Protein AF-A0A5N8YYG0-F1 (afdb_monomer)

Foldseek 3Di:
DPPDPDDVVNVVVVVVVVVVVVVVPDDCVPLQHLNQAQFPASVLVNVLVVVVVVVVVVVVCVVVVVVVCCCVVVPDDPPDPDDPDDDDDDVVVVVVVVVVVVVVVVVSVVSVVVSCVVFQDDPDPDAQEWEWEQDVAWIWIARPVLQFIFIQEAEAEAPGKYKYWAEYLAAKWWKDQSNWHHIHIHHQPDIDMGITHGNDFDKRKIATPDCPDDQRVVQIGIYGHDHPVVVVVVSVVRSDFQADDDDLLLVLLLLCLQLQVVLQEAQTGHDDPCLVVVSNVCSVVVNNPDDFFDARRNNDTHQNQLQVDQDDLNRRGGPDLVVQLVCLVCVCVVGPPDCCCVPGSLRDPPDPVSHDDSSSSVSNSCNSHNDPVRPDPPPPDPDDPDQDALLRLCSQLSVLSQEADPVHPSNPHVQAYHLACLLVCQCVQDVVDGSLRSLLCCQQPVVVRHDPPHGNSRDNCPSVDDPSNSNNNSVVSNPRD

Radius of gyration: 31.37 Å; Cα contacts (8 Å, |Δi|>4): 768; chains: 1; bounding box: 103×47×82 Å

Solvent-accessible surface area (backbone atoms only — not comparable to full-atom values): 26526 Å² total; per-residue (Å²): 145,89,87,79,89,74,51,73,65,57,57,50,49,52,50,53,48,50,53,53,58,63,62,69,70,74,55,46,84,44,66,75,21,58,75,44,51,42,14,69,55,17,42,54,52,44,52,53,47,52,56,52,49,52,53,50,49,54,52,48,52,52,53,52,47,52,50,51,48,50,57,66,72,68,52,87,54,96,92,68,84,76,80,73,86,90,75,93,80,52,72,68,59,56,50,49,70,50,52,52,56,52,52,52,50,51,53,50,49,57,55,51,54,50,51,55,63,62,66,70,53,66,94,53,98,78,45,51,60,33,40,37,41,42,47,84,50,36,37,38,35,32,29,74,94,70,62,38,44,40,47,27,54,43,77,44,39,40,75,38,48,36,35,35,43,28,35,23,48,65,56,48,37,14,54,28,32,37,24,28,21,76,70,46,67,20,34,49,96,42,79,37,74,51,57,40,30,33,70,51,71,47,78,44,46,27,36,51,75,36,90,53,56,90,35,30,96,44,21,22,25,36,38,39,25,32,54,62,71,56,40,54,52,49,52,54,59,66,67,43,79,58,81,85,57,63,73,59,18,38,53,8,46,50,46,40,34,50,34,44,48,58,55,29,27,47,58,56,71,44,77,51,69,66,60,57,48,49,42,36,50,33,27,76,71,74,53,62,58,96,51,95,70,52,76,67,57,66,76,46,63,51,41,33,63,51,62,79,41,69,48,34,85,20,44,72,41,62,59,42,70,68,50,49,43,49,42,75,72,42,38,42,83,78,35,50,84,39,55,62,54,69,68,31,43,32,66,60,39,90,54,70,86,49,30,71,48,73,66,50,43,54,24,38,36,37,43,52,50,56,55,79,89,74,64,64,78,75,86,70,66,92,69,70,92,68,84,73,53,49,68,55,50,38,57,75,71,29,50,20,33,29,20,25,29,95,91,41,93,79,21,73,14,78,66,40,71,66,46,70,26,34,24,77,47,37,45,70,74,40,95,90,39,51,31,58,55,42,50,45,45,41,41,52,40,26,76,80,65,67,55,92,96,51,56,37,58,65,65,63,46,54,81,68,48,52,71,70,53,48,50,49,37,38,56,50,48,46,67,28,99

Secondary structure (DSSP, 8-state):
-------HHHHHHHHHHHHHHHHTT--TTSTT-SSS--SHHHHHHHHHHHHHHHHHHHHHHHHHHHHHHHHHHS---TT--PPPP-----HHHHHHHHHHHHHHHHHHHHHHHHHHHHHSS-SSSSPEEEEEEEETTEEEEEEGGGTEEEESEEEEETT--EEEEEEESSS-EEEE-TTT---EEEBTTB-EEEEE--SS-EEEEEEE-S--STTGGG-EEEEEEE-HHHHHHHHHHHHSPPPP--THHHHHHHHHHHTTGGGT---SSPPPHHHHHHHHHHHHTT--S--TTS-----SPP-TTGGG-SEETTTTEE--HHHHHHHHH-HHHHSTT-HHHHH-HHHH-SSGGGSPPHHHHHHHHHHHS--GGG-SPP-----------HHHHHHHTTGGGT-B-TTSTT-B--SS---TTHHHHHHHH-TTS-HHHHHHHHHHSGGGSPPTT--S-PPP-GGGS-HHHHHHHHHHHHT--

Mean predicted aligned error: 11.56 Å

Structure (mmCIF, N/CA/C/O backbone):
data_AF-A0A5N8YYG0-F1
#
_entry.id   AF-A0A5N8YYG0-F1
#
loop_
_atom_site.group_PDB
_atom_site.id
_atom_site.type_symbol
_atom_site.label_atom_id
_atom_site.label_alt_id
_atom_site.label_comp_id
_atom_site.label_asym_id
_atom_site.label_entity_id
_atom_site.label_seq_id
_atom_site.pdbx_PDB_ins_code
_atom_site.Cartn_x
_atom_site.Cartn_y
_atom_site.Cartn_z
_atom_site.occupancy
_atom_site.B_iso_or_equiv
_atom_site.auth_seq_id
_atom_site.auth_comp_id
_atom_site.auth_asym_id
_atom_site.auth_atom_id
_atom_site.pdbx_PDB_model_num
ATOM 1 N N . MET A 1 1 ? 60.944 18.671 -3.173 1.00 40.81 1 MET A N 1
ATOM 2 C CA . MET A 1 1 ? 61.199 17.217 -3.293 1.00 40.81 1 MET A CA 1
ATOM 3 C C . MET A 1 1 ? 59.958 16.452 -2.817 1.00 40.81 1 MET A C 1
ATOM 5 O O . MET A 1 1 ? 59.997 15.803 -1.788 1.00 40.81 1 MET A O 1
ATOM 9 N N . ALA A 1 2 ? 58.828 16.587 -3.523 1.00 45.66 2 ALA A N 1
ATOM 10 C CA . ALA A 1 2 ? 57.533 16.036 -3.094 1.00 45.66 2 ALA A CA 1
ATOM 11 C C . ALA A 1 2 ? 56.670 15.638 -4.309 1.00 45.66 2 ALA A C 1
ATOM 13 O O . ALA A 1 2 ? 55.580 16.155 -4.508 1.00 45.66 2 ALA A O 1
ATOM 14 N N . SER A 1 3 ? 57.191 14.776 -5.189 1.00 52.34 3 SER A N 1
ATOM 15 C CA . SER A 1 3 ? 56.495 14.396 -6.435 1.00 52.34 3 SER A CA 1
ATOM 16 C C . SER A 1 3 ? 56.624 12.913 -6.803 1.00 52.34 3 SER A C 1
ATOM 18 O O . SER A 1 3 ? 56.688 12.558 -7.978 1.00 52.34 3 SER A O 1
ATOM 20 N N . ARG A 1 4 ? 56.662 12.013 -5.811 1.00 54.81 4 ARG A N 1
ATOM 21 C CA . ARG A 1 4 ? 56.663 10.554 -6.053 1.00 54.81 4 ARG A CA 1
ATOM 22 C C . ARG A 1 4 ? 55.746 9.767 -5.107 1.00 54.81 4 ARG A C 1
ATOM 24 O O . ARG A 1 4 ? 56.082 8.656 -4.722 1.00 54.81 4 ARG A O 1
ATOM 31 N N . LEU A 1 5 ? 54.598 10.331 -4.725 1.00 51.25 5 LEU A N 1
ATOM 32 C CA . LEU A 1 5 ? 53.677 9.698 -3.764 1.00 51.25 5 LEU A CA 1
ATOM 33 C C . LEU A 1 5 ? 52.470 8.967 -4.372 1.00 51.25 5 LEU A C 1
ATOM 35 O O . LEU A 1 5 ? 51.656 8.444 -3.628 1.00 51.25 5 LEU A O 1
ATOM 39 N N . PHE A 1 6 ? 52.393 8.814 -5.694 1.00 55.44 6 PHE A N 1
ATOM 40 C CA . PHE A 1 6 ? 51.487 7.836 -6.305 1.00 55.44 6 PHE A CA 1
ATOM 41 C C . PHE A 1 6 ? 52.285 6.916 -7.222 1.00 55.44 6 PHE A C 1
ATOM 43 O O . PHE A 1 6 ? 52.495 7.191 -8.403 1.00 55.44 6 PHE A O 1
ATOM 50 N N . SER A 1 7 ? 52.802 5.823 -6.655 1.00 68.69 7 SER A N 1
ATOM 51 C CA . SER A 1 7 ? 53.361 4.745 -7.472 1.00 68.69 7 SER A CA 1
ATOM 52 C C . SER A 1 7 ? 52.228 4.146 -8.321 1.00 68.69 7 SER A C 1
ATOM 54 O O . SER A 1 7 ? 51.087 4.069 -7.860 1.00 68.69 7 SER A O 1
ATOM 56 N N . ARG A 1 8 ? 52.520 3.705 -9.556 1.00 65.94 8 ARG A N 1
ATOM 57 C CA . ARG A 1 8 ? 51.540 3.037 -10.447 1.00 65.94 8 ARG A CA 1
ATOM 58 C C . ARG A 1 8 ? 50.745 1.932 -9.737 1.00 65.94 8 ARG A C 1
ATOM 60 O O . ARG A 1 8 ? 49.598 1.704 -10.094 1.00 65.94 8 ARG A O 1
ATOM 67 N N . HIS A 1 9 ? 51.323 1.298 -8.717 1.00 71.56 9 HIS A N 1
ATOM 68 C CA . HIS A 1 9 ? 50.684 0.250 -7.924 1.00 71.56 9 HIS A CA 1
ATOM 69 C C . HIS A 1 9 ? 49.506 0.766 -7.090 1.00 71.56 9 HIS A C 1
ATOM 71 O O . HIS A 1 9 ? 48.492 0.087 -7.034 1.00 71.56 9 HIS A O 1
ATOM 77 N N . TRP A 1 10 ? 49.586 1.972 -6.514 1.00 78.94 10 TRP A N 1
ATOM 78 C CA . TRP A 1 10 ? 48.478 2.569 -5.752 1.00 78.94 10 TRP A CA 1
ATOM 79 C C . TRP A 1 10 ? 47.312 2.981 -6.650 1.00 78.94 10 TRP A C 1
ATOM 81 O O . TRP A 1 10 ? 46.161 2.809 -6.273 1.00 78.94 10 TRP A O 1
ATOM 91 N N . VAL A 1 11 ? 47.601 3.460 -7.864 1.00 79.56 11 VAL A N 1
ATOM 92 C CA . VAL A 1 11 ? 46.566 3.771 -8.865 1.00 79.56 11 VAL A CA 1
ATOM 93 C C . VAL A 1 11 ? 45.860 2.496 -9.333 1.00 79.56 11 VAL A C 1
ATOM 95 O O . VAL A 1 11 ? 44.640 2.482 -9.443 1.00 79.56 11 VAL A O 1
ATOM 98 N N . VAL A 1 12 ? 46.609 1.412 -9.562 1.00 81.69 12 VAL A N 1
ATOM 99 C CA . VAL A 1 12 ? 46.038 0.106 -9.932 1.00 81.69 12 VAL A CA 1
ATOM 100 C C . VAL A 1 12 ? 45.237 -0.497 -8.777 1.00 81.69 12 VAL A C 1
ATOM 102 O O . VAL A 1 12 ? 44.135 -0.976 -9.007 1.00 81.69 12 VAL A O 1
ATOM 105 N N . LEU A 1 13 ? 45.734 -0.426 -7.540 1.00 84.81 13 LEU A N 1
ATOM 106 C CA . LEU A 1 13 ? 45.013 -0.893 -6.351 1.00 84.81 13 LEU A CA 1
ATOM 107 C C . LEU A 1 13 ? 43.719 -0.116 -6.117 1.00 84.81 13 LEU A C 1
ATOM 109 O O . LEU A 1 13 ? 42.693 -0.734 -5.872 1.00 84.81 13 LEU A O 1
ATOM 113 N N . LEU A 1 14 ? 43.741 1.214 -6.241 1.00 86.38 14 LEU A N 1
ATOM 114 C CA . LEU A 1 14 ? 42.532 2.031 -6.132 1.00 86.38 14 LEU A CA 1
ATOM 115 C C . LEU A 1 14 ? 41.556 1.754 -7.275 1.00 86.38 14 LEU A C 1
ATOM 117 O O . LEU A 1 14 ? 40.362 1.676 -7.030 1.00 86.38 14 LEU A O 1
ATOM 121 N N . ALA A 1 15 ? 42.035 1.545 -8.504 1.00 85.00 15 ALA A N 1
ATOM 122 C CA . ALA A 1 15 ? 41.170 1.163 -9.618 1.00 85.00 15 ALA A CA 1
ATOM 123 C C . ALA A 1 15 ? 40.523 -0.214 -9.392 1.00 85.00 15 ALA A C 1
ATOM 125 O O . ALA A 1 15 ? 39.321 -0.354 -9.585 1.00 85.00 15 ALA A O 1
ATOM 126 N N . LEU A 1 16 ? 41.292 -1.209 -8.938 1.00 85.81 16 LEU A N 1
ATOM 127 C CA . LEU A 1 16 ? 40.788 -2.548 -8.622 1.00 85.81 16 LEU A CA 1
ATOM 128 C C . LEU A 1 16 ? 39.824 -2.536 -7.431 1.00 85.81 16 LEU A C 1
ATOM 130 O O . LEU A 1 16 ? 38.811 -3.224 -7.478 1.00 85.81 16 LEU A O 1
ATOM 134 N N . LEU A 1 17 ? 40.101 -1.736 -6.398 1.00 85.75 17 LEU A N 1
ATOM 135 C CA . LEU A 1 17 ? 39.218 -1.564 -5.245 1.00 85.75 17 LEU A CA 1
ATOM 136 C C . LEU A 1 17 ? 37.917 -0.860 -5.640 1.00 85.75 17 LEU A C 1
ATOM 138 O O . LEU A 1 17 ? 36.848 -1.309 -5.244 1.00 85.75 17 LEU A O 1
ATOM 142 N N . SER A 1 18 ? 37.988 0.192 -6.458 1.00 81.12 18 SER A N 1
ATOM 143 C CA . SER A 1 18 ? 36.804 0.853 -7.009 1.00 81.12 18 SER A CA 1
ATOM 144 C C . SER A 1 18 ? 35.983 -0.116 -7.854 1.00 81.12 18 SER A C 1
ATOM 146 O O . SER A 1 18 ? 34.779 -0.203 -7.661 1.00 81.12 18 SER A O 1
ATOM 148 N N . ILE A 1 19 ? 36.619 -0.897 -8.735 1.00 81.12 19 ILE A N 1
ATOM 149 C CA . ILE A 1 19 ? 35.943 -1.935 -9.525 1.00 81.12 19 ILE A CA 1
ATOM 150 C C . ILE A 1 19 ? 35.283 -2.974 -8.603 1.00 81.12 19 ILE A C 1
ATOM 152 O O . ILE A 1 19 ? 34.120 -3.306 -8.804 1.00 81.12 19 ILE A O 1
ATOM 156 N N . ALA A 1 20 ? 35.980 -3.446 -7.566 1.00 76.62 20 ALA A N 1
ATOM 157 C CA . ALA A 1 20 ? 35.427 -4.391 -6.598 1.00 76.62 20 ALA A CA 1
ATOM 158 C C . ALA A 1 20 ? 34.215 -3.811 -5.841 1.00 76.62 20 ALA A C 1
ATOM 160 O O . ALA A 1 20 ? 33.202 -4.492 -5.718 1.00 76.62 20 ALA A O 1
ATOM 161 N N . LEU A 1 21 ? 34.277 -2.544 -5.412 1.00 78.31 21 LEU A N 1
ATOM 162 C CA . LEU A 1 21 ? 33.164 -1.822 -4.779 1.00 78.31 21 LEU A CA 1
ATOM 163 C C . LEU A 1 21 ? 31.985 -1.587 -5.742 1.00 78.31 21 LEU A C 1
ATOM 165 O O . LEU A 1 21 ? 30.830 -1.619 -5.325 1.00 78.31 21 LEU A O 1
ATOM 169 N N . PHE A 1 22 ? 32.247 -1.403 -7.039 1.00 71.31 22 PHE A N 1
ATOM 170 C CA . PHE A 1 22 ? 31.196 -1.326 -8.060 1.00 71.31 22 PHE A CA 1
ATOM 171 C C . PHE A 1 22 ? 30.432 -2.652 -8.202 1.00 71.31 22 PHE A C 1
ATOM 173 O O . PHE A 1 22 ? 29.222 -2.633 -8.424 1.00 71.31 22 PHE A O 1
ATOM 180 N N . PHE A 1 23 ? 31.097 -3.799 -8.024 1.00 66.94 23 PHE A N 1
ATOM 181 C CA . PHE A 1 23 ? 30.447 -5.112 -8.104 1.00 66.94 23 PHE A CA 1
ATOM 182 C C . PHE A 1 23 ? 29.662 -5.504 -6.844 1.00 66.94 23 PHE A C 1
ATOM 184 O O . PHE A 1 23 ? 28.791 -6.366 -6.929 1.00 66.94 23 PHE A O 1
ATOM 191 N N . THR A 1 24 ? 29.884 -4.854 -5.695 1.00 66.69 24 THR A N 1
ATOM 192 C CA . THR A 1 24 ? 29.116 -5.132 -4.465 1.00 66.69 24 THR A CA 1
ATOM 193 C C . THR A 1 24 ? 27.699 -4.541 -4.454 1.00 66.69 24 THR A C 1
ATOM 195 O O . THR A 1 24 ? 26.937 -4.826 -3.538 1.00 66.69 24 THR A O 1
ATOM 198 N N . GLY A 1 25 ? 27.320 -3.731 -5.452 1.00 65.12 25 GLY A N 1
ATOM 199 C CA . GLY A 1 25 ? 26.002 -3.079 -5.514 1.00 65.12 25 GLY A CA 1
ATOM 200 C C . GLY A 1 25 ? 24.852 -3.952 -6.035 1.00 65.12 25 GLY A C 1
ATOM 201 O O . GLY A 1 25 ? 23.695 -3.547 -5.946 1.00 65.12 25 GLY A O 1
ATOM 202 N N . CYS A 1 26 ? 25.134 -5.137 -6.585 1.00 70.19 26 CYS A N 1
ATOM 203 C CA . CYS A 1 26 ? 24.094 -6.042 -7.073 1.00 70.19 26 CYS A CA 1
ATOM 204 C C . CYS A 1 26 ? 23.586 -6.923 -5.927 1.00 70.19 26 CYS A C 1
ATOM 206 O O . CYS A 1 26 ? 24.227 -7.909 -5.572 1.00 70.19 26 CYS A O 1
ATOM 208 N N . TYR A 1 27 ? 22.405 -6.604 -5.395 1.00 81.38 27 TYR A N 1
ATOM 209 C CA . TYR A 1 27 ? 21.681 -7.462 -4.454 1.00 81.38 27 TYR A CA 1
ATOM 210 C C . TYR A 1 27 ? 20.302 -7.829 -5.034 1.00 81.38 27 TYR A C 1
ATOM 212 O O . TYR A 1 27 ? 19.291 -7.270 -4.608 1.00 81.38 27 T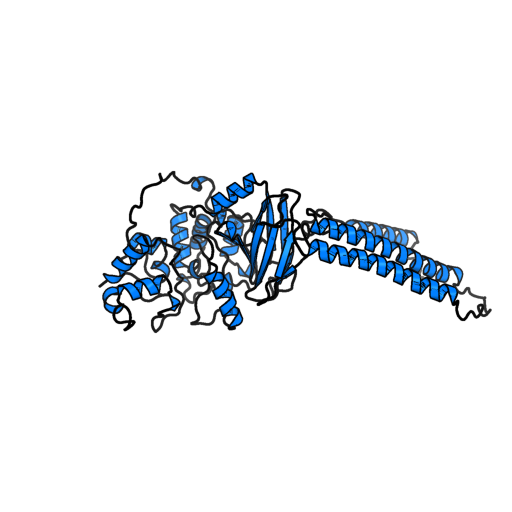YR A O 1
ATOM 220 N N . PRO A 1 28 ? 20.235 -8.735 -6.037 1.00 75.88 28 PRO A N 1
ATOM 221 C CA . PRO A 1 28 ? 18.982 -9.063 -6.721 1.00 75.88 28 PRO A CA 1
ATOM 222 C C . PRO A 1 28 ? 17.903 -9.594 -5.776 1.00 75.88 28 PRO A C 1
ATOM 224 O O . PRO A 1 28 ? 16.730 -9.314 -5.977 1.00 75.88 28 PRO A O 1
ATOM 227 N N . SER A 1 29 ? 18.297 -10.285 -4.705 1.00 82.69 29 SER A N 1
ATOM 228 C CA . SER A 1 29 ? 17.377 -10.814 -3.697 1.00 82.69 29 SER A CA 1
ATOM 229 C C . SER A 1 29 ? 16.820 -9.756 -2.739 1.00 82.69 29 SER A C 1
ATOM 231 O O . SER A 1 29 ? 15.999 -10.105 -1.891 1.00 82.69 29 SER A O 1
ATOM 233 N N . HIS A 1 30 ? 17.219 -8.479 -2.849 1.00 89.38 30 HIS A N 1
ATOM 234 C CA . HIS A 1 30 ? 16.615 -7.407 -2.057 1.00 89.38 30 HIS A CA 1
ATOM 235 C C . HIS A 1 30 ? 15.086 -7.407 -2.244 1.00 89.38 30 HIS A C 1
ATOM 237 O O . HIS A 1 30 ? 14.619 -7.528 -3.380 1.00 89.38 30 HIS A O 1
ATOM 243 N N . PRO A 1 31 ? 14.285 -7.227 -1.181 1.00 86.75 31 PRO A N 1
ATOM 244 C CA . PRO A 1 31 ? 12.827 -7.254 -1.301 1.00 86.75 31 PRO A CA 1
ATOM 245 C C . PRO A 1 31 ? 12.251 -6.240 -2.301 1.00 86.75 31 PRO A C 1
ATOM 247 O O . PRO A 1 31 ? 11.266 -6.534 -2.966 1.00 86.75 31 PRO A O 1
ATOM 250 N N . GLN A 1 32 ? 12.903 -5.081 -2.446 1.00 88.69 32 GLN A N 1
ATOM 251 C CA . GLN A 1 32 ? 12.540 -4.017 -3.397 1.00 88.69 32 GLN A CA 1
ATOM 252 C C . GLN A 1 32 ? 13.337 -4.059 -4.723 1.00 88.69 32 GLN A C 1
ATOM 254 O O . GLN A 1 32 ? 13.430 -3.057 -5.426 1.00 88.69 32 GLN A O 1
ATOM 259 N N . SER A 1 33 ? 13.997 -5.174 -5.049 1.00 91.00 33 SER A N 1
ATOM 260 C CA . SER A 1 33 ? 14.753 -5.307 -6.303 1.00 91.00 33 SER A CA 1
ATOM 261 C C . SER A 1 33 ? 13.821 -5.485 -7.503 1.00 91.00 33 SER A C 1
ATOM 263 O O . SER A 1 33 ? 12.942 -6.340 -7.480 1.00 91.00 33 SER A O 1
ATOM 265 N N . VAL A 1 34 ? 14.075 -4.738 -8.580 1.00 92.56 34 VAL A N 1
ATOM 266 C CA . VAL A 1 34 ? 13.434 -4.931 -9.899 1.00 92.56 34 VAL A CA 1
ATOM 267 C C . VAL A 1 34 ? 14.169 -5.954 -10.778 1.00 92.56 34 VAL A C 1
ATOM 269 O O . VAL A 1 34 ? 13.730 -6.259 -11.880 1.00 92.56 34 VAL A O 1
ATOM 272 N N . PHE A 1 35 ? 15.308 -6.478 -10.311 1.00 93.00 35 PHE A N 1
ATOM 273 C CA . PHE A 1 35 ? 16.156 -7.432 -11.040 1.00 93.00 35 PHE A CA 1
ATOM 274 C C . PHE A 1 35 ? 15.908 -8.898 -10.640 1.00 93.00 35 PHE A C 1
ATOM 276 O O . PHE A 1 35 ? 16.699 -9.769 -10.988 1.00 93.00 35 PHE A O 1
ATOM 283 N N . ASP A 1 36 ? 14.843 -9.162 -9.881 1.00 93.12 36 ASP A N 1
ATOM 284 C CA . ASP A 1 36 ? 14.372 -10.497 -9.484 1.00 93.12 36 ASP A CA 1
ATOM 285 C C . ASP A 1 36 ? 12.839 -10.549 -9.649 1.00 93.12 36 ASP A C 1
ATOM 287 O O . ASP A 1 36 ? 12.110 -10.469 -8.655 1.00 93.12 36 ASP A O 1
ATOM 291 N N . PRO A 1 37 ? 12.340 -10.546 -10.902 1.00 95.75 37 PRO A N 1
ATOM 292 C CA . PRO A 1 37 ? 10.916 -10.504 -11.199 1.00 95.75 37 PRO A CA 1
ATOM 293 C C . PRO A 1 37 ? 10.249 -11.828 -10.822 1.00 95.75 37 PRO A C 1
ATOM 295 O O . PRO A 1 37 ? 10.837 -12.904 -10.932 1.00 95.75 37 PRO A O 1
ATOM 298 N N . LYS A 1 38 ? 9.011 -11.727 -10.343 1.00 96.75 38 LYS A N 1
ATOM 299 C CA . LYS A 1 38 ? 8.196 -12.828 -9.809 1.00 96.75 38 LYS A CA 1
ATOM 300 C C . LYS A 1 38 ? 6.767 -12.814 -10.363 1.00 96.75 38 LYS A C 1
ATOM 302 O O . LYS A 1 38 ? 5.858 -13.383 -9.761 1.00 96.75 38 LYS A O 1
ATOM 307 N N . GLY A 1 39 ? 6.592 -12.132 -11.492 1.00 96.50 39 GLY A N 1
ATOM 308 C CA . GLY A 1 39 ? 5.343 -12.024 -12.225 1.00 96.50 39 GLY A CA 1
ATOM 309 C C . GLY A 1 39 ? 5.576 -11.630 -13.687 1.00 96.50 39 GLY A C 1
ATOM 310 O O . GLY A 1 39 ? 6.649 -11.122 -14.032 1.00 96.50 39 GLY A O 1
ATOM 311 N N . PRO A 1 40 ? 4.566 -11.795 -14.555 1.00 96.25 40 PRO A N 1
ATOM 312 C CA . PRO A 1 40 ? 4.695 -11.552 -15.992 1.00 96.25 40 PRO A CA 1
ATOM 313 C C . PRO A 1 40 ? 4.948 -10.078 -16.336 1.00 96.25 40 PRO A C 1
ATOM 315 O O . PRO A 1 40 ? 5.668 -9.776 -17.288 1.00 96.25 40 PRO A O 1
ATOM 318 N N . VAL A 1 41 ? 4.389 -9.145 -15.555 1.00 96.50 41 VAL A N 1
ATOM 319 C CA . VAL A 1 41 ? 4.563 -7.701 -15.779 1.00 96.50 41 VAL A CA 1
ATOM 320 C C . VAL A 1 41 ? 6.014 -7.289 -15.525 1.00 96.50 41 VAL A C 1
ATOM 322 O O . VAL A 1 41 ? 6.640 -6.665 -16.385 1.00 96.50 41 VAL A O 1
ATOM 325 N N . SER A 1 42 ? 6.570 -7.651 -14.366 1.00 96.19 42 SER A N 1
ATOM 326 C CA . SER A 1 42 ? 7.956 -7.331 -14.015 1.00 96.19 42 SER A CA 1
ATOM 327 C C . SER A 1 42 ? 8.975 -8.069 -14.893 1.00 96.19 42 SER A C 1
ATOM 329 O O . SER A 1 42 ? 10.009 -7.490 -15.229 1.00 96.19 42 SER A O 1
ATOM 331 N N . ASP A 1 43 ? 8.681 -9.295 -15.338 1.00 96.00 43 ASP A N 1
ATOM 332 C CA . ASP A 1 43 ? 9.543 -10.043 -16.265 1.00 96.00 43 ASP A CA 1
ATOM 333 C C . ASP A 1 43 ? 9.622 -9.385 -17.657 1.00 96.00 43 ASP A C 1
ATOM 335 O O . ASP A 1 43 ? 10.715 -9.177 -18.201 1.00 96.00 43 ASP A O 1
ATOM 339 N N . ASN A 1 44 ? 8.480 -8.941 -18.203 1.00 95.38 44 ASN A N 1
ATOM 340 C CA . ASN A 1 44 ? 8.438 -8.180 -19.458 1.00 95.38 44 ASN A CA 1
ATOM 341 C C . ASN A 1 44 ? 9.252 -6.878 -19.344 1.00 95.38 44 ASN A C 1
ATOM 343 O O . ASN A 1 44 ? 10.074 -6.563 -20.212 1.00 95.38 44 ASN A O 1
ATOM 347 N N . GLN A 1 45 ? 9.084 -6.151 -18.234 1.00 95.19 45 GLN A N 1
ATOM 348 C CA . GLN A 1 45 ? 9.825 -4.920 -17.948 1.00 95.19 45 GLN A CA 1
ATOM 349 C C . GLN A 1 45 ? 11.338 -5.162 -17.852 1.00 95.19 45 GLN A C 1
ATOM 351 O O . GLN A 1 45 ? 12.117 -4.393 -18.426 1.00 95.19 45 GLN A O 1
ATOM 356 N N . LEU A 1 46 ? 11.769 -6.236 -17.181 1.00 95.19 46 LEU A N 1
ATOM 357 C CA . LEU A 1 46 ? 13.186 -6.582 -17.068 1.00 95.19 46 LEU A CA 1
ATOM 358 C C . LEU A 1 46 ? 13.786 -6.969 -18.427 1.00 95.19 46 LEU A C 1
ATOM 360 O O . LEU A 1 46 ? 14.899 -6.552 -18.763 1.00 95.19 46 LEU A O 1
ATOM 364 N N . THR A 1 47 ? 13.039 -7.715 -19.240 1.00 94.81 47 THR A N 1
ATOM 365 C CA . THR A 1 47 ? 13.452 -8.079 -20.600 1.00 94.81 47 THR A CA 1
ATOM 366 C C . THR A 1 47 ? 13.664 -6.834 -21.463 1.00 94.81 47 THR A C 1
ATOM 368 O O . THR A 1 47 ? 14.727 -6.676 -22.076 1.00 94.81 47 THR A O 1
ATOM 371 N N . LEU A 1 48 ? 12.703 -5.901 -21.467 1.00 94.25 48 LEU A N 1
ATOM 372 C CA . LEU A 1 48 ? 12.839 -4.618 -22.163 1.00 94.25 48 LEU A CA 1
ATOM 373 C C . LEU A 1 48 ? 14.044 -3.818 -21.666 1.00 94.25 48 LEU A C 1
ATOM 375 O O . LEU A 1 48 ? 14.801 -3.273 -22.477 1.00 94.25 48 LEU A O 1
ATOM 379 N N . PHE A 1 49 ? 14.242 -3.767 -20.347 1.00 95.19 49 PHE A N 1
ATOM 380 C CA . PHE A 1 49 ? 15.389 -3.099 -19.750 1.00 95.19 49 PHE A CA 1
ATOM 381 C C . PHE A 1 49 ? 16.702 -3.662 -20.298 1.00 95.19 49 PHE A C 1
ATOM 383 O O . PHE A 1 49 ? 17.538 -2.884 -20.755 1.00 95.19 49 PHE A O 1
ATOM 390 N N . TYR A 1 50 ? 16.888 -4.986 -20.321 1.00 95.38 50 TYR A N 1
ATOM 391 C CA . TYR A 1 50 ? 18.136 -5.579 -20.809 1.00 95.38 50 TYR A CA 1
ATOM 392 C C . TYR A 1 50 ? 18.377 -5.334 -22.298 1.00 95.38 50 TYR A C 1
ATOM 394 O O . TYR A 1 50 ? 19.517 -5.070 -22.688 1.00 95.38 50 TYR A O 1
ATOM 402 N N . VAL A 1 51 ? 17.331 -5.363 -23.128 1.00 94.56 51 VAL A N 1
ATOM 403 C CA . VAL A 1 51 ? 17.446 -5.032 -24.557 1.00 94.56 51 VAL A CA 1
ATOM 404 C C . VAL A 1 51 ? 17.946 -3.595 -24.740 1.00 94.56 51 VAL A C 1
ATOM 406 O O . VAL A 1 51 ? 18.918 -3.362 -25.464 1.00 94.56 51 VAL A O 1
ATOM 409 N N . ILE A 1 52 ? 17.329 -2.633 -24.048 1.00 95.25 52 ILE A N 1
ATOM 410 C CA . ILE A 1 52 ? 17.707 -1.214 -24.124 1.00 95.25 52 ILE A CA 1
ATOM 411 C C . ILE A 1 52 ? 19.101 -0.991 -23.528 1.00 95.25 52 ILE A C 1
ATOM 413 O O . ILE A 1 52 ? 19.923 -0.290 -24.120 1.00 95.25 52 ILE A O 1
ATOM 417 N N . PHE A 1 53 ? 19.392 -1.613 -22.386 1.00 95.88 53 PHE A N 1
ATOM 418 C CA . PHE A 1 53 ? 20.671 -1.508 -21.696 1.00 95.88 53 PHE A CA 1
ATOM 419 C C . PHE A 1 53 ? 21.824 -1.977 -22.585 1.00 95.88 53 PHE A C 1
ATOM 421 O O . PHE A 1 53 ? 22.786 -1.234 -22.779 1.00 95.88 53 PHE A O 1
ATOM 428 N N . TRP A 1 54 ? 21.729 -3.164 -23.190 1.00 96.00 54 TRP A N 1
ATOM 429 C CA . TRP A 1 54 ? 22.802 -3.678 -24.044 1.00 96.00 54 TRP A CA 1
ATOM 430 C C . TRP A 1 54 ? 22.949 -2.897 -25.351 1.00 96.00 54 TRP A C 1
ATOM 432 O O . TRP A 1 54 ? 24.077 -2.688 -25.807 1.00 96.00 54 TRP A O 1
ATOM 442 N N . ALA A 1 55 ? 21.851 -2.388 -25.917 1.00 94.75 55 ALA A N 1
ATOM 443 C CA . ALA A 1 55 ? 21.918 -1.456 -27.040 1.00 94.75 55 ALA A CA 1
ATOM 444 C C . ALA A 1 55 ? 22.668 -0.165 -26.658 1.00 94.75 55 ALA A C 1
ATOM 446 O O . ALA A 1 55 ? 23.558 0.280 -27.389 1.00 94.75 55 ALA A O 1
ATOM 447 N N . ALA A 1 56 ? 22.372 0.404 -25.486 1.00 95.94 56 ALA A N 1
ATOM 448 C CA . ALA A 1 56 ? 23.053 1.587 -24.969 1.00 95.94 56 ALA A CA 1
ATOM 449 C C . ALA A 1 56 ? 24.540 1.320 -24.683 1.00 95.94 56 ALA A C 1
ATOM 451 O O . ALA A 1 56 ? 25.385 2.134 -25.053 1.00 95.94 56 ALA A O 1
ATOM 452 N N . VAL A 1 57 ? 24.883 0.165 -24.099 1.00 96.50 57 VAL A N 1
ATOM 453 C CA . VAL A 1 57 ? 26.276 -0.253 -23.864 1.00 96.50 57 VAL A CA 1
ATOM 454 C C . VAL A 1 57 ? 27.046 -0.373 -25.180 1.00 96.50 57 VAL A C 1
ATOM 456 O O . VAL A 1 57 ? 28.175 0.110 -25.267 1.00 96.50 57 VAL A O 1
ATOM 459 N N . ALA A 1 58 ? 26.451 -0.952 -26.225 1.00 95.44 58 ALA A N 1
ATOM 460 C CA . ALA A 1 58 ? 27.093 -1.056 -27.534 1.00 95.44 58 ALA A CA 1
ATOM 461 C C . ALA A 1 58 ? 27.408 0.330 -28.126 1.00 95.44 58 ALA A C 1
ATOM 463 O O . ALA A 1 58 ? 28.540 0.584 -28.546 1.00 95.44 58 ALA A O 1
ATOM 464 N N . VAL A 1 59 ? 26.439 1.254 -28.100 1.00 95.50 59 VAL A N 1
ATOM 465 C CA . VAL A 1 59 ? 26.642 2.643 -28.549 1.00 95.50 59 VAL A CA 1
ATOM 466 C C . VAL A 1 59 ? 27.704 3.340 -27.699 1.00 95.50 59 VAL A C 1
ATOM 468 O O . VAL A 1 59 ? 28.603 3.984 -28.242 1.00 95.50 59 VAL A O 1
ATOM 471 N N . PHE A 1 60 ? 27.652 3.173 -26.378 1.00 96.31 60 PHE A N 1
ATOM 472 C CA . PHE A 1 60 ? 28.621 3.743 -25.449 1.00 96.31 60 PHE A CA 1
ATOM 473 C C . PHE A 1 60 ? 30.048 3.272 -25.754 1.00 96.31 60 PHE A C 1
ATOM 475 O O . PHE A 1 60 ? 30.947 4.103 -25.867 1.00 96.31 60 PHE A O 1
ATOM 482 N N . ILE A 1 61 ? 30.263 1.968 -25.964 1.00 97.06 61 ILE A N 1
ATOM 483 C CA . ILE A 1 61 ? 31.577 1.407 -26.317 1.00 97.06 61 ILE A CA 1
ATOM 484 C C . ILE A 1 61 ? 32.092 2.002 -27.630 1.00 97.06 61 ILE A C 1
ATOM 486 O O . ILE A 1 61 ? 33.269 2.348 -27.718 1.00 97.06 61 ILE A O 1
ATOM 490 N N . VAL A 1 62 ? 31.232 2.159 -28.640 1.00 95.31 62 VAL A N 1
ATOM 491 C CA . VAL A 1 62 ? 31.624 2.762 -29.922 1.00 95.31 62 VAL A CA 1
ATOM 492 C C . VAL A 1 62 ? 32.023 4.226 -29.735 1.00 95.31 62 VAL A C 1
ATOM 494 O O . VAL A 1 62 ? 33.103 4.624 -30.170 1.00 95.31 62 VAL A O 1
ATOM 497 N N . VAL A 1 63 ? 31.195 5.025 -29.057 1.00 95.94 63 VAL A N 1
ATOM 498 C CA . VAL A 1 63 ? 31.445 6.461 -28.852 1.00 95.94 63 VAL A CA 1
ATOM 499 C C . VAL A 1 63 ? 32.696 6.685 -28.007 1.00 95.94 63 VAL A C 1
ATOM 501 O O . VAL A 1 63 ? 33.594 7.422 -28.419 1.00 95.94 63 VAL A O 1
ATOM 504 N N . ILE A 1 64 ? 32.798 6.019 -26.855 1.00 96.50 64 ILE A N 1
ATOM 505 C CA . ILE A 1 64 ? 33.958 6.128 -25.965 1.00 96.50 64 ILE A CA 1
ATOM 506 C C . ILE A 1 64 ? 35.209 5.538 -26.611 1.00 96.50 64 ILE A C 1
ATOM 508 O O . ILE A 1 64 ? 36.292 6.095 -26.449 1.00 96.50 64 ILE A O 1
ATOM 512 N N . GLY A 1 65 ? 35.084 4.461 -27.385 1.00 96.00 65 GLY A N 1
ATOM 513 C CA . GLY A 1 65 ? 36.187 3.871 -28.135 1.00 96.00 65 GLY A CA 1
ATOM 514 C C . GLY A 1 65 ? 36.746 4.836 -29.177 1.00 96.00 65 GLY A C 1
ATOM 515 O O . GLY A 1 65 ? 37.947 5.103 -29.182 1.00 96.00 65 GLY A O 1
ATOM 516 N N . VAL A 1 66 ? 35.887 5.423 -30.016 1.00 95.75 66 VAL A N 1
ATOM 517 C CA . VAL A 1 66 ? 36.295 6.435 -31.004 1.00 95.75 66 VAL A CA 1
ATOM 518 C C . VAL A 1 66 ? 36.890 7.657 -30.310 1.00 95.75 66 VAL A C 1
ATOM 520 O O . VAL A 1 66 ? 37.954 8.120 -30.712 1.00 95.75 66 VAL A O 1
ATOM 523 N N . PHE A 1 67 ? 36.266 8.147 -29.239 1.00 95.94 67 PHE A N 1
ATOM 524 C CA . PHE A 1 67 ? 36.777 9.278 -28.467 1.00 95.94 67 PHE A CA 1
ATOM 525 C C . PHE A 1 67 ? 38.144 8.984 -27.823 1.00 95.94 67 PHE A C 1
ATOM 527 O O . PHE A 1 67 ? 39.073 9.783 -27.912 1.00 95.94 67 PHE A O 1
ATOM 534 N N . GLY A 1 68 ? 38.321 7.805 -27.231 1.00 95.88 68 GLY A N 1
ATOM 535 C CA . GLY A 1 68 ? 39.601 7.369 -26.678 1.00 95.88 68 GLY A CA 1
ATOM 536 C C . GLY A 1 68 ? 40.680 7.237 -27.755 1.00 95.88 68 GLY A C 1
ATOM 537 O O . GLY A 1 68 ? 41.812 7.685 -27.561 1.00 95.88 68 GLY A O 1
ATOM 538 N N . LEU A 1 69 ? 40.327 6.689 -28.922 1.00 96.00 69 LEU A N 1
ATOM 539 C CA . LEU A 1 69 ? 41.221 6.593 -30.075 1.00 96.00 69 LEU A CA 1
ATOM 540 C C . LEU A 1 69 ? 41.628 7.970 -30.598 1.00 96.00 69 LEU A C 1
ATOM 542 O O . LEU A 1 69 ? 42.803 8.160 -30.909 1.00 96.00 69 LEU A O 1
ATOM 546 N N . THR A 1 70 ? 40.707 8.934 -30.686 1.00 93.38 70 THR A N 1
ATOM 547 C CA . THR A 1 70 ? 41.043 10.286 -31.150 1.00 93.38 70 THR A CA 1
ATOM 548 C C . THR A 1 70 ? 41.948 10.998 -30.154 1.00 93.38 70 THR A C 1
ATOM 550 O O . THR A 1 70 ? 42.972 11.550 -30.562 1.00 93.38 70 THR A O 1
ATOM 553 N N . LEU A 1 71 ? 41.653 10.900 -28.854 1.00 92.94 71 LEU A N 1
ATOM 554 C CA . LEU A 1 71 ? 42.508 11.436 -27.798 1.00 92.94 71 LEU A CA 1
ATOM 555 C C . LEU A 1 71 ? 43.902 10.808 -27.797 1.00 92.94 71 LEU A C 1
ATOM 557 O O . LEU A 1 71 ? 44.879 11.516 -27.579 1.00 92.94 71 LEU A O 1
ATOM 561 N N . PHE A 1 72 ? 44.024 9.502 -28.037 1.00 93.00 72 PHE A N 1
ATOM 562 C CA . PHE A 1 72 ? 45.317 8.818 -28.051 1.00 93.00 72 PHE A CA 1
ATOM 563 C C . PHE A 1 72 ? 46.115 9.103 -29.330 1.00 93.00 72 PHE A C 1
ATOM 565 O O . PHE A 1 72 ? 47.300 9.440 -29.268 1.00 93.00 72 PHE A O 1
ATOM 572 N N . LYS A 1 73 ? 45.473 8.975 -30.496 1.00 88.88 73 LYS A N 1
ATOM 573 C CA . LYS A 1 73 ? 46.118 9.071 -31.811 1.00 88.88 73 LYS A CA 1
ATOM 574 C C . LYS A 1 73 ? 46.475 10.506 -32.185 1.00 88.88 73 LYS A C 1
ATOM 576 O O . LYS A 1 73 ? 47.539 10.719 -32.759 1.00 88.88 73 LYS A O 1
ATOM 581 N N . PHE A 1 74 ? 45.611 11.472 -31.868 1.00 88.31 74 PHE A N 1
ATOM 582 C CA . PHE A 1 74 ? 45.780 12.880 -32.248 1.00 88.31 74 PHE A CA 1
ATOM 583 C C . PHE A 1 74 ? 46.266 13.766 -31.093 1.00 88.31 74 PHE A C 1
ATOM 585 O O . PHE A 1 74 ? 46.221 14.991 -31.185 1.00 88.31 74 PHE A O 1
ATOM 592 N N . ARG A 1 75 ? 46.780 13.168 -30.010 1.00 88.31 75 ARG A N 1
ATOM 593 C CA . ARG A 1 75 ? 47.439 13.909 -28.930 1.00 88.31 75 ARG A CA 1
ATOM 594 C C . ARG A 1 75 ? 48.647 14.680 -29.464 1.00 88.31 75 ARG A C 1
ATOM 596 O O . ARG A 1 75 ? 49.612 14.071 -29.929 1.00 88.31 75 ARG A O 1
ATOM 603 N N . ALA A 1 76 ? 48.637 16.002 -29.308 1.00 84.88 76 ALA A N 1
ATOM 604 C CA . ALA A 1 76 ? 49.775 16.846 -29.659 1.00 84.88 76 ALA A CA 1
ATOM 605 C C . ALA A 1 76 ? 51.031 16.446 -28.859 1.00 84.88 76 ALA A C 1
ATOM 607 O O . ALA A 1 76 ? 50.985 16.275 -27.636 1.00 84.88 76 ALA A O 1
ATOM 608 N N . ARG A 1 77 ? 52.160 16.287 -29.557 1.00 83.38 77 ARG A N 1
ATOM 609 C CA . ARG A 1 77 ? 53.472 15.992 -28.963 1.00 83.38 77 ARG A CA 1
ATOM 610 C C . ARG A 1 77 ? 54.355 17.234 -29.026 1.00 83.38 77 ARG A C 1
ATOM 612 O O . ARG A 1 77 ? 54.299 17.991 -29.993 1.00 83.38 77 ARG A O 1
ATOM 619 N N . SER A 1 78 ? 55.182 17.432 -28.002 1.00 78.94 78 SER A N 1
ATOM 620 C CA . SER A 1 78 ? 56.144 18.536 -27.957 1.00 78.94 78 SER A CA 1
ATOM 621 C C . SER A 1 78 ? 57.095 18.460 -29.156 1.00 78.94 78 SER A C 1
ATOM 623 O O . SER A 1 78 ? 57.764 17.443 -29.333 1.00 78.94 78 SER A O 1
ATOM 625 N N . GLY A 1 79 ? 57.149 19.523 -29.963 1.00 74.06 79 GLY A N 1
ATOM 626 C CA . GLY A 1 79 ? 58.026 19.621 -31.137 1.00 74.06 79 GLY A CA 1
ATOM 627 C C . GLY A 1 79 ? 57.368 19.328 -32.492 1.00 74.06 79 GLY A C 1
ATOM 628 O O . GLY A 1 79 ? 58.071 19.322 -33.494 1.00 74.06 79 GLY A O 1
ATOM 629 N N . HIS A 1 80 ? 56.053 19.090 -32.559 1.00 68.12 80 HIS A N 1
ATOM 630 C CA . HIS A 1 80 ? 55.299 19.092 -33.823 1.00 68.12 80 HIS A CA 1
ATOM 631 C C . HIS A 1 80 ? 54.515 20.403 -33.966 1.00 68.12 80 HIS A C 1
ATOM 633 O O . HIS A 1 80 ? 53.625 20.681 -33.165 1.00 68.12 80 HIS A O 1
ATOM 639 N N . SER A 1 81 ? 54.864 21.206 -34.975 1.00 67.19 81 SER A N 1
ATOM 640 C CA . SER A 1 81 ? 54.245 22.506 -35.293 1.00 67.19 81 SER A CA 1
ATOM 641 C C . SER A 1 81 ? 53.357 22.477 -36.542 1.00 67.19 81 SER A C 1
ATOM 643 O O . SER A 1 81 ? 52.810 23.510 -36.931 1.00 67.19 81 SER A O 1
ATOM 645 N N . ASP A 1 82 ? 53.221 21.317 -37.183 1.00 78.94 82 ASP A N 1
ATOM 646 C CA . ASP A 1 82 ? 52.477 21.189 -38.432 1.00 78.94 82 ASP A CA 1
ATOM 647 C C . ASP A 1 82 ? 50.970 21.272 -38.182 1.00 78.94 82 ASP A C 1
ATOM 649 O O . ASP A 1 82 ? 50.423 20.644 -37.270 1.00 78.94 82 ASP A O 1
ATOM 653 N N . ARG A 1 83 ? 50.280 22.062 -39.010 1.00 80.69 83 ARG A N 1
ATOM 654 C CA . ARG A 1 83 ? 48.818 22.150 -38.967 1.00 80.69 83 ARG A CA 1
ATOM 655 C C . ARG A 1 83 ? 48.216 20.807 -39.407 1.00 80.69 83 ARG A C 1
ATOM 657 O O . ARG A 1 83 ? 48.672 20.256 -40.411 1.00 80.69 83 ARG A O 1
ATOM 664 N N . PRO A 1 84 ? 47.184 20.285 -38.715 1.00 84.62 84 PRO A N 1
ATOM 665 C CA . PRO A 1 84 ? 46.516 19.060 -39.138 1.00 84.62 84 PRO A CA 1
ATOM 666 C C . PRO A 1 84 ? 45.820 19.261 -40.490 1.00 84.62 84 PRO A C 1
ATOM 668 O O . PRO A 1 84 ? 45.525 20.392 -40.888 1.00 84.62 84 PRO A O 1
ATOM 671 N N . VAL A 1 85 ? 45.517 18.161 -41.181 1.00 87.75 85 VAL A N 1
ATOM 672 C CA . VAL A 1 85 ? 44.725 18.198 -42.419 1.00 87.75 85 VAL A CA 1
ATOM 673 C C . VAL A 1 85 ? 43.382 18.875 -42.130 1.00 87.75 85 VAL A C 1
ATOM 675 O O . VAL A 1 85 ? 42.650 18.454 -41.235 1.00 87.75 85 VAL A O 1
ATOM 678 N N . GLN A 1 86 ? 43.075 19.942 -42.868 1.00 91.19 86 GLN A N 1
ATOM 679 C CA . GLN A 1 86 ? 41.846 20.718 -42.696 1.00 91.19 86 GLN A CA 1
ATOM 680 C C . GLN A 1 86 ? 40.687 20.001 -43.399 1.00 91.19 86 GLN A C 1
ATOM 682 O O . GLN A 1 86 ? 40.444 20.201 -44.586 1.00 91.19 86 GLN A O 1
ATOM 687 N N . VAL A 1 87 ? 40.008 19.117 -42.668 1.00 91.25 87 VAL A N 1
ATOM 688 C CA . VAL A 1 87 ? 38.806 18.412 -43.133 1.00 91.25 87 VAL A CA 1
ATOM 689 C C . VAL A 1 87 ? 37.576 19.126 -42.571 1.00 91.25 87 VAL A C 1
ATOM 691 O O . VAL A 1 87 ? 37.498 19.346 -41.366 1.00 91.25 87 VAL A O 1
ATOM 694 N N . HIS A 1 88 ? 36.620 19.487 -43.431 1.00 89.88 88 HIS A N 1
ATOM 695 C CA . HIS A 1 88 ? 35.420 20.238 -43.029 1.00 89.88 88 HIS A CA 1
ATOM 696 C C . HIS A 1 88 ? 34.187 19.370 -42.747 1.00 89.88 88 HIS A C 1
ATOM 698 O O . HIS A 1 88 ? 33.227 19.868 -42.172 1.00 89.88 88 HIS A O 1
ATOM 704 N N . GLY A 1 89 ? 34.203 18.090 -43.123 1.00 91.31 89 GLY A N 1
ATOM 705 C CA . GLY A 1 89 ? 33.089 17.177 -42.880 1.00 91.31 89 GLY A CA 1
ATOM 706 C C . GLY A 1 89 ? 33.129 15.954 -43.783 1.00 91.31 89 GLY A C 1
ATOM 707 O O . GLY A 1 89 ? 34.027 15.793 -44.614 1.00 91.31 89 GLY A O 1
ATOM 708 N N . ASN A 1 90 ? 32.139 15.085 -43.610 1.00 95.62 90 ASN A N 1
ATOM 709 C CA . ASN A 1 90 ? 31.930 13.927 -44.467 1.00 95.62 90 ASN A CA 1
ATOM 710 C C . ASN A 1 90 ? 30.431 13.638 -44.531 1.00 95.62 90 ASN A C 1
ATOM 712 O O . ASN A 1 90 ? 29.886 12.999 -43.635 1.00 95.62 90 ASN A O 1
ATOM 716 N N . ARG A 1 91 ? 29.782 14.061 -45.623 1.00 95.75 91 ARG A N 1
ATOM 717 C CA . ARG A 1 91 ? 28.333 13.906 -45.823 1.00 95.75 91 ARG A CA 1
ATOM 718 C C . ARG A 1 91 ? 27.853 12.461 -45.653 1.00 95.75 91 ARG A C 1
ATOM 720 O O . ARG A 1 91 ? 26.768 12.233 -45.132 1.00 95.75 91 ARG A O 1
ATOM 727 N N . THR A 1 92 ? 28.637 11.480 -46.096 1.00 95.38 92 THR A N 1
ATOM 728 C CA . THR A 1 92 ? 28.270 10.063 -45.964 1.00 95.38 92 THR A CA 1
ATOM 729 C C . THR A 1 92 ? 28.274 9.632 -44.502 1.00 95.38 92 THR A C 1
ATOM 731 O O . THR A 1 92 ? 27.343 8.960 -44.065 1.00 95.38 92 THR A O 1
ATOM 734 N N . LEU A 1 93 ? 29.289 10.047 -43.737 1.00 94.50 93 LEU A N 1
ATOM 735 C CA . LEU A 1 93 ? 29.361 9.784 -42.300 1.00 94.50 93 LEU A CA 1
ATOM 736 C C . LEU A 1 93 ? 28.237 10.513 -41.555 1.00 94.50 93 LEU A C 1
ATOM 738 O O . LEU A 1 93 ? 27.611 9.926 -40.678 1.00 94.50 93 LEU A O 1
ATOM 742 N N . GLU A 1 94 ? 27.945 11.744 -41.977 1.00 96.31 94 GLU A N 1
ATOM 743 C CA . GLU A 1 94 ? 26.868 12.562 -41.432 1.00 96.31 94 GLU A CA 1
ATOM 744 C C . GLU A 1 94 ? 25.494 11.912 -41.586 1.00 96.31 94 GLU A C 1
ATOM 746 O O . GLU A 1 94 ? 24.722 11.837 -40.638 1.00 96.31 94 GLU A O 1
ATOM 751 N N . ILE A 1 95 ? 25.199 11.370 -42.765 1.00 97.19 95 ILE A N 1
ATOM 752 C CA . ILE A 1 95 ? 23.953 10.636 -42.993 1.00 97.19 95 ILE A CA 1
ATOM 753 C C . ILE A 1 95 ? 23.950 9.330 -42.188 1.00 97.19 95 ILE A C 1
ATOM 755 O O . ILE A 1 95 ? 22.953 9.010 -41.540 1.00 97.19 95 ILE A O 1
ATOM 759 N N . ALA A 1 96 ? 25.059 8.585 -42.194 1.00 95.00 96 ALA A N 1
ATOM 760 C CA . ALA A 1 96 ? 25.144 7.286 -41.532 1.00 95.00 96 ALA A CA 1
ATOM 761 C C . ALA A 1 96 ? 24.899 7.384 -40.018 1.00 95.00 96 ALA A C 1
ATOM 763 O O . ALA A 1 96 ? 24.089 6.627 -39.482 1.00 95.00 96 ALA A O 1
ATOM 764 N N . TRP A 1 97 ? 25.539 8.335 -39.328 1.00 94.19 97 TRP A N 1
ATOM 765 C CA . TRP A 1 97 ? 25.386 8.497 -37.879 1.00 94.19 97 TRP A CA 1
ATOM 766 C C . TRP A 1 97 ? 24.078 9.172 -37.457 1.00 94.19 97 TRP A C 1
ATOM 768 O O . TRP A 1 97 ? 23.802 9.254 -36.268 1.00 94.19 97 TRP A O 1
ATOM 778 N N . THR A 1 98 ? 23.271 9.668 -38.398 1.00 96.38 98 THR A N 1
ATOM 779 C CA . THR A 1 98 ? 21.934 10.207 -38.117 1.00 96.38 98 THR A CA 1
ATOM 780 C C . THR A 1 98 ? 20.890 9.123 -38.337 1.00 96.38 98 THR A C 1
ATOM 782 O O . THR A 1 98 ? 20.035 8.903 -37.482 1.00 96.38 98 THR A O 1
ATOM 785 N N . VAL A 1 99 ? 20.990 8.396 -39.453 1.00 97.62 99 VAL A N 1
ATOM 786 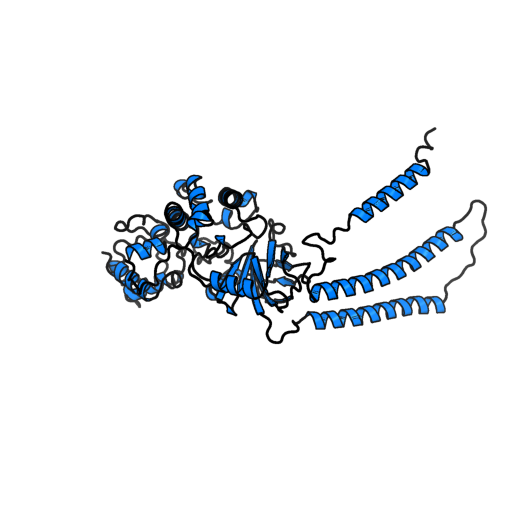C CA . VAL A 1 99 ? 20.060 7.314 -39.790 1.00 97.62 99 VAL A CA 1
ATOM 787 C C . VAL A 1 99 ? 20.212 6.133 -38.831 1.00 97.62 99 VAL A C 1
ATOM 789 O O . VAL A 1 99 ? 19.202 5.596 -38.386 1.00 97.62 99 VAL A O 1
ATOM 792 N N . ALA A 1 100 ? 21.437 5.736 -38.467 1.00 95.00 100 ALA A N 1
ATOM 793 C CA . ALA A 1 100 ? 21.636 4.563 -37.613 1.00 95.00 100 ALA A CA 1
ATOM 794 C C . ALA A 1 100 ? 21.006 4.713 -36.207 1.00 95.00 100 ALA A C 1
ATOM 796 O O . ALA A 1 100 ? 20.228 3.833 -35.833 1.00 95.00 100 ALA A O 1
ATOM 797 N N . PRO A 1 101 ? 21.226 5.805 -35.441 1.00 94.94 101 PRO A N 1
ATOM 798 C CA . PRO A 1 101 ? 20.528 6.013 -34.171 1.00 94.94 101 PRO A CA 1
ATOM 799 C C . PRO A 1 101 ? 19.020 6.196 -34.338 1.00 94.94 101 PRO A C 1
ATOM 801 O O . PRO A 1 101 ? 18.266 5.704 -33.506 1.00 94.94 101 PRO A O 1
ATOM 804 N N . ALA A 1 102 ? 18.562 6.849 -35.413 1.00 97.06 102 ALA A N 1
ATOM 805 C CA . ALA A 1 102 ? 17.131 7.010 -35.670 1.00 97.06 102 ALA A CA 1
ATOM 806 C C . ALA A 1 102 ? 16.429 5.657 -35.877 1.00 97.06 102 ALA A C 1
ATOM 808 O O . ALA A 1 102 ? 15.377 5.419 -35.289 1.00 97.06 102 ALA A O 1
ATOM 809 N N . LEU A 1 103 ? 17.026 4.746 -36.655 1.00 97.44 103 LEU A N 1
ATOM 810 C CA . LEU A 1 103 ? 16.502 3.390 -36.845 1.00 97.44 103 LEU A CA 1
ATOM 811 C C . LEU A 1 103 ? 16.552 2.566 -35.554 1.00 97.44 103 LEU A C 1
ATOM 813 O O . LEU A 1 103 ? 15.599 1.848 -35.257 1.00 97.44 103 LEU A O 1
ATOM 817 N N . LEU A 1 104 ? 17.629 2.692 -34.771 1.00 94.94 104 LEU A N 1
ATOM 818 C CA . LEU A 1 104 ? 17.743 2.029 -33.471 1.00 94.94 104 LEU A CA 1
ATOM 819 C C . LEU A 1 104 ? 16.634 2.487 -32.511 1.00 94.94 104 LEU A C 1
ATOM 821 O O . LEU A 1 104 ? 15.954 1.654 -31.916 1.00 94.94 104 LEU A O 1
ATOM 825 N N . LEU A 1 105 ? 16.416 3.800 -32.394 1.00 95.81 105 LEU A N 1
ATOM 826 C CA . LEU A 1 105 ? 15.354 4.360 -31.558 1.00 95.81 105 LEU A CA 1
ATOM 827 C C . LEU A 1 105 ? 13.963 3.980 -32.068 1.00 95.81 105 LEU A C 1
ATOM 829 O O . LEU A 1 105 ? 13.097 3.674 -31.257 1.00 95.81 105 LEU A O 1
ATOM 833 N N . ALA A 1 106 ? 13.748 3.941 -33.386 1.00 97.44 106 ALA A N 1
ATOM 834 C CA . ALA A 1 106 ? 12.485 3.485 -33.961 1.00 97.44 106 ALA A CA 1
ATOM 835 C C . ALA A 1 106 ? 12.192 2.018 -33.603 1.00 97.44 106 ALA A C 1
ATOM 837 O O . ALA A 1 106 ? 11.066 1.692 -33.235 1.00 97.44 106 ALA A O 1
ATOM 838 N N . ALA A 1 107 ? 13.201 1.140 -33.650 1.00 95.50 107 ALA A N 1
ATOM 839 C CA . ALA A 1 107 ? 13.050 -0.256 -33.244 1.00 95.50 107 ALA A CA 1
ATOM 840 C C . ALA A 1 107 ? 12.714 -0.389 -31.749 1.00 95.50 107 ALA A C 1
ATOM 842 O O . ALA A 1 107 ? 11.789 -1.121 -31.397 1.00 95.50 107 ALA A O 1
ATOM 843 N N . ILE A 1 108 ? 13.414 0.354 -30.880 1.00 95.19 108 ILE A N 1
ATOM 844 C CA . ILE A 1 108 ? 13.124 0.394 -29.437 1.00 95.19 108 ILE A CA 1
ATOM 845 C C . ILE A 1 108 ? 11.703 0.909 -29.189 1.00 95.19 108 ILE A C 1
ATOM 847 O O . ILE A 1 108 ? 10.952 0.274 -28.458 1.00 95.19 108 ILE A O 1
ATOM 851 N N . ALA A 1 109 ? 11.301 1.997 -29.849 1.00 95.81 109 ALA A N 1
ATOM 852 C CA . ALA A 1 109 ? 9.973 2.581 -29.694 1.00 95.81 109 ALA A CA 1
ATOM 853 C C . ALA A 1 109 ? 8.853 1.596 -30.058 1.00 95.81 109 ALA A C 1
ATOM 855 O O . ALA A 1 109 ? 7.872 1.502 -29.328 1.00 95.81 109 ALA A O 1
ATOM 856 N N . VAL A 1 110 ? 9.000 0.823 -31.142 1.00 96.19 110 VAL A N 1
ATOM 857 C CA . VAL A 1 110 ? 8.009 -0.202 -31.516 1.00 96.19 110 VAL A CA 1
ATOM 858 C C . VAL A 1 110 ? 7.871 -1.269 -30.429 1.00 96.19 110 VAL A C 1
ATOM 860 O O . VAL A 1 110 ? 6.748 -1.645 -30.099 1.00 96.19 110 VAL A O 1
ATOM 863 N N . MET A 1 111 ? 8.986 -1.742 -29.861 1.00 94.38 111 MET A N 1
ATOM 864 C CA . MET A 1 111 ? 8.955 -2.718 -28.764 1.00 94.38 111 MET A CA 1
ATOM 865 C C . MET A 1 111 ? 8.295 -2.125 -27.514 1.00 94.38 111 MET A C 1
ATOM 867 O O . MET A 1 111 ? 7.375 -2.724 -26.971 1.00 94.38 111 MET A O 1
ATOM 871 N N . THR A 1 112 ? 8.697 -0.918 -27.108 1.00 94.62 112 THR A N 1
ATOM 872 C CA . THR A 1 112 ? 8.143 -0.233 -25.933 1.00 94.62 112 THR A CA 1
ATOM 873 C C . THR A 1 112 ? 6.642 0.019 -26.063 1.00 94.62 112 THR A C 1
ATOM 875 O O . THR A 1 112 ? 5.903 -0.247 -25.124 1.00 94.62 112 THR A O 1
ATOM 878 N N . ILE A 1 113 ? 6.171 0.497 -27.219 1.00 95.50 113 ILE A N 1
ATOM 879 C CA . ILE A 1 113 ? 4.745 0.774 -27.439 1.00 95.50 113 ILE A CA 1
ATOM 880 C C . ILE A 1 113 ? 3.914 -0.511 -27.348 1.00 95.50 113 ILE A C 1
ATOM 882 O O . ILE A 1 113 ? 2.844 -0.488 -26.750 1.00 95.50 113 ILE A O 1
ATOM 886 N N . ARG A 1 114 ? 4.399 -1.634 -27.896 1.00 93.94 114 ARG A N 1
ATOM 887 C CA . ARG A 1 114 ? 3.705 -2.928 -27.776 1.00 93.94 114 ARG A CA 1
ATOM 888 C C . ARG A 1 114 ? 3.572 -3.364 -26.322 1.00 93.94 114 ARG A C 1
ATOM 890 O O . ARG A 1 114 ? 2.458 -3.635 -25.897 1.00 93.94 114 ARG A O 1
ATOM 897 N N . SER A 1 115 ? 4.664 -3.327 -25.558 1.00 93.50 115 SER A N 1
ATOM 898 C CA . SER A 1 115 ? 4.623 -3.663 -24.132 1.00 93.50 115 SER A CA 1
ATOM 899 C C . SER A 1 115 ? 3.705 -2.739 -23.332 1.00 93.50 115 SER A C 1
ATOM 901 O O . SER A 1 115 ? 3.038 -3.206 -22.422 1.00 93.50 115 SER A O 1
ATOM 903 N N . ILE A 1 116 ? 3.618 -1.443 -23.665 1.00 93.44 116 ILE A N 1
ATOM 904 C CA . ILE A 1 116 ? 2.663 -0.534 -23.006 1.00 93.44 116 ILE A CA 1
ATOM 905 C C . ILE A 1 116 ? 1.226 -1.036 -23.185 1.00 93.44 116 ILE A C 1
ATOM 907 O O . ILE A 1 116 ? 0.481 -1.069 -22.214 1.00 93.44 116 ILE A O 1
ATOM 911 N N . PHE A 1 117 ? 0.841 -1.442 -24.398 1.00 92.25 117 PHE A N 1
ATOM 912 C CA . PHE A 1 117 ? -0.506 -1.960 -24.646 1.00 92.25 117 PHE A CA 1
ATOM 913 C C . PHE A 1 117 ? -0.736 -3.339 -24.017 1.00 92.25 117 PHE A C 1
ATOM 915 O O . PHE A 1 117 ? -1.800 -3.564 -23.456 1.00 92.25 117 PHE A O 1
ATOM 922 N N . GLU A 1 118 ? 0.252 -4.236 -24.073 1.00 90.06 118 GLU A N 1
ATOM 923 C CA . GLU A 1 118 ? 0.164 -5.581 -23.480 1.00 90.06 118 GLU A CA 1
ATOM 924 C C . GLU A 1 118 ? 0.050 -5.553 -21.951 1.00 90.06 118 GLU A C 1
ATOM 926 O O . GLU A 1 118 ? -0.618 -6.398 -21.372 1.00 90.06 118 GLU A O 1
ATOM 931 N N . LEU A 1 119 ? 0.704 -4.594 -21.291 1.00 92.75 119 LEU A N 1
ATOM 932 C CA . LEU A 1 119 ? 0.729 -4.499 -19.831 1.00 92.75 119 LEU A CA 1
ATOM 933 C C . LEU A 1 119 ? -0.400 -3.634 -19.257 1.00 92.75 119 LEU A C 1
ATOM 935 O O . LEU A 1 119 ? -0.550 -3.585 -18.040 1.00 92.75 11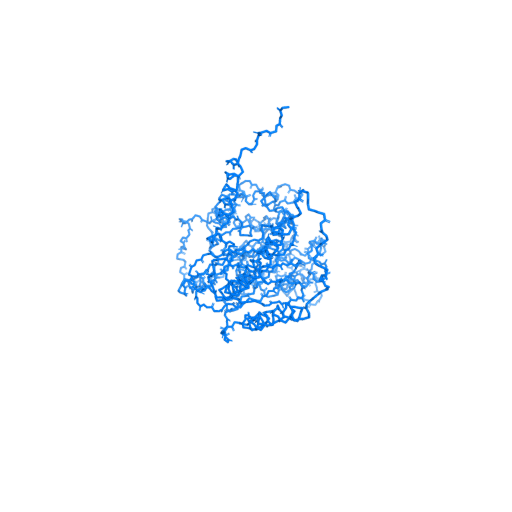9 LEU A O 1
ATOM 939 N N . ASN A 1 120 ? -1.181 -2.945 -20.092 1.00 91.19 120 ASN A N 1
ATOM 940 C CA . ASN A 1 120 ? -2.229 -2.037 -19.622 1.00 91.19 120 ASN A CA 1
ATOM 941 C C . ASN A 1 120 ? -3.432 -2.772 -19.010 1.00 91.19 120 ASN A C 1
ATOM 943 O O . ASN A 1 120 ? -4.100 -2.221 -18.139 1.00 91.19 120 ASN A O 1
ATOM 947 N N . GLU A 1 121 ? -3.709 -3.998 -19.455 1.00 90.69 121 GLU A N 1
ATOM 948 C CA . GLU A 1 121 ? -4.854 -4.798 -19.012 1.00 90.69 121 GLU A CA 1
ATOM 949 C C . GLU A 1 121 ? -4.411 -6.227 -18.663 1.00 90.69 121 GLU A C 1
ATOM 951 O O . GLU A 1 121 ? -3.478 -6.743 -19.288 1.00 90.69 121 GLU A O 1
ATOM 956 N N . PRO A 1 122 ? -5.042 -6.869 -17.663 1.00 92.56 122 PRO A N 1
ATOM 957 C CA . PRO A 1 122 ? -4.751 -8.255 -17.333 1.00 92.56 122 PRO A CA 1
ATOM 958 C C . PRO A 1 122 ? -5.152 -9.198 -18.483 1.00 92.56 122 PRO A C 1
ATOM 960 O O . PRO A 1 122 ? -6.138 -8.939 -19.170 1.00 92.56 122 PRO A O 1
ATOM 963 N N . PRO A 1 123 ? -4.438 -10.324 -18.682 1.00 92.12 123 PRO A N 1
ATOM 964 C CA . PRO A 1 123 ? -4.788 -11.310 -19.704 1.00 92.12 123 PRO A CA 1
ATOM 965 C C . PRO A 1 123 ? -6.139 -12.009 -19.489 1.00 92.12 123 PRO A C 1
ATOM 967 O O . PRO A 1 123 ? -6.734 -12.477 -20.457 1.00 92.12 123 PRO A O 1
ATOM 970 N N . SER A 1 124 ? -6.584 -12.157 -18.237 1.00 92.56 124 SER A N 1
ATOM 971 C CA . SER A 1 124 ? -7.884 -12.746 -17.888 1.00 92.56 124 SER A CA 1
ATOM 972 C C . SER A 1 124 ? -9.044 -11.780 -18.151 1.00 92.56 124 SER A C 1
ATOM 974 O O . SER A 1 124 ? -8.985 -10.625 -17.739 1.00 92.56 124 SER A O 1
ATOM 976 N N . ASP A 1 125 ? -10.146 -12.287 -18.717 1.00 90.31 125 ASP A N 1
ATOM 977 C CA . ASP A 1 125 ? -11.417 -11.551 -18.858 1.00 90.31 125 ASP A CA 1
ATOM 978 C C . ASP A 1 125 ? -12.140 -11.341 -17.509 1.00 90.31 125 ASP A C 1
ATOM 980 O O . ASP A 1 125 ? -13.027 -10.493 -17.383 1.00 90.31 125 ASP A O 1
ATOM 984 N N . HIS A 1 126 ? -11.771 -12.125 -16.492 1.00 92.12 126 HIS A N 1
ATOM 985 C CA . HIS A 1 126 ? -12.332 -12.083 -15.141 1.00 92.12 126 HIS A CA 1
ATOM 986 C C . HIS A 1 126 ? -11.192 -12.099 -14.111 1.00 92.12 126 HIS A C 1
ATOM 988 O O . HIS A 1 126 ? -10.943 -13.132 -13.482 1.00 92.12 126 HIS A O 1
ATOM 994 N N . PRO A 1 127 ? -10.410 -11.011 -14.000 1.00 96.25 127 PRO A N 1
ATOM 995 C CA . PRO A 1 127 ? -9.389 -10.901 -12.967 1.00 96.25 127 PRO A CA 1
ATOM 996 C C . PRO A 1 127 ? -10.052 -10.754 -11.591 1.00 96.25 127 PRO A C 1
ATOM 998 O O . PRO A 1 127 ? -11.116 -10.146 -11.480 1.00 96.25 127 PRO A O 1
ATOM 1001 N N . MET A 1 128 ? -9.402 -11.267 -10.545 1.00 97.38 128 MET A N 1
ATOM 1002 C CA . MET A 1 128 ? -9.828 -11.016 -9.164 1.00 97.38 128 MET A CA 1
ATOM 1003 C C . MET A 1 128 ? -9.691 -9.522 -8.870 1.00 97.38 128 MET A C 1
ATOM 1005 O O . MET A 1 128 ? -8.619 -8.952 -9.094 1.00 97.38 128 MET A O 1
ATOM 1009 N N . GLN A 1 129 ? -10.747 -8.897 -8.357 1.00 97.38 129 GLN A N 1
ATOM 1010 C CA . GLN A 1 129 ? -10.759 -7.462 -8.098 1.00 97.38 129 GLN A CA 1
ATOM 1011 C C . GLN A 1 129 ? -10.377 -7.148 -6.643 1.00 97.38 129 GLN A C 1
ATOM 1013 O O . GLN A 1 129 ? -10.950 -7.697 -5.701 1.00 97.38 129 GLN A O 1
ATOM 1018 N N . ILE A 1 130 ? -9.429 -6.225 -6.457 1.00 97.94 130 ILE A N 1
ATOM 1019 C CA . ILE A 1 130 ? -9.040 -5.681 -5.151 1.00 97.94 130 ILE A CA 1
ATOM 1020 C C . ILE A 1 130 ? -9.106 -4.154 -5.199 1.00 97.94 130 ILE A C 1
ATOM 1022 O O . ILE A 1 130 ? -8.502 -3.509 -6.057 1.00 97.94 130 ILE A O 1
ATOM 1026 N N . ASP A 1 131 ? -9.798 -3.566 -4.234 1.00 96.69 131 ASP A N 1
ATOM 1027 C CA . ASP A 1 131 ? -9.975 -2.124 -4.129 1.00 96.69 131 ASP A CA 1
ATOM 1028 C C . ASP A 1 131 ? -9.010 -1.557 -3.080 1.00 96.69 131 ASP A C 1
ATOM 1030 O O . ASP A 1 131 ? -9.120 -1.825 -1.884 1.00 96.69 131 ASP A O 1
ATOM 1034 N N . VAL A 1 132 ? -8.065 -0.728 -3.513 1.00 97.12 132 VAL A N 1
ATOM 1035 C CA . VAL A 1 132 ? -7.049 -0.111 -2.655 1.00 97.12 132 VAL A CA 1
ATOM 1036 C C . VAL A 1 132 ? -7.387 1.359 -2.446 1.00 97.12 132 VAL A C 1
ATOM 1038 O O . VAL A 1 132 ? -7.373 2.142 -3.395 1.00 97.12 132 VAL A O 1
ATOM 1041 N N . MET A 1 133 ? -7.646 1.741 -1.194 1.00 94.50 133 MET A N 1
ATOM 1042 C CA . MET A 1 133 ? -7.755 3.145 -0.790 1.00 94.50 133 MET A CA 1
ATOM 1043 C C . MET A 1 133 ? -6.485 3.553 -0.040 1.00 94.50 133 MET A C 1
ATOM 1045 O O . MET A 1 133 ? -6.112 2.931 0.958 1.00 94.50 133 MET A O 1
ATOM 1049 N N . ALA A 1 134 ? -5.796 4.582 -0.529 1.00 95.50 134 ALA A N 1
ATOM 1050 C CA . ALA A 1 134 ? -4.581 5.096 0.093 1.00 95.50 134 ALA A CA 1
ATOM 1051 C C . ALA A 1 134 ? -4.873 6.266 1.034 1.00 95.50 134 ALA A C 1
ATOM 1053 O O . ALA A 1 134 ? -5.530 7.234 0.645 1.00 95.50 134 ALA A O 1
ATOM 1054 N N . HIS A 1 135 ? -4.300 6.175 2.236 1.00 93.00 135 HIS A N 1
ATOM 1055 C CA . HIS A 1 135 ? -4.407 7.157 3.311 1.00 93.00 135 HIS A CA 1
ATOM 1056 C C . HIS A 1 135 ? -3.008 7.527 3.808 1.00 93.00 135 HIS A C 1
ATOM 1058 O O . HIS A 1 135 ? -2.096 6.705 3.775 1.00 93.00 135 HIS A O 1
ATOM 1064 N N . GLN A 1 136 ? -2.813 8.715 4.367 1.00 91.81 136 GLN A N 1
ATOM 1065 C CA . GLN A 1 136 ? -1.619 9.073 5.132 1.00 91.81 136 GLN A CA 1
ATOM 1066 C C . GLN A 1 136 ? -1.628 8.350 6.493 1.00 91.81 136 GLN A C 1
ATOM 1068 O O . GLN A 1 136 ? -2.375 8.710 7.401 1.00 91.81 136 GLN A O 1
ATOM 1073 N N . TRP A 1 137 ? -0.808 7.326 6.741 1.00 93.19 137 TRP A N 1
ATOM 1074 C CA . TRP A 1 137 ? 0.128 6.640 5.834 1.00 93.19 137 TRP A CA 1
ATOM 1075 C C . TRP A 1 137 ? -0.074 5.131 5.935 1.00 93.19 137 TRP A C 1
ATOM 1077 O O . TRP A 1 137 ? 0.726 4.423 6.545 1.00 93.19 137 TRP A O 1
ATOM 1087 N N . TRP A 1 138 ? -1.178 4.635 5.403 1.00 96.56 138 TRP A N 1
ATOM 1088 C CA . TRP A 1 138 ? -1.555 3.230 5.425 1.00 96.56 138 TRP A CA 1
ATOM 1089 C C . TRP A 1 138 ? -2.441 2.905 4.217 1.00 96.56 138 TRP A C 1
ATOM 1091 O O . TRP A 1 138 ? -2.945 3.796 3.534 1.00 96.56 138 TRP A O 1
ATOM 1101 N N . TRP A 1 139 ? -2.588 1.616 3.936 1.00 97.06 139 TRP A N 1
ATOM 1102 C CA . TRP A 1 139 ? -3.314 1.106 2.779 1.00 97.06 139 TRP A CA 1
ATOM 1103 C C . TRP A 1 139 ? -4.535 0.335 3.245 1.00 97.06 139 TRP A C 1
ATOM 1105 O O . TRP A 1 139 ? -4.389 -0.645 3.974 1.00 97.06 139 TRP A O 1
ATOM 1115 N N . GLU A 1 140 ? -5.718 0.752 2.825 1.00 96.00 140 GLU A N 1
ATOM 1116 C CA . GLU A 1 140 ? -6.956 0.010 3.033 1.00 96.00 140 GLU A CA 1
ATOM 1117 C C . GLU A 1 140 ? -7.193 -0.907 1.844 1.00 96.00 140 GLU A C 1
ATOM 1119 O O . GLU A 1 140 ? -7.153 -0.462 0.696 1.00 96.00 140 GLU A O 1
ATOM 1124 N N . ILE A 1 141 ? -7.427 -2.183 2.123 1.00 96.88 141 ILE A N 1
ATOM 1125 C CA . ILE A 1 141 ? -7.516 -3.234 1.117 1.00 96.88 141 ILE A CA 1
ATOM 1126 C C . ILE A 1 141 ? -8.908 -3.851 1.206 1.00 96.88 141 ILE A C 1
ATOM 1128 O O . ILE A 1 141 ? -9.213 -4.543 2.176 1.00 96.88 141 ILE A O 1
ATOM 1132 N N . GLY A 1 142 ? -9.739 -3.589 0.205 1.00 95.94 142 GLY A N 1
ATOM 1133 C CA . GLY A 1 142 ? -11.066 -4.172 0.055 1.00 95.94 142 GLY A CA 1
ATOM 1134 C C . GLY A 1 142 ? -11.057 -5.317 -0.953 1.00 95.94 142 GLY A C 1
ATOM 1135 O O . GLY A 1 142 ? -10.421 -5.220 -2.001 1.00 95.94 142 GLY A O 1
ATOM 1136 N N . TYR A 1 143 ? -11.795 -6.379 -0.651 1.00 97.06 143 TYR A N 1
ATOM 1137 C CA . TYR A 1 143 ? -12.070 -7.491 -1.555 1.00 97.06 143 TYR A CA 1
ATOM 1138 C C . TYR A 1 143 ? -13.582 -7.548 -1.801 1.00 97.06 143 TYR A C 1
ATOM 1140 O O . TYR A 1 143 ? -14.292 -8.217 -1.042 1.00 97.06 143 TYR A O 1
ATOM 1148 N N . PRO A 1 144 ? -14.099 -6.843 -2.826 1.00 93.62 144 PRO A N 1
ATOM 1149 C CA . PRO A 1 144 ? -15.540 -6.690 -3.025 1.00 93.62 144 PRO A CA 1
ATOM 1150 C C . PRO A 1 144 ? -16.272 -8.026 -3.196 1.00 93.62 144 PRO A C 1
ATOM 1152 O O . PRO A 1 144 ? -17.327 -8.236 -2.609 1.00 93.62 144 PRO A O 1
ATOM 1155 N N . GLU A 1 145 ? -15.675 -8.967 -3.934 1.00 94.19 145 GLU A N 1
ATOM 1156 C CA . GLU A 1 145 ? -16.249 -10.299 -4.188 1.00 94.19 145 GLU A CA 1
ATOM 1157 C C . GLU A 1 145 ? -16.420 -11.137 -2.912 1.00 94.19 145 GLU A C 1
ATOM 1159 O O . GLU A 1 145 ? -17.282 -12.014 -2.852 1.00 94.19 145 GLU A O 1
ATOM 1164 N N . PHE A 1 146 ? -15.611 -10.862 -1.886 1.00 94.25 146 PHE A N 1
ATOM 1165 C CA . PHE A 1 146 ? -15.602 -11.609 -0.630 1.00 94.25 146 PHE A CA 1
ATOM 1166 C C . PHE A 1 146 ? -16.179 -10.817 0.545 1.00 94.25 146 PHE A C 1
ATOM 1168 O O . PHE A 1 146 ? -16.308 -11.380 1.629 1.00 94.25 146 PHE A O 1
ATOM 1175 N N . ASN A 1 147 ? -16.541 -9.545 0.347 1.00 92.00 147 ASN A N 1
ATOM 1176 C CA . ASN A 1 147 ? -16.981 -8.642 1.410 1.00 92.00 147 ASN A CA 1
ATOM 1177 C C . ASN A 1 147 ? -15.979 -8.589 2.586 1.00 92.00 147 ASN A C 1
ATOM 1179 O O . ASN A 1 147 ? -16.344 -8.768 3.745 1.00 92.00 147 ASN A O 1
ATOM 1183 N N . ILE A 1 148 ? -14.690 -8.407 2.274 1.00 93.88 148 ILE A N 1
ATOM 1184 C CA . ILE A 1 148 ? -13.600 -8.332 3.261 1.00 93.88 148 ILE A CA 1
ATOM 1185 C C . ILE A 1 148 ? -12.914 -6.974 3.144 1.00 93.88 148 ILE A C 1
ATOM 1187 O O . ILE A 1 148 ? -12.527 -6.577 2.046 1.00 93.88 148 ILE A O 1
ATOM 1191 N N . THR A 1 149 ? -12.655 -6.327 4.282 1.00 93.56 149 THR A N 1
ATOM 1192 C CA . THR A 1 149 ? -11.768 -5.159 4.362 1.00 93.56 149 THR A CA 1
ATOM 1193 C C . THR A 1 149 ? -10.647 -5.426 5.355 1.00 93.56 149 THR A C 1
ATOM 1195 O O . THR A 1 149 ? -10.870 -5.805 6.501 1.00 93.56 149 THR A O 1
ATOM 1198 N N . THR A 1 150 ? -9.411 -5.210 4.920 1.00 93.25 150 THR A N 1
ATOM 1199 C CA . THR A 1 150 ? -8.208 -5.304 5.749 1.00 93.25 150 THR A CA 1
ATOM 1200 C C . THR A 1 150 ? -7.300 -4.099 5.499 1.00 93.25 150 THR A C 1
ATOM 1202 O O . THR A 1 150 ? -7.671 -3.144 4.817 1.00 93.25 150 THR A O 1
ATOM 1205 N N . ALA A 1 151 ? -6.102 -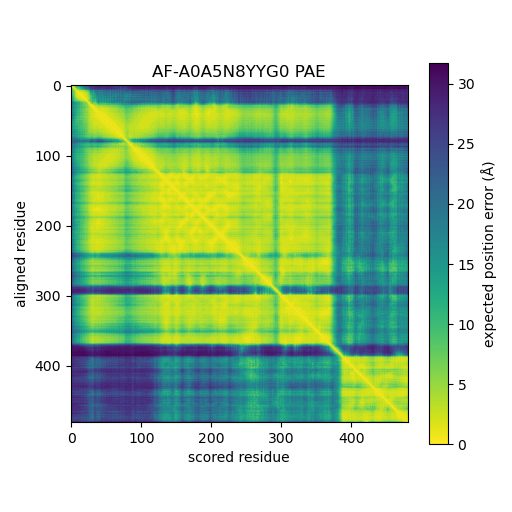4.107 6.080 1.00 95.38 151 ALA A N 1
ATOM 1206 C CA . ALA A 1 151 ? -5.157 -3.013 5.950 1.00 95.38 151 ALA A CA 1
ATOM 1207 C C . ALA A 1 151 ? -3.711 -3.498 5.822 1.00 95.38 151 ALA A C 1
ATOM 1209 O O . ALA A 1 151 ? -3.263 -4.345 6.591 1.00 95.38 151 ALA A O 1
ATOM 1210 N N . ASN A 1 152 ? -2.960 -2.879 4.907 1.00 96.44 152 ASN A N 1
ATOM 1211 C CA . ASN A 1 152 ? -1.516 -3.041 4.673 1.00 96.44 152 ASN A CA 1
ATOM 1212 C C . ASN A 1 152 ? -1.033 -4.455 4.303 1.00 96.44 152 ASN A C 1
ATOM 1214 O O . ASN A 1 152 ? 0.161 -4.644 4.066 1.00 96.44 152 ASN A O 1
ATOM 1218 N N . GLU A 1 153 ? -1.919 -5.441 4.235 1.00 95.94 153 GLU A N 1
ATOM 1219 C CA . GLU A 1 153 ? -1.613 -6.795 3.791 1.00 95.94 153 GLU A CA 1
ATOM 1220 C C . GLU A 1 153 ? -2.618 -7.219 2.730 1.00 95.94 153 GLU A C 1
ATOM 1222 O O . GLU A 1 153 ? -3.829 -7.099 2.905 1.00 95.94 153 GLU A O 1
ATOM 1227 N N . ILE A 1 154 ? -2.090 -7.697 1.612 1.00 98.25 154 ILE A N 1
ATOM 1228 C CA . ILE A 1 154 ? -2.848 -8.182 0.470 1.00 98.25 154 ILE A CA 1
ATOM 1229 C C . ILE A 1 154 ? -2.553 -9.674 0.364 1.00 98.25 154 ILE A C 1
ATOM 1231 O O . ILE A 1 154 ? -1.390 -10.051 0.263 1.00 98.25 154 ILE A O 1
ATOM 1235 N N . VAL A 1 155 ? -3.568 -10.527 0.395 1.00 98.44 155 VAL A N 1
ATOM 1236 C CA . VAL A 1 155 ? -3.420 -11.972 0.210 1.00 98.44 155 VAL A CA 1
ATOM 1237 C C . VAL A 1 155 ? -3.985 -12.309 -1.159 1.00 98.44 155 VAL A C 1
ATOM 1239 O O . VAL A 1 155 ? -5.095 -11.904 -1.483 1.00 98.44 155 VAL A O 1
ATOM 1242 N N . VAL A 1 156 ? -3.209 -13.012 -1.979 1.00 98.44 156 VAL A N 1
ATOM 1243 C CA . VAL A 1 156 ? -3.611 -13.394 -3.339 1.00 98.44 156 VAL A CA 1
ATOM 1244 C C . VAL A 1 156 ? -3.240 -14.849 -3.609 1.00 98.44 156 VAL A C 1
ATOM 1246 O O . VAL A 1 156 ? -2.207 -15.313 -3.117 1.00 98.44 156 VAL A O 1
ATOM 1249 N N . PRO A 1 157 ? -4.026 -15.589 -4.400 1.00 98.44 157 PRO A N 1
ATOM 1250 C CA . PRO A 1 157 ? -3.596 -16.885 -4.894 1.00 98.44 157 PRO A CA 1
ATOM 1251 C C . PRO A 1 157 ? -2.511 -16.725 -5.971 1.00 98.44 157 PRO A C 1
ATOM 1253 O O . PRO A 1 157 ? -2.565 -15.830 -6.818 1.00 98.44 157 PRO A O 1
ATOM 1256 N N . VAL A 1 158 ? -1.513 -17.609 -5.959 1.00 98.31 158 VAL A N 1
ATOM 1257 C CA . VAL A 1 158 ? -0.516 -17.700 -7.038 1.00 98.31 158 VAL A CA 1
ATOM 1258 C C . VAL A 1 158 ? -1.184 -18.016 -8.379 1.00 98.31 158 VAL A C 1
ATOM 1260 O O . VAL A 1 158 ? -2.224 -18.670 -8.431 1.00 98.31 158 VAL A O 1
ATOM 1263 N N . ASN A 1 159 ? -0.557 -17.597 -9.478 1.00 97.38 159 ASN A N 1
ATOM 1264 C CA . ASN A 1 159 ? -1.016 -17.817 -10.855 1.00 97.38 159 ASN A CA 1
ATOM 1265 C C . ASN A 1 159 ? -2.406 -17.240 -11.184 1.00 97.38 159 ASN A C 1
ATOM 1267 O O . ASN A 1 159 ? -3.031 -17.667 -12.154 1.00 97.38 159 ASN A O 1
ATOM 1271 N N . THR A 1 160 ? -2.873 -16.259 -10.413 1.00 97.69 160 THR A N 1
ATOM 1272 C CA . THR A 1 160 ? -4.146 -15.565 -10.643 1.00 97.69 160 THR A CA 1
ATOM 1273 C C . THR A 1 160 ? -3.891 -14.124 -11.066 1.00 97.69 160 THR A C 1
ATOM 1275 O O . THR A 1 160 ? -3.045 -13.448 -10.480 1.00 97.69 160 THR A O 1
ATOM 1278 N N . ASP A 1 161 ? -4.602 -13.657 -12.095 1.00 97.94 161 ASP A N 1
ATOM 1279 C CA . ASP A 1 161 ? -4.588 -12.241 -12.472 1.00 97.94 161 ASP A CA 1
ATOM 1280 C C . ASP A 1 161 ? -5.401 -11.442 -11.465 1.00 97.94 161 ASP A C 1
ATOM 1282 O O . ASP A 1 161 ? -6.595 -11.691 -11.286 1.00 97.94 161 ASP A O 1
ATOM 1286 N N . VAL A 1 162 ? -4.746 -10.478 -10.823 1.00 98.19 162 VAL A N 1
ATOM 1287 C CA . VAL A 1 162 ? -5.361 -9.609 -9.825 1.00 98.19 162 VAL A CA 1
ATOM 1288 C C . VAL A 1 162 ? -5.352 -8.183 -10.347 1.00 98.19 162 VAL A C 1
ATOM 1290 O O . VAL A 1 162 ? -4.292 -7.624 -10.640 1.00 98.19 162 VAL A O 1
ATOM 1293 N N . SER A 1 163 ? -6.544 -7.613 -10.472 1.00 97.88 163 SER A N 1
ATOM 1294 C CA . SER A 1 163 ? -6.788 -6.231 -10.864 1.00 97.88 163 SER A CA 1
ATOM 1295 C C . SER A 1 163 ? -6.974 -5.379 -9.615 1.00 97.88 163 SER A C 1
ATOM 1297 O O . SER A 1 163 ? -7.738 -5.723 -8.715 1.00 97.88 163 SER A O 1
ATOM 1299 N N . PHE A 1 164 ? -6.272 -4.254 -9.564 1.00 98.12 164 PHE A N 1
ATOM 1300 C CA . PHE A 1 164 ? -6.318 -3.304 -8.467 1.00 98.12 164 PHE A CA 1
ATOM 1301 C C . PHE A 1 164 ? -6.980 -2.022 -8.932 1.00 98.12 164 PHE A C 1
ATOM 1303 O O . PHE A 1 164 ? -6.445 -1.342 -9.811 1.00 98.12 164 PHE A O 1
ATOM 1310 N N . LYS A 1 165 ? -8.094 -1.662 -8.299 1.00 97.25 165 LYS A N 1
ATOM 1311 C CA . LYS A 1 165 ? -8.682 -0.327 -8.409 1.00 97.25 165 LYS A CA 1
ATOM 1312 C C . LYS A 1 165 ? -8.097 0.556 -7.322 1.00 97.25 165 LYS A C 1
ATOM 1314 O O . LYS A 1 165 ? -8.105 0.192 -6.150 1.00 97.25 165 LYS A O 1
ATOM 1319 N N . LEU A 1 166 ? -7.542 1.689 -7.723 1.00 97.44 166 LEU A N 1
ATOM 1320 C CA . LEU A 1 166 ? -6.716 2.534 -6.875 1.00 97.44 166 LEU A CA 1
ATOM 1321 C C . LEU A 1 166 ? -7.365 3.904 -6.690 1.00 97.44 166 LEU A C 1
ATOM 1323 O O . LEU A 1 166 ? -7.476 4.670 -7.652 1.00 97.44 166 LEU A O 1
ATOM 1327 N N . ASP A 1 167 ? -7.701 4.231 -5.445 1.00 94.69 167 ASP A N 1
ATOM 1328 C CA . ASP A 1 167 ? -8.297 5.506 -5.044 1.00 94.69 167 ASP A CA 1
ATOM 1329 C C . ASP A 1 167 ? -7.583 6.097 -3.816 1.00 94.69 167 ASP A C 1
ATOM 1331 O O . ASP A 1 167 ? -6.897 5.403 -3.061 1.00 94.69 167 ASP A O 1
ATOM 1335 N N . SER A 1 168 ? -7.711 7.410 -3.621 1.00 92.56 168 SER A N 1
ATOM 1336 C CA . SER A 1 168 ? -7.213 8.102 -2.430 1.00 92.56 168 SER A CA 1
ATOM 1337 C C . SER A 1 168 ? -8.196 9.172 -1.978 1.00 92.56 168 SER A C 1
ATOM 1339 O O . SER A 1 168 ? -8.828 9.847 -2.793 1.00 92.56 168 SER A O 1
ATOM 1341 N N . ASN A 1 169 ? -8.269 9.338 -0.663 1.00 87.94 169 ASN A N 1
ATOM 1342 C CA . ASN A 1 169 ? -9.073 10.326 0.043 1.00 87.94 169 ASN A CA 1
ATOM 1343 C C . ASN A 1 169 ? -8.198 11.379 0.754 1.00 87.94 169 ASN A C 1
ATOM 1345 O O . ASN A 1 169 ? -8.651 12.009 1.708 1.00 87.94 169 ASN A O 1
ATOM 1349 N N . ASP A 1 170 ? -6.938 11.554 0.338 1.00 88.25 170 ASP A N 1
ATOM 1350 C CA . ASP A 1 170 ? -6.095 12.646 0.823 1.00 88.25 170 ASP A CA 1
ATOM 1351 C C . ASP A 1 170 ? -5.108 13.203 -0.215 1.00 88.25 170 ASP A C 1
ATOM 1353 O O . ASP A 1 170 ? -5.430 14.120 -0.964 1.00 88.25 170 ASP A O 1
ATOM 1357 N N . VAL A 1 171 ? -3.871 12.726 -0.251 1.00 92.12 171 VAL A N 1
ATOM 1358 C CA . VAL A 1 171 ? -2.815 13.231 -1.134 1.00 92.12 171 VAL A CA 1
ATOM 1359 C C . VAL A 1 171 ? -2.518 12.221 -2.232 1.00 92.12 171 VAL A C 1
ATOM 1361 O O . VAL A 1 171 ? -3.042 11.114 -2.253 1.00 92.12 171 VAL A O 1
ATOM 1364 N N . ILE A 1 172 ? -1.666 12.594 -3.182 1.00 96.81 172 ILE A N 1
ATOM 1365 C CA . ILE A 1 172 ? -1.207 11.638 -4.189 1.00 96.81 172 ILE A CA 1
ATOM 1366 C C . ILE A 1 172 ? -0.303 10.601 -3.507 1.00 96.81 172 ILE A C 1
ATOM 1368 O O . ILE A 1 172 ? 0.590 10.953 -2.734 1.00 96.81 17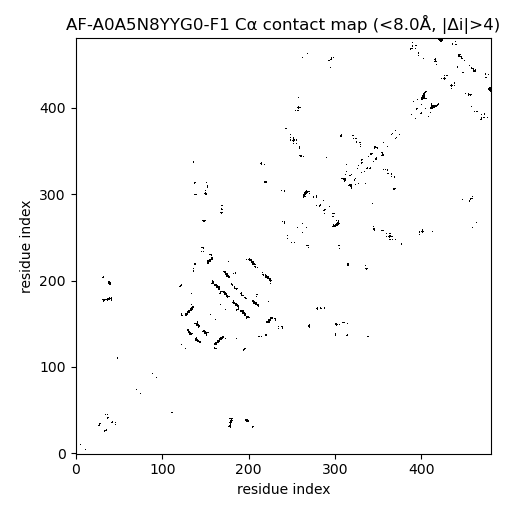2 ILE A O 1
ATOM 1372 N N . HIS A 1 173 ? -0.529 9.327 -3.824 1.00 98.50 173 HIS A N 1
ATOM 1373 C CA . HIS A 1 173 ? 0.321 8.195 -3.442 1.00 98.50 173 HIS A CA 1
ATOM 1374 C C . HIS A 1 173 ? 0.752 7.430 -4.694 1.00 98.50 173 HIS A C 1
ATOM 1376 O O . HIS A 1 173 ? 0.372 7.774 -5.810 1.00 98.50 173 HIS A O 1
ATOM 1382 N N . SER A 1 174 ? 1.541 6.368 -4.543 1.00 98.44 174 SER A N 1
ATOM 1383 C CA . SER A 1 174 ? 1.838 5.470 -5.663 1.00 98.44 174 SER A CA 1
ATOM 1384 C C . SER A 1 174 ? 1.996 4.046 -5.170 1.00 98.44 174 SER A C 1
ATOM 1386 O O . SER A 1 174 ? 2.844 3.776 -4.323 1.00 98.44 174 SER A O 1
ATOM 1388 N N . PHE A 1 175 ? 1.144 3.155 -5.666 1.00 98.50 175 PHE A N 1
ATOM 1389 C CA . PHE A 1 175 ? 1.124 1.747 -5.302 1.00 98.50 175 PHE A CA 1
ATOM 1390 C C . PHE A 1 175 ? 2.214 1.009 -6.070 1.00 98.50 175 PHE A C 1
ATOM 1392 O O . PHE A 1 175 ? 2.212 1.008 -7.304 1.00 98.50 175 PHE A O 1
ATOM 1399 N N . TRP A 1 176 ? 3.159 0.392 -5.357 1.00 98.31 176 TRP A N 1
ATOM 1400 C CA . TRP A 1 176 ? 4.284 -0.280 -5.997 1.00 98.31 176 TRP A CA 1
ATOM 1401 C C . TRP A 1 176 ? 4.702 -1.565 -5.291 1.00 98.31 176 TRP A C 1
ATOM 1403 O O . TRP A 1 176 ? 5.007 -1.557 -4.099 1.00 98.31 176 TRP A O 1
ATOM 1413 N N . VAL A 1 177 ? 4.782 -2.649 -6.067 1.00 97.94 177 VAL A N 1
ATOM 1414 C CA . VAL A 1 177 ? 5.314 -3.955 -5.658 1.00 97.94 177 VAL A CA 1
ATOM 1415 C C . VAL A 1 177 ? 6.383 -4.370 -6.679 1.00 97.94 177 VAL A C 1
ATOM 1417 O O . VAL A 1 177 ? 6.054 -5.034 -7.663 1.00 97.94 177 VAL A O 1
ATOM 1420 N N . PRO A 1 178 ? 7.662 -3.980 -6.498 1.00 96.62 178 PRO A N 1
ATOM 1421 C CA . PRO A 1 178 ? 8.663 -4.015 -7.572 1.00 96.62 178 PRO A CA 1
ATOM 1422 C C . PRO A 1 178 ? 8.900 -5.386 -8.198 1.00 96.62 178 PRO A C 1
ATOM 1424 O O . PRO A 1 178 ? 9.173 -5.479 -9.392 1.00 96.62 178 PRO A O 1
ATOM 1427 N N . LYS A 1 179 ? 8.797 -6.453 -7.398 1.00 96.62 179 LYS A N 1
ATOM 1428 C CA . LYS A 1 179 ? 8.984 -7.820 -7.894 1.00 96.62 179 LYS A CA 1
ATOM 1429 C C . LYS A 1 179 ? 7.835 -8.296 -8.778 1.00 96.62 179 LYS A C 1
ATOM 1431 O O . LYS A 1 179 ? 8.038 -9.217 -9.560 1.00 96.62 179 LYS A O 1
ATOM 1436 N N . LEU A 1 180 ? 6.652 -7.692 -8.687 1.00 97.69 180 LEU A N 1
ATOM 1437 C CA . LEU A 1 180 ? 5.459 -8.137 -9.412 1.00 97.69 180 LEU A CA 1
ATOM 1438 C C . LEU A 1 180 ? 5.097 -7.205 -10.569 1.00 97.69 180 LEU A C 1
ATOM 1440 O O . LEU A 1 180 ? 4.768 -7.691 -11.647 1.00 97.69 180 LEU A O 1
ATOM 1444 N N . ALA A 1 181 ? 5.184 -5.886 -10.372 1.00 96.50 181 ALA A N 1
ATOM 1445 C CA . ALA A 1 181 ? 4.789 -4.907 -11.379 1.00 96.50 181 ALA A CA 1
ATOM 1446 C C . ALA A 1 181 ? 5.437 -3.524 -11.185 1.00 96.50 181 ALA A C 1
ATOM 1448 O O . ALA A 1 181 ? 6.071 -3.215 -10.169 1.00 96.50 181 ALA A O 1
ATOM 1449 N N . GLY A 1 182 ? 5.240 -2.665 -12.189 1.00 95.56 182 GLY A N 1
ATOM 1450 C CA . GLY A 1 182 ? 5.573 -1.243 -12.110 1.00 95.56 182 GLY A CA 1
ATOM 1451 C C . GLY A 1 182 ? 4.667 -0.494 -11.127 1.00 95.56 182 GLY A C 1
ATOM 1452 O O . GLY A 1 182 ? 3.610 -0.984 -10.736 1.00 95.56 182 GLY A O 1
ATOM 1453 N N . LYS A 1 183 ? 5.090 0.705 -10.716 1.00 97.06 183 LYS A N 1
ATOM 1454 C CA . LYS A 1 183 ? 4.281 1.564 -9.842 1.00 97.06 183 LYS A CA 1
ATOM 1455 C C . LYS A 1 183 ? 3.097 2.171 -10.600 1.00 97.06 183 LYS A C 1
ATOM 1457 O O . LYS A 1 183 ? 3.250 2.532 -11.767 1.00 97.06 183 LYS A O 1
ATOM 1462 N N . GLN A 1 184 ? 1.978 2.373 -9.914 1.00 97.94 184 GLN A N 1
ATOM 1463 C CA . GLN A 1 184 ? 0.841 3.137 -10.422 1.00 97.94 184 GLN A CA 1
ATOM 1464 C C . GLN A 1 184 ? 0.460 4.217 -9.410 1.00 97.94 184 GLN A C 1
ATOM 1466 O O . GLN A 1 184 ? 0.192 3.928 -8.244 1.00 97.94 184 GLN A O 1
ATOM 1471 N N . ASP A 1 185 ? 0.445 5.469 -9.863 1.00 98.25 185 ASP A N 1
ATOM 1472 C CA . ASP A 1 185 ? 0.100 6.598 -9.002 1.00 98.25 185 ASP A CA 1
ATOM 1473 C C . ASP A 1 185 ? -1.394 6.556 -8.662 1.00 98.25 185 ASP A C 1
ATOM 1475 O O . ASP A 1 185 ? -2.229 6.200 -9.499 1.00 98.25 185 ASP A O 1
ATOM 1479 N N . ILE A 1 186 ? -1.719 6.932 -7.433 1.00 97.81 186 ILE A N 1
ATOM 1480 C CA . ILE A 1 186 ? -3.072 7.032 -6.901 1.00 97.81 186 ILE A CA 1
ATOM 1481 C C . ILE A 1 186 ? -3.360 8.506 -6.694 1.00 97.81 186 ILE A C 1
ATOM 1483 O O . ILE A 1 186 ? -2.674 9.175 -5.923 1.00 97.81 186 ILE A O 1
ATOM 1487 N N . ILE A 1 187 ? -4.349 9.015 -7.418 1.00 95.25 187 ILE A N 1
ATOM 1488 C CA . ILE A 1 187 ? -4.619 10.445 -7.502 1.00 95.25 187 ILE A CA 1
ATOM 1489 C C . ILE A 1 187 ? -6.010 10.681 -6.912 1.00 95.25 187 ILE A C 1
ATOM 1491 O O . ILE A 1 187 ? -6.968 10.078 -7.400 1.00 95.25 187 ILE A O 1
ATOM 1495 N N . PRO A 1 188 ? -6.159 11.557 -5.902 1.00 90.94 188 PRO A N 1
ATOM 1496 C CA . PRO A 1 188 ? -7.476 11.886 -5.376 1.00 90.94 188 PRO A CA 1
ATOM 1497 C C . PRO A 1 188 ? -8.420 12.347 -6.493 1.00 90.94 188 PRO A C 1
ATOM 1499 O O . PRO A 1 188 ? -8.010 13.090 -7.390 1.00 90.94 188 PRO A O 1
ATOM 1502 N N . ASN A 1 189 ? -9.678 11.898 -6.448 1.00 87.62 189 ASN A N 1
ATOM 1503 C CA . ASN A 1 189 ? -10.702 12.165 -7.471 1.00 87.62 189 ASN A CA 1
ATOM 1504 C C . ASN A 1 189 ? -10.404 11.583 -8.874 1.00 87.62 189 ASN A C 1
ATOM 1506 O O . ASN A 1 189 ? -11.017 11.986 -9.866 1.00 87.62 189 ASN A O 1
ATOM 1510 N N . LYS A 1 190 ? -9.458 10.645 -8.991 1.00 92.31 190 LYS A N 1
ATOM 1511 C CA . LYS A 1 190 ? -9.216 9.898 -10.225 1.00 92.31 190 LYS A CA 1
ATOM 1512 C C . LYS A 1 190 ? -8.824 8.457 -9.917 1.00 92.31 190 LYS A C 1
ATOM 1514 O O . LYS A 1 190 ? -7.665 8.171 -9.619 1.00 92.31 190 LYS A O 1
ATOM 1519 N N . THR A 1 191 ? -9.772 7.557 -10.135 1.00 94.50 191 THR A N 1
ATOM 1520 C CA . THR A 1 191 ? -9.528 6.121 -10.076 1.00 94.50 191 THR A CA 1
ATOM 1521 C C . THR A 1 191 ? -8.559 5.703 -11.178 1.00 94.50 191 THR A C 1
ATOM 1523 O O . THR A 1 191 ? -8.811 5.920 -12.368 1.00 94.50 191 THR A O 1
ATOM 1526 N N . ASN A 1 192 ? -7.443 5.101 -10.780 1.00 96.38 192 ASN A N 1
ATOM 1527 C CA . ASN A 1 192 ? -6.531 4.414 -11.688 1.00 96.38 192 ASN A CA 1
ATOM 1528 C C . ASN A 1 192 ? -6.631 2.908 -11.453 1.00 96.38 192 ASN A C 1
ATOM 1530 O O . ASN A 1 192 ? -7.027 2.472 -10.377 1.00 96.38 192 ASN A O 1
ATOM 1534 N N . ASN A 1 193 ? -6.226 2.121 -12.445 1.00 96.00 193 ASN A N 1
ATOM 1535 C CA . ASN A 1 193 ? -6.141 0.675 -12.307 1.00 96.00 193 ASN A CA 1
ATOM 1536 C C . ASN A 1 193 ? -4.717 0.207 -12.595 1.00 96.00 193 ASN A C 1
ATOM 1538 O O . ASN A 1 193 ? -3.990 0.831 -13.369 1.00 96.00 193 ASN A O 1
ATOM 1542 N N . THR A 1 194 ? -4.327 -0.890 -11.969 1.00 96.88 194 THR A N 1
ATOM 1543 C CA . THR A 1 194 ? -3.134 -1.661 -12.324 1.00 96.88 194 THR A CA 1
ATOM 1544 C C . THR A 1 194 ? -3.435 -3.133 -12.106 1.00 96.88 194 THR A C 1
ATOM 1546 O O . THR A 1 194 ? -4.441 -3.474 -11.492 1.00 96.88 194 THR A O 1
ATOM 1549 N N . TRP A 1 195 ? -2.578 -4.021 -12.584 1.00 97.81 195 TRP A N 1
ATOM 1550 C CA . TRP A 1 195 ? -2.732 -5.444 -12.334 1.00 97.81 195 TRP A CA 1
ATOM 1551 C C . TRP A 1 195 ? -1.372 -6.101 -12.140 1.00 97.81 195 TRP A C 1
ATOM 1553 O O . TRP A 1 195 ? -0.337 -5.603 -12.594 1.00 97.81 195 TRP A O 1
ATOM 1563 N N . PHE A 1 196 ? -1.377 -7.238 -11.460 1.00 97.38 196 PHE A N 1
ATOM 1564 C CA . PHE A 1 196 ? -0.246 -8.150 -11.476 1.00 97.38 196 PHE A CA 1
ATOM 1565 C C . PHE A 1 196 ? -0.711 -9.593 -11.311 1.00 97.38 196 PHE A C 1
ATOM 1567 O O . PHE A 1 196 ? -1.845 -9.872 -10.927 1.00 97.38 196 PHE A O 1
ATOM 1574 N N . ARG A 1 197 ? 0.221 -10.512 -11.550 1.00 97.75 197 ARG A N 1
ATOM 1575 C CA . ARG A 1 197 ? 0.126 -11.923 -11.183 1.00 97.75 197 ARG A CA 1
ATOM 1576 C C . ARG A 1 197 ? 1.404 -12.305 -10.445 1.00 97.75 197 ARG A C 1
ATOM 1578 O O . ARG A 1 197 ? 2.485 -11.877 -10.845 1.00 97.75 197 ARG A O 1
ATOM 1585 N N . ALA A 1 198 ? 1.277 -13.073 -9.368 1.00 98.19 198 ALA A N 1
ATOM 1586 C CA . ALA A 1 198 ? 2.416 -13.680 -8.686 1.00 98.19 198 ALA A CA 1
ATOM 1587 C C . ALA A 1 198 ? 2.571 -15.132 -9.150 1.00 98.19 198 ALA A C 1
ATOM 1589 O O . ALA A 1 198 ? 1.663 -15.939 -8.950 1.00 98.19 198 ALA A O 1
ATOM 1590 N N . ASP A 1 199 ? 3.704 -15.461 -9.766 1.00 97.44 199 ASP A N 1
ATOM 1591 C CA . ASP A 1 199 ? 3.949 -16.803 -10.321 1.00 97.44 199 ASP A CA 1
ATOM 1592 C C . ASP A 1 199 ? 4.485 -17.780 -9.258 1.00 97.44 199 ASP A C 1
ATOM 1594 O O . ASP A 1 199 ? 4.357 -19.000 -9.381 1.00 97.44 199 ASP A O 1
ATOM 1598 N N . GLU A 1 200 ? 5.063 -17.247 -8.179 1.00 96.81 200 GLU A N 1
ATOM 1599 C CA . GLU A 1 200 ? 5.630 -18.006 -7.066 1.00 96.81 200 GLU A CA 1
ATOM 1600 C C . GLU A 1 200 ? 4.922 -17.651 -5.749 1.00 96.81 200 GLU A C 1
ATOM 1602 O O . GLU A 1 200 ? 4.450 -16.533 -5.551 1.00 96.81 200 GLU A O 1
ATOM 1607 N N . ALA A 1 201 ? 4.851 -18.612 -4.825 1.00 97.81 201 ALA A N 1
ATOM 1608 C CA . ALA A 1 201 ? 4.363 -18.344 -3.476 1.00 97.81 201 ALA A CA 1
ATOM 1609 C C . ALA A 1 201 ? 5.430 -17.590 -2.673 1.00 97.81 201 ALA A C 1
ATOM 1611 O O . ALA A 1 201 ? 6.623 -17.889 -2.766 1.00 97.81 201 ALA A O 1
ATOM 1612 N N . GLY A 1 202 ? 5.006 -16.638 -1.846 1.00 95.94 202 GLY A N 1
ATOM 1613 C CA . GLY A 1 202 ? 5.924 -15.846 -1.038 1.00 95.94 202 GLY A CA 1
ATOM 1614 C C . GLY A 1 202 ? 5.328 -14.538 -0.541 1.00 95.94 202 GLY A C 1
ATOM 1615 O O . GLY A 1 202 ? 4.167 -14.218 -0.784 1.00 95.94 202 GLY A O 1
ATOM 1616 N N . VAL A 1 203 ? 6.156 -13.775 0.171 1.00 96.31 203 VAL A N 1
ATOM 1617 C CA . VAL A 1 203 ? 5.814 -12.433 0.649 1.00 96.31 203 VAL A CA 1
ATOM 1618 C C . VAL A 1 203 ? 6.604 -11.409 -0.156 1.00 96.31 203 VAL A C 1
ATOM 1620 O O . VAL A 1 203 ? 7.836 -11.388 -0.126 1.00 96.31 203 VAL A O 1
ATOM 1623 N N . TYR A 1 204 ? 5.888 -10.542 -0.860 1.00 97.12 204 TYR A N 1
ATOM 1624 C CA . TYR A 1 204 ? 6.444 -9.459 -1.657 1.00 97.12 204 TYR A CA 1
ATOM 1625 C C . TYR A 1 204 ? 6.234 -8.133 -0.941 1.00 97.12 204 TYR A C 1
ATOM 1627 O O . TYR A 1 204 ? 5.125 -7.808 -0.519 1.00 97.12 204 TYR A O 1
ATOM 1635 N N . GLN A 1 205 ? 7.303 -7.354 -0.799 1.00 96.12 205 GLN A N 1
ATOM 1636 C CA . GLN A 1 205 ? 7.207 -6.044 -0.168 1.00 96.12 205 GLN A CA 1
ATOM 1637 C C . GLN A 1 205 ? 6.641 -5.014 -1.143 1.00 96.12 205 GLN A C 1
ATOM 1639 O O . GLN A 1 205 ? 7.147 -4.849 -2.254 1.00 96.12 205 GLN A O 1
ATOM 1644 N N . GLY A 1 206 ? 5.640 -4.279 -0.676 1.00 97.00 206 GLY A N 1
ATOM 1645 C CA . GLY A 1 206 ? 5.087 -3.108 -1.331 1.00 97.00 20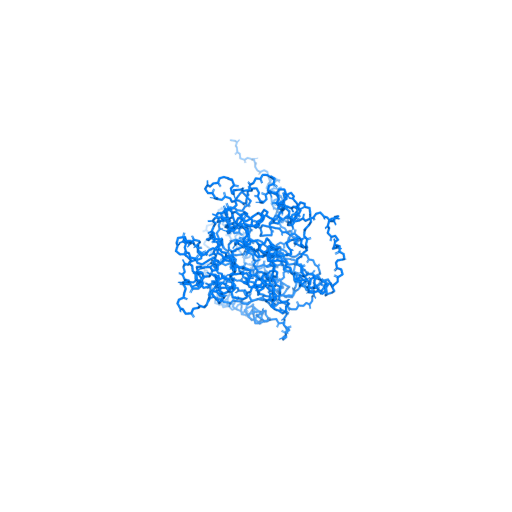6 GLY A CA 1
ATOM 1646 C C . GLY A 1 206 ? 5.366 -1.829 -0.545 1.00 97.00 206 GLY A C 1
ATOM 1647 O O . GLY A 1 206 ? 5.576 -1.847 0.671 1.00 97.00 206 GLY A O 1
ATOM 1648 N N . GLN A 1 207 ? 5.394 -0.698 -1.243 1.00 95.62 207 GLN A N 1
ATOM 1649 C CA . GLN A 1 207 ? 5.596 0.612 -0.624 1.00 95.62 207 GLN A CA 1
ATOM 1650 C C . GLN A 1 207 ? 4.946 1.737 -1.425 1.00 95.62 207 GLN A C 1
ATOM 1652 O O . GLN A 1 207 ? 4.658 1.583 -2.612 1.00 95.62 207 GLN A O 1
ATOM 1657 N N . CYS A 1 208 ? 4.759 2.882 -0.768 1.00 98.06 208 CYS A N 1
ATOM 1658 C CA . CYS A 1 208 ? 4.417 4.121 -1.450 1.00 98.06 208 CYS A CA 1
ATOM 1659 C C . CYS A 1 208 ? 5.617 4.639 -2.253 1.00 98.06 208 CYS A C 1
ATOM 1661 O O . CYS A 1 208 ? 6.716 4.763 -1.714 1.00 98.06 208 CYS A O 1
ATOM 1663 N N . ALA A 1 209 ? 5.404 4.964 -3.528 1.00 97.81 209 ALA A N 1
ATOM 1664 C CA . ALA A 1 209 ? 6.431 5.481 -4.437 1.00 97.81 209 ALA A CA 1
ATOM 1665 C C . ALA A 1 209 ? 6.197 6.942 -4.885 1.00 97.81 209 ALA A C 1
ATOM 1667 O O . ALA A 1 209 ? 6.826 7.393 -5.839 1.00 97.81 209 ALA A O 1
ATOM 1668 N N . GLU A 1 210 ? 5.305 7.671 -4.206 1.00 98.12 210 GLU A N 1
ATOM 1669 C CA . GLU A 1 210 ? 5.069 9.110 -4.389 1.00 98.12 210 GLU A CA 1
ATOM 1670 C C . GLU A 1 210 ? 5.137 9.816 -3.036 1.00 98.12 210 GLU A C 1
ATOM 1672 O O . GLU A 1 210 ? 4.592 9.318 -2.049 1.00 98.12 210 GLU A O 1
ATOM 1677 N N . PHE A 1 211 ? 5.820 10.959 -2.970 1.00 97.75 211 PHE A N 1
ATOM 1678 C CA . PHE A 1 211 ? 6.041 11.651 -1.708 1.00 97.75 211 PHE A CA 1
ATOM 1679 C C . PHE A 1 211 ? 4.719 12.176 -1.132 1.00 97.75 211 PHE A C 1
ATOM 1681 O O . PHE A 1 211 ? 4.202 13.212 -1.538 1.00 97.75 211 PHE A O 1
ATOM 1688 N N . CYS A 1 212 ? 4.210 11.476 -0.120 1.00 95.56 212 CYS A N 1
ATOM 1689 C CA . CYS A 1 212 ? 2.907 11.732 0.490 1.00 95.56 212 CYS A CA 1
ATOM 1690 C C . CYS A 1 212 ? 2.997 12.347 1.898 1.00 95.56 212 CYS A C 1
ATOM 1692 O O . CYS A 1 212 ? 2.039 12.297 2.668 1.00 95.56 212 CYS A O 1
ATOM 1694 N N . GLY A 1 213 ? 4.148 12.912 2.280 1.00 94.62 213 GLY A N 1
ATOM 1695 C CA . GLY A 1 213 ? 4.349 13.608 3.557 1.00 94.62 213 GLY A CA 1
ATOM 1696 C C . GLY A 1 213 ? 5.420 12.989 4.458 1.00 94.62 213 GLY A C 1
ATOM 1697 O O . GLY A 1 213 ? 6.236 12.178 4.026 1.00 94.62 213 GLY A O 1
ATOM 1698 N N . ILE A 1 214 ? 5.446 13.406 5.726 1.00 93.88 214 ILE A N 1
ATOM 1699 C CA . ILE A 1 214 ? 6.581 13.153 6.629 1.00 93.88 214 ILE A CA 1
ATOM 1700 C C . ILE A 1 214 ? 6.838 11.673 6.934 1.00 93.88 214 ILE A C 1
ATOM 1702 O O . ILE A 1 214 ? 7.999 11.287 7.056 1.00 93.88 214 ILE A O 1
ATOM 1706 N N . ALA A 1 215 ? 5.802 10.829 6.963 1.00 95.56 215 ALA A N 1
ATOM 1707 C CA . ALA A 1 215 ? 5.968 9.384 7.121 1.00 95.56 215 ALA A CA 1
ATOM 1708 C C . ALA A 1 215 ? 5.929 8.602 5.796 1.00 95.56 215 ALA A C 1
ATOM 1710 O O . ALA A 1 215 ? 5.704 7.392 5.815 1.00 95.56 215 ALA A O 1
ATOM 1711 N N . HIS A 1 216 ? 6.178 9.252 4.653 1.00 97.06 216 HIS A N 1
ATOM 1712 C CA . HIS A 1 216 ? 6.178 8.613 3.330 1.00 97.06 216 HIS A CA 1
ATOM 1713 C C . HIS A 1 216 ? 7.028 7.328 3.283 1.00 97.06 216 HIS A C 1
ATOM 1715 O O . HIS A 1 216 ? 6.544 6.274 2.878 1.00 97.06 216 HIS A O 1
ATOM 1721 N N . ALA A 1 217 ? 8.264 7.372 3.795 1.00 95.56 217 ALA A N 1
ATOM 1722 C CA . ALA A 1 217 ? 9.174 6.217 3.814 1.00 95.56 217 ALA A CA 1
ATOM 1723 C C . ALA A 1 217 ? 8.702 5.050 4.715 1.00 95.56 217 ALA A C 1
ATOM 1725 O O . ALA A 1 217 ? 9.262 3.949 4.673 1.00 95.56 217 ALA A O 1
ATOM 1726 N N . LEU A 1 218 ? 7.689 5.303 5.545 1.00 96.81 218 LEU A N 1
ATOM 1727 C CA . LEU A 1 218 ? 7.086 4.365 6.486 1.00 96.81 218 LEU A CA 1
ATOM 1728 C C . LEU A 1 218 ? 5.707 3.882 6.008 1.00 96.81 218 LEU A C 1
ATOM 1730 O O . LEU A 1 218 ? 4.984 3.251 6.773 1.00 96.81 218 LEU A O 1
ATOM 1734 N N . MET A 1 219 ? 5.313 4.187 4.769 1.00 97.44 219 MET A N 1
ATOM 1735 C CA . MET A 1 219 ? 4.056 3.746 4.166 1.00 97.44 219 MET A CA 1
ATOM 1736 C C . MET A 1 219 ? 4.278 2.471 3.343 1.00 97.44 219 MET A C 1
ATOM 1738 O O . MET A 1 219 ? 4.483 2.524 2.129 1.00 97.44 219 MET A O 1
ATOM 1742 N N . ARG A 1 220 ? 4.268 1.317 4.014 1.00 96.62 220 ARG A N 1
ATOM 1743 C CA . ARG A 1 220 ? 4.551 0.003 3.421 1.00 96.62 220 ARG A CA 1
ATOM 1744 C C . ARG A 1 220 ? 3.332 -0.909 3.460 1.00 96.62 220 ARG A C 1
ATOM 1746 O O . ARG A 1 220 ? 2.364 -0.660 4.175 1.00 96.62 220 ARG A O 1
ATOM 1753 N N . PHE A 1 221 ? 3.396 -1.973 2.679 1.00 97.56 221 PHE A N 1
ATOM 1754 C CA . PHE A 1 221 ? 2.434 -3.063 2.703 1.00 97.56 221 PHE A CA 1
ATOM 1755 C C . PHE A 1 221 ? 3.108 -4.352 2.234 1.00 97.56 221 PHE A C 1
ATOM 1757 O O . PHE A 1 221 ? 4.239 -4.334 1.746 1.00 97.56 221 PHE A O 1
ATOM 1764 N N . HIS A 1 222 ? 2.421 -5.475 2.378 1.00 97.19 222 HIS A N 1
ATOM 1765 C CA . HIS A 1 222 ? 2.917 -6.768 1.923 1.00 97.19 222 HIS A CA 1
ATOM 1766 C C . HIS A 1 222 ? 1.880 -7.459 1.050 1.00 97.19 222 HIS A C 1
ATOM 1768 O O . HIS A 1 222 ? 0.693 -7.428 1.356 1.00 97.19 222 HIS A O 1
ATOM 1774 N N . VAL A 1 223 ? 2.339 -8.102 -0.020 1.00 98.19 223 VAL A N 1
ATOM 1775 C CA . VAL A 1 223 ? 1.535 -9.025 -0.821 1.00 98.19 223 VAL A CA 1
ATOM 1776 C C . VAL A 1 223 ? 1.966 -10.443 -0.474 1.00 98.19 223 VAL A C 1
ATOM 1778 O O . VAL A 1 223 ? 3.105 -10.825 -0.739 1.00 98.19 223 VAL A O 1
ATOM 1781 N N . LYS A 1 224 ? 1.075 -11.225 0.126 1.00 98.12 224 LYS A N 1
ATOM 1782 C CA . LYS A 1 224 ? 1.264 -12.639 0.429 1.00 98.12 224 LYS A CA 1
ATOM 1783 C C . LYS A 1 224 ? 0.630 -13.466 -0.689 1.00 98.12 224 LYS A C 1
ATOM 1785 O O . LYS A 1 224 ? -0.588 -13.620 -0.738 1.00 98.12 224 LYS A O 1
ATOM 1790 N N . ALA A 1 225 ? 1.460 -13.983 -1.588 1.00 98.44 225 ALA A N 1
ATOM 1791 C CA . ALA A 1 225 ? 1.027 -14.926 -2.608 1.00 98.44 225 ALA A CA 1
ATOM 1792 C C . ALA A 1 225 ? 1.030 -16.343 -2.027 1.00 98.44 225 ALA A C 1
ATOM 1794 O O . ALA A 1 225 ? 2.073 -16.842 -1.594 1.00 98.44 225 ALA A O 1
ATOM 1795 N N . VAL A 1 226 ? -0.138 -16.975 -1.993 1.00 98.38 226 VAL A N 1
ATOM 1796 C CA . VAL A 1 226 ? -0.370 -18.272 -1.343 1.00 98.38 226 VAL A CA 1
ATOM 1797 C C . VAL A 1 226 ? -0.976 -19.283 -2.316 1.00 98.38 226 VAL A C 1
ATOM 1799 O O . VAL A 1 226 ? -1.338 -18.939 -3.440 1.00 98.38 226 VAL A O 1
ATOM 1802 N N . SER A 1 227 ? -1.082 -20.552 -1.916 1.00 98.44 227 SER A N 1
ATOM 1803 C CA . SER A 1 227 ? -1.853 -21.524 -2.701 1.00 98.44 227 SER A CA 1
ATOM 1804 C C . SER A 1 227 ? -3.342 -21.161 -2.700 1.00 98.44 227 SER A C 1
ATOM 1806 O O . SER A 1 227 ? -3.821 -20.523 -1.764 1.00 98.44 227 SER A O 1
ATOM 1808 N N . GLN A 1 228 ? -4.092 -21.614 -3.710 1.00 97.75 228 GLN A N 1
ATOM 1809 C CA . GLN A 1 228 ? -5.547 -21.408 -3.752 1.00 97.75 228 GLN A CA 1
ATOM 1810 C C . GLN A 1 228 ? -6.231 -21.913 -2.469 1.00 97.75 228 GLN A C 1
ATOM 1812 O O . GLN A 1 228 ? -7.029 -21.204 -1.878 1.00 97.75 228 GLN A O 1
ATOM 1817 N N . GLU A 1 229 ? -5.833 -23.086 -1.970 1.00 97.69 229 GLU A N 1
ATOM 1818 C CA . GLU A 1 229 ? -6.370 -23.657 -0.728 1.00 97.69 229 GLU A CA 1
ATOM 1819 C C . GLU A 1 229 ? -6.094 -22.783 0.510 1.00 97.69 229 GLU A C 1
ATOM 1821 O O . GLU A 1 229 ? -6.925 -22.679 1.410 1.00 97.69 229 GLU A O 1
ATOM 1826 N N . GLU A 1 230 ? -4.914 -22.165 0.607 1.00 97.38 230 GLU A N 1
ATOM 1827 C CA . GLU A 1 230 ? -4.613 -21.242 1.705 1.00 97.38 230 GLU A CA 1
ATOM 1828 C C . GLU A 1 230 ? -5.380 -19.924 1.561 1.00 97.38 230 GLU A C 1
ATOM 1830 O O . GLU A 1 230 ? -5.846 -19.396 2.570 1.00 97.38 230 GLU A O 1
ATOM 1835 N N . PHE A 1 231 ? -5.567 -19.433 0.333 1.00 98.06 231 PHE A N 1
ATOM 1836 C CA . PHE A 1 231 ? -6.402 -18.266 0.063 1.00 98.06 231 PHE A CA 1
ATOM 1837 C C . PHE A 1 231 ? -7.860 -18.515 0.470 1.00 98.06 231 PHE A C 1
ATOM 1839 O O . PHE A 1 231 ? -8.415 -17.729 1.229 1.00 98.06 231 PHE A O 1
ATOM 1846 N N . ASP A 1 232 ? -8.450 -19.641 0.066 1.00 97.50 232 ASP A N 1
ATOM 1847 C CA . ASP A 1 232 ? -9.841 -19.988 0.388 1.00 97.50 232 ASP A CA 1
ATOM 1848 C C . ASP A 1 232 ? -10.055 -20.125 1.909 1.00 97.50 232 ASP A C 1
ATOM 1850 O O . ASP A 1 232 ? -11.059 -19.662 2.463 1.00 97.50 232 ASP A O 1
ATOM 1854 N N . ARG A 1 233 ? -9.076 -20.708 2.621 1.00 96.06 233 ARG A N 1
ATOM 1855 C CA . ARG A 1 233 ? -9.080 -20.765 4.095 1.00 96.06 233 ARG A CA 1
ATOM 1856 C C . ARG A 1 233 ? -8.980 -19.379 4.720 1.00 96.06 233 ARG A C 1
ATOM 1858 O O . ARG A 1 233 ? -9.682 -19.099 5.690 1.00 96.06 233 ARG A O 1
ATOM 1865 N N . TRP A 1 234 ? -8.120 -18.520 4.179 1.00 95.75 234 TRP A N 1
ATOM 1866 C CA . TRP A 1 234 ? -7.989 -17.144 4.639 1.00 95.75 234 TRP A CA 1
ATOM 1867 C C . TRP A 1 234 ? -9.296 -16.370 4.432 1.00 95.75 234 TRP A C 1
ATOM 1869 O O . TRP A 1 234 ? -9.785 -15.788 5.396 1.00 95.75 234 TRP A O 1
ATOM 1879 N N . VAL A 1 235 ? -9.927 -16.457 3.256 1.00 96.12 235 VAL A N 1
ATOM 1880 C CA . VAL A 1 235 ? -11.240 -15.842 2.978 1.00 96.12 235 VAL A CA 1
ATOM 1881 C C . VAL A 1 235 ? -12.277 -16.309 3.997 1.00 96.12 235 VAL A C 1
ATOM 1883 O O . VAL A 1 235 ? -12.894 -15.482 4.662 1.00 96.12 235 VAL A O 1
ATOM 1886 N N . THR A 1 236 ? -12.394 -17.625 4.200 1.00 93.31 236 THR A N 1
ATOM 1887 C CA . THR A 1 236 ? -13.333 -18.199 5.178 1.00 93.31 236 THR A CA 1
ATOM 1888 C C . THR A 1 236 ? -13.084 -17.652 6.588 1.00 93.31 236 THR A C 1
ATOM 1890 O O . THR A 1 236 ? -14.030 -17.326 7.298 1.00 93.31 236 THR A O 1
ATOM 1893 N N . SER A 1 237 ? -11.819 -17.500 6.997 1.00 89.81 237 SER A N 1
ATOM 1894 C CA . SER A 1 237 ? -11.488 -16.945 8.316 1.00 89.81 237 SER A CA 1
ATOM 1895 C C . SER A 1 237 ? -11.832 -15.460 8.464 1.00 89.81 237 SER A C 1
ATOM 1897 O O . SER A 1 237 ? -12.213 -15.046 9.553 1.00 89.81 237 SER A O 1
ATOM 1899 N N . GLN A 1 238 ? -11.704 -14.670 7.392 1.00 89.31 238 GLN A N 1
ATOM 1900 C CA . GLN A 1 238 ? -11.999 -13.232 7.403 1.00 89.31 238 GLN A CA 1
ATOM 1901 C C . GLN A 1 238 ? -13.501 -12.937 7.292 1.00 89.31 238 GLN A C 1
ATOM 1903 O O . GLN A 1 238 ? -13.932 -11.832 7.596 1.00 89.31 238 GLN A O 1
ATOM 1908 N N . GLN A 1 239 ? -14.294 -13.896 6.812 1.00 87.69 239 GLN A N 1
ATOM 1909 C CA . GLN A 1 239 ? -15.756 -13.794 6.774 1.00 87.69 239 GLN A CA 1
ATOM 1910 C C . GLN A 1 239 ? -16.414 -14.294 8.068 1.00 87.69 239 GLN A C 1
ATOM 1912 O O . GLN A 1 239 ? -17.598 -14.047 8.294 1.00 87.69 239 GLN A O 1
ATOM 1917 N N . GLY A 1 240 ? -15.670 -15.030 8.898 1.00 78.69 240 GLY A N 1
ATOM 1918 C CA . GLY A 1 240 ? -16.140 -15.482 10.202 1.00 78.69 240 GLY A CA 1
ATOM 1919 C C . GLY A 1 240 ? -16.287 -14.325 11.198 1.00 78.69 240 GLY A C 1
ATOM 1920 O O . GLY A 1 240 ? -15.701 -13.260 11.007 1.00 78.69 240 GLY A O 1
ATOM 1921 N N . PRO A 1 241 ? -17.047 -14.517 12.290 1.00 75.38 241 PRO A N 1
ATOM 1922 C CA . PRO A 1 241 ? -17.143 -13.509 13.337 1.00 75.38 241 PRO A CA 1
ATOM 1923 C C . PRO A 1 241 ? -15.762 -13.229 13.960 1.00 75.38 241 PRO A C 1
ATOM 1925 O O . PRO A 1 241 ? -14.918 -14.134 14.028 1.00 75.38 241 PRO A O 1
ATOM 1928 N N . PRO A 1 242 ? -15.512 -11.999 14.447 1.00 75.50 242 PRO A N 1
ATOM 1929 C CA . PRO A 1 242 ? -14.316 -11.723 15.229 1.00 75.50 242 PRO A CA 1
ATOM 1930 C C . PRO A 1 242 ? -14.297 -12.617 16.474 1.00 75.50 242 PRO A C 1
ATOM 1932 O O . PRO A 1 242 ? -15.332 -12.926 17.064 1.00 75.50 242 PRO A O 1
ATOM 1935 N N . ALA A 1 243 ? -13.105 -13.056 16.871 1.00 72.81 243 ALA A N 1
ATOM 1936 C CA . ALA A 1 243 ? -12.959 -13.961 18.003 1.00 72.81 243 ALA A CA 1
ATOM 1937 C C . ALA A 1 243 ? -13.395 -13.281 19.312 1.00 72.81 243 ALA A C 1
ATOM 1939 O O . ALA A 1 243 ? -12.849 -12.240 19.683 1.00 72.81 243 ALA A O 1
ATOM 1940 N N . THR A 1 244 ? -14.332 -13.903 20.031 1.00 71.88 244 THR A N 1
ATOM 1941 C CA . THR A 1 244 ? -14.760 -13.460 21.363 1.00 71.88 244 THR A CA 1
ATOM 1942 C C . THR A 1 244 ? -13.589 -13.507 22.338 1.00 71.88 244 THR A C 1
ATOM 1944 O O . THR A 1 244 ? -12.744 -14.404 22.288 1.00 71.88 244 THR A O 1
ATOM 1947 N N . ARG A 1 245 ? -13.517 -12.516 23.226 1.00 77.81 245 ARG A N 1
ATOM 1948 C CA . ARG A 1 245 ? -12.420 -12.362 24.181 1.00 77.81 245 ARG A CA 1
ATOM 1949 C C . ARG A 1 245 ? -12.914 -12.627 25.593 1.00 77.81 245 ARG A C 1
ATOM 1951 O O . ARG A 1 245 ? -13.991 -12.186 25.969 1.00 77.81 245 ARG A O 1
ATOM 1958 N N . THR A 1 246 ? -12.111 -13.338 26.377 1.00 74.94 246 THR A N 1
ATOM 1959 C CA . THR A 1 246 ? -12.412 -13.690 27.772 1.00 74.94 246 THR A CA 1
ATOM 1960 C C . THR A 1 246 ? -11.331 -13.162 28.711 1.00 74.94 246 THR A C 1
ATOM 1962 O O . THR A 1 246 ? -10.212 -12.874 28.283 1.00 74.94 246 THR A O 1
ATOM 1965 N N . GLY A 1 247 ? -11.642 -13.056 30.006 1.00 83.31 247 GLY A N 1
ATOM 1966 C CA . GLY A 1 247 ? -10.684 -12.604 31.019 1.00 83.31 247 GLY A CA 1
ATOM 1967 C C . GLY A 1 247 ? -10.143 -11.207 30.709 1.00 83.31 247 GLY A C 1
ATOM 1968 O O . GLY A 1 247 ? -10.909 -10.297 30.395 1.00 83.31 247 GLY A O 1
ATOM 1969 N N . ASN A 1 248 ? -8.823 -11.047 30.745 1.00 83.88 248 ASN A N 1
ATOM 1970 C CA . ASN A 1 248 ? -8.181 -9.776 30.420 1.00 83.88 248 ASN A CA 1
ATOM 1971 C C . ASN A 1 248 ? -8.456 -9.300 28.988 1.00 83.88 248 ASN A C 1
ATOM 1973 O O . ASN A 1 248 ? -8.524 -8.099 28.761 1.00 83.88 248 ASN A O 1
ATOM 1977 N N . GLY A 1 249 ? -8.681 -10.207 28.032 1.00 84.75 249 GLY A N 1
ATOM 1978 C CA . GLY A 1 249 ? -9.064 -9.816 26.677 1.00 84.75 249 GLY A CA 1
ATOM 1979 C C . GLY A 1 249 ? -10.415 -9.090 26.644 1.00 84.75 249 GLY A C 1
ATOM 1980 O O . GLY A 1 249 ? -10.578 -8.144 25.879 1.00 84.75 249 GLY A O 1
ATOM 1981 N N . ALA A 1 250 ? -11.365 -9.478 27.503 1.00 81.69 250 ALA A N 1
ATOM 1982 C CA . ALA A 1 250 ? -12.645 -8.778 27.642 1.00 81.69 250 ALA A CA 1
ATOM 1983 C C . ALA A 1 250 ? -12.467 -7.401 28.305 1.00 81.69 250 ALA A C 1
ATOM 1985 O O . ALA A 1 250 ? -13.067 -6.419 27.874 1.00 81.69 250 ALA A O 1
ATOM 1986 N N . LEU A 1 251 ? -11.590 -7.299 29.310 1.00 85.75 251 LEU A N 1
ATOM 1987 C CA . LEU A 1 251 ? -11.222 -6.007 29.903 1.00 85.75 251 LEU A CA 1
ATOM 1988 C C . LEU A 1 251 ? -10.527 -5.100 28.875 1.00 85.75 251 LEU A C 1
ATOM 1990 O O . LEU A 1 251 ? -10.834 -3.917 28.785 1.00 85.75 251 LEU A O 1
ATOM 1994 N N . GLY A 1 252 ? -9.654 -5.654 28.035 1.00 90.12 252 GLY A N 1
ATOM 1995 C CA . GLY A 1 252 ? -9.025 -4.933 26.933 1.00 90.12 252 GLY A CA 1
ATOM 1996 C C . GLY A 1 252 ? -10.017 -4.457 25.880 1.00 90.12 252 GLY A C 1
ATOM 1997 O O . GLY A 1 252 ? -9.874 -3.346 25.374 1.00 90.12 252 GLY A O 1
ATOM 1998 N N . GLN A 1 253 ? -11.070 -5.230 25.605 1.00 87.44 253 GLN A N 1
ATOM 1999 C CA . GLN A 1 253 ? -12.181 -4.768 24.774 1.00 87.44 253 GLN A CA 1
ATOM 2000 C C . GLN A 1 253 ? -12.876 -3.557 25.407 1.00 87.44 253 GLN A C 1
ATOM 2002 O O . GLN A 1 253 ? -13.116 -2.565 24.723 1.00 87.44 253 GLN A O 1
ATOM 2007 N N . GLN A 1 254 ? -13.136 -3.579 26.717 1.00 84.56 254 GLN A N 1
ATOM 2008 C CA . GLN A 1 254 ? -13.710 -2.422 27.412 1.00 84.56 254 GLN A CA 1
ATOM 2009 C C . GLN A 1 254 ? -12.789 -1.200 27.330 1.00 84.56 254 GLN A C 1
ATOM 2011 O O . GLN A 1 254 ? -13.262 -0.101 27.043 1.00 84.56 254 GLN A O 1
ATOM 2016 N N . VAL A 1 255 ? -11.475 -1.372 27.501 1.00 89.00 255 VAL A N 1
ATOM 2017 C CA . VAL A 1 255 ? -10.490 -0.295 27.300 1.00 89.00 255 VAL A CA 1
ATOM 2018 C C . VAL A 1 255 ? -10.555 0.240 25.866 1.00 89.00 255 VAL A C 1
ATOM 2020 O O . VAL A 1 255 ? -10.581 1.451 25.662 1.00 89.00 255 VAL A O 1
ATOM 2023 N N . PHE A 1 256 ? -10.641 -0.636 24.862 1.00 90.06 256 PHE A N 1
ATOM 2024 C CA . PHE A 1 256 ? -10.743 -0.247 23.454 1.00 90.06 256 PHE A CA 1
ATOM 2025 C C . PHE A 1 256 ? -11.972 0.633 23.186 1.00 90.06 256 PHE A C 1
ATOM 2027 O O . PHE A 1 256 ? -11.881 1.659 22.503 1.00 90.06 256 PHE A O 1
ATOM 2034 N N . LEU A 1 257 ? -13.119 0.248 23.746 1.00 84.38 257 LEU A N 1
ATOM 2035 C CA . LEU A 1 257 ? -14.373 0.980 23.600 1.00 84.38 257 LEU A CA 1
ATOM 2036 C C . LEU A 1 257 ? -14.313 2.318 24.353 1.00 84.38 257 LEU A C 1
ATOM 2038 O O . LEU A 1 257 ? -14.598 3.360 23.768 1.00 84.38 257 LEU A O 1
ATOM 2042 N N . THR A 1 258 ? -13.875 2.310 25.615 1.00 80.12 258 THR A N 1
ATOM 2043 C CA . THR A 1 258 ? -13.880 3.477 26.525 1.00 80.12 258 THR A CA 1
ATOM 2044 C C . THR A 1 258 ? -12.807 4.520 26.229 1.00 80.12 258 THR A C 1
ATOM 2046 O O . THR A 1 258 ? -13.047 5.711 26.411 1.00 80.12 258 THR A O 1
ATOM 2049 N N . LYS A 1 259 ? -11.643 4.123 25.706 1.00 83.94 259 LYS A N 1
ATOM 2050 C CA . LYS A 1 259 ? -10.562 5.054 25.324 1.00 83.94 259 LYS A CA 1
ATOM 2051 C C . LYS A 1 259 ? -10.738 5.629 23.910 1.00 83.94 259 LYS A C 1
ATOM 2053 O O . LYS A 1 259 ? -9.859 6.337 23.410 1.00 83.94 259 LYS A O 1
ATOM 2058 N N . GLY A 1 260 ? -11.877 5.353 23.267 1.00 80.81 260 GLY A N 1
ATOM 2059 C CA . GLY A 1 260 ? -12.280 5.958 21.997 1.00 80.81 260 GLY A CA 1
ATOM 2060 C C . GLY A 1 260 ? -11.612 5.359 20.759 1.00 80.81 260 GLY A C 1
ATOM 2061 O O . GLY A 1 260 ? -11.580 6.011 19.718 1.00 80.81 260 GLY A O 1
ATOM 2062 N N . CYS A 1 261 ? -11.072 4.137 20.825 1.00 87.50 261 CYS A N 1
ATOM 2063 C CA . CYS A 1 261 ? -10.475 3.488 19.652 1.00 87.50 261 CYS A CA 1
ATOM 2064 C C . CYS A 1 261 ? -11.531 3.180 18.575 1.00 87.50 261 CYS A C 1
ATOM 2066 O O . CYS A 1 261 ? -11.255 3.326 17.383 1.00 87.50 261 CYS A O 1
ATOM 2068 N N . ILE A 1 262 ? -12.751 2.838 19.003 1.00 83.25 262 ILE A N 1
ATOM 2069 C CA . ILE A 1 262 ? -13.905 2.531 18.141 1.00 83.25 262 ILE A CA 1
ATOM 2070 C C . ILE A 1 262 ? -14.361 3.713 17.271 1.00 83.25 262 ILE A C 1
ATOM 2072 O O . ILE A 1 262 ? -14.956 3.516 16.221 1.00 83.25 262 ILE A O 1
ATOM 2076 N N . VAL A 1 263 ? -14.014 4.947 17.658 1.00 78.38 263 VAL A N 1
ATOM 2077 C CA . VAL A 1 263 ? -14.287 6.158 16.864 1.00 78.38 263 VAL A CA 1
ATOM 2078 C C . VAL A 1 263 ? -13.540 6.111 15.527 1.00 78.38 263 VAL A C 1
ATOM 2080 O O . VAL A 1 263 ? -14.050 6.579 14.514 1.00 78.38 263 VAL A O 1
ATOM 2083 N N . CYS A 1 264 ? -12.336 5.531 15.516 1.00 84.69 264 CYS A N 1
ATOM 2084 C CA . CYS A 1 264 ? -11.455 5.512 14.350 1.00 84.69 264 CYS A CA 1
ATOM 2085 C C . CYS A 1 264 ? -11.331 4.141 13.689 1.00 84.69 264 CYS A C 1
ATOM 2087 O O . CYS A 1 264 ? -10.889 4.087 12.545 1.00 84.69 264 CYS A O 1
ATOM 2089 N N . HIS A 1 265 ? -11.644 3.051 14.386 1.00 90.00 265 HIS A N 1
ATOM 2090 C CA . HIS A 1 265 ? -11.346 1.694 13.936 1.00 90.00 265 HIS A CA 1
ATOM 2091 C C . HIS A 1 265 ? -12.582 0.801 13.985 1.00 90.00 265 HIS A C 1
ATOM 2093 O O . HIS A 1 265 ? -13.135 0.576 15.059 1.00 90.00 265 HIS A O 1
ATOM 2099 N N . SER A 1 266 ? -12.938 0.207 12.847 1.00 86.81 266 SER A N 1
ATOM 2100 C CA . SER A 1 266 ? -13.910 -0.887 12.782 1.00 86.81 266 SER A CA 1
ATOM 2101 C C . SER A 1 266 ? -13.359 -2.133 13.481 1.00 86.81 266 SER A C 1
ATOM 2103 O O . SER A 1 266 ? -12.185 -2.467 13.308 1.00 86.81 266 SER A O 1
ATOM 2105 N N . ILE A 1 267 ? -14.192 -2.834 14.251 1.00 86.06 267 ILE A N 1
ATOM 2106 C CA . ILE A 1 267 ? -13.817 -4.078 14.960 1.00 86.06 267 ILE A CA 1
ATOM 2107 C C . ILE A 1 267 ? -14.742 -5.257 14.661 1.00 86.06 267 ILE A C 1
ATOM 2109 O O . ILE A 1 267 ? -14.526 -6.354 15.169 1.00 86.06 267 ILE A O 1
ATOM 2113 N N . SER A 1 268 ? -15.775 -5.025 13.858 1.00 82.94 268 SER A N 1
ATOM 2114 C CA . SER A 1 268 ? -16.731 -6.036 13.440 1.00 82.94 268 SER A CA 1
ATOM 2115 C C . SER A 1 268 ? -17.004 -5.856 11.955 1.00 82.94 268 SER A C 1
ATOM 2117 O O . SER A 1 268 ? -17.406 -4.776 11.530 1.00 82.94 268 SER A O 1
ATOM 2119 N N . GLY A 1 269 ? -16.753 -6.904 11.172 1.00 83.81 269 GLY A N 1
ATOM 2120 C CA . GLY A 1 269 ? -17.022 -6.926 9.738 1.00 83.81 269 GLY A CA 1
ATOM 2121 C C . GLY A 1 269 ? -16.113 -6.032 8.875 1.00 83.81 269 GLY A C 1
ATOM 2122 O O . GLY A 1 269 ? -15.117 -5.475 9.362 1.00 83.81 269 GLY A O 1
ATOM 2123 N N . PRO A 1 270 ? -16.418 -5.954 7.567 1.00 86.06 270 PRO A N 1
ATOM 2124 C CA . PRO A 1 270 ? -15.741 -5.089 6.606 1.00 86.06 270 PRO A CA 1
ATOM 2125 C C . PRO A 1 270 ? -16.195 -3.629 6.734 1.00 86.06 270 PRO A C 1
ATOM 2127 O O . PRO A 1 270 ? -17.310 -3.344 7.160 1.00 86.06 270 PRO A O 1
ATOM 2130 N N . ASP A 1 271 ? -15.346 -2.696 6.302 1.00 84.94 271 ASP A N 1
ATOM 2131 C CA . ASP A 1 271 ? -15.777 -1.307 6.112 1.00 84.94 271 ASP A CA 1
ATOM 2132 C C . ASP A 1 271 ? -16.722 -1.234 4.906 1.00 84.94 271 ASP A C 1
ATOM 2134 O O . ASP A 1 271 ? -16.389 -1.751 3.837 1.00 84.94 271 ASP A O 1
ATOM 2138 N N . THR A 1 272 ? -17.871 -0.579 5.067 1.00 75.31 272 THR A N 1
ATOM 2139 C CA . THR A 1 272 ? -18.868 -0.424 4.003 1.00 75.31 272 THR A CA 1
ATOM 2140 C C . THR A 1 272 ? -18.414 0.553 2.916 1.00 75.31 272 THR A C 1
ATOM 2142 O O . THR A 1 272 ? -17.600 1.456 3.146 1.00 75.31 272 THR A O 1
ATOM 2145 N N . ASP A 1 273 ? -18.987 0.412 1.719 1.00 76.06 273 ASP A N 1
ATOM 2146 C CA . ASP A 1 273 ? -18.766 1.359 0.621 1.00 76.06 273 ASP A CA 1
ATOM 2147 C C . ASP A 1 273 ? -19.178 2.787 1.009 1.00 76.06 273 ASP A C 1
ATOM 2149 O O . ASP A 1 273 ? -18.472 3.737 0.671 1.00 76.06 273 ASP A O 1
ATOM 2153 N N . ASP A 1 274 ? -20.243 2.936 1.804 1.00 73.44 274 ASP A N 1
ATOM 2154 C CA . ASP A 1 274 ? -20.699 4.227 2.329 1.00 73.44 274 ASP A CA 1
ATOM 2155 C C . ASP A 1 274 ? -19.634 4.887 3.222 1.00 73.44 274 ASP A C 1
ATOM 2157 O O . ASP A 1 274 ? -19.403 6.094 3.121 1.00 73.44 274 ASP A O 1
ATOM 2161 N N . LEU A 1 275 ? -18.915 4.115 4.051 1.00 77.12 275 LEU A N 1
ATOM 2162 C CA . LEU A 1 275 ? -17.804 4.638 4.859 1.00 77.12 275 LEU A CA 1
ATOM 2163 C C . LEU A 1 275 ? -16.643 5.122 3.977 1.00 77.12 275 LEU A C 1
ATOM 2165 O O . LEU A 1 275 ? -16.079 6.195 4.214 1.00 77.12 275 LEU A O 1
ATOM 2169 N N . ARG A 1 276 ? -16.288 4.356 2.937 1.00 77.50 276 ARG A N 1
ATOM 2170 C CA . ARG A 1 276 ? -15.226 4.722 1.977 1.00 77.50 276 ARG A CA 1
ATOM 2171 C C . ARG A 1 276 ? -15.595 5.966 1.172 1.00 77.50 276 ARG A C 1
ATOM 2173 O O . ARG A 1 276 ? -14.764 6.866 0.996 1.00 77.50 276 ARG A O 1
ATOM 2180 N N . GLN A 1 277 ? -16.834 6.026 0.696 1.00 78.75 277 GLN A N 1
ATOM 2181 C CA . GLN A 1 277 ? -17.362 7.159 -0.049 1.00 78.75 277 GLN A CA 1
ATOM 2182 C C . GLN A 1 277 ? -17.450 8.400 0.837 1.00 78.75 277 GLN A C 1
ATOM 2184 O O . GLN A 1 277 ? -16.936 9.445 0.443 1.00 78.75 277 GLN A O 1
ATOM 2189 N N . GLY A 1 278 ? -17.972 8.271 2.059 1.00 77.81 278 GLY A N 1
ATOM 2190 C CA . GLY A 1 278 ? -18.025 9.357 3.034 1.00 77.81 278 GLY A CA 1
ATOM 2191 C C . GLY A 1 278 ? -16.650 9.993 3.243 1.00 77.81 278 GLY A C 1
ATOM 2192 O O . GLY A 1 278 ? -16.510 11.208 3.081 1.00 77.81 278 GLY A O 1
ATOM 2193 N N . ARG A 1 279 ? -15.608 9.176 3.477 1.00 78.94 279 ARG A N 1
ATOM 2194 C CA . ARG A 1 279 ? -14.206 9.641 3.561 1.00 78.94 279 ARG A CA 1
ATOM 2195 C C . ARG A 1 279 ? -13.767 10.487 2.377 1.00 78.94 279 ARG A C 1
ATOM 2197 O O . ARG A 1 279 ? -13.124 11.524 2.539 1.00 78.94 279 ARG A O 1
ATOM 2204 N N . THR A 1 280 ? -14.111 10.032 1.182 1.00 80.00 280 THR A N 1
ATOM 2205 C CA . THR A 1 280 ? -13.752 10.715 -0.059 1.00 80.00 280 THR A CA 1
ATOM 2206 C C . THR A 1 280 ? -14.524 12.028 -0.191 1.00 80.00 280 THR A C 1
ATOM 2208 O O . THR A 1 280 ? -13.945 13.054 -0.537 1.00 80.00 280 THR A O 1
ATOM 2211 N N . GLU A 1 281 ? -15.810 12.041 0.149 1.00 80.25 281 GLU A N 1
ATOM 2212 C CA . GLU A 1 281 ? -16.659 13.231 0.093 1.00 80.25 281 GLU A CA 1
ATOM 2213 C C . GLU A 1 281 ? -16.223 14.313 1.086 1.00 80.25 281 GLU A C 1
ATOM 2215 O O . GLU A 1 281 ? -16.131 15.479 0.697 1.00 80.25 281 GLU A O 1
ATOM 2220 N N . ALA A 1 282 ? -15.872 13.961 2.329 1.00 76.31 282 ALA A N 1
ATOM 2221 C CA . ALA A 1 282 ? -15.334 14.954 3.263 1.00 76.31 282 ALA A CA 1
ATOM 2222 C C . ALA A 1 282 ? -13.999 15.504 2.789 1.00 76.31 282 ALA A C 1
ATOM 2224 O O . ALA A 1 282 ? -13.779 16.711 2.877 1.00 76.31 282 ALA A O 1
ATOM 2225 N N . PHE A 1 283 ? -13.122 14.657 2.249 1.00 80.31 283 PHE A N 1
ATOM 2226 C CA . PHE A 1 283 ? -11.889 15.137 1.643 1.00 80.31 283 PHE A CA 1
ATOM 2227 C C . PHE A 1 283 ? -12.156 16.156 0.537 1.00 80.31 283 PHE A C 1
ATOM 2229 O O . PHE A 1 283 ? -11.618 17.264 0.577 1.00 80.31 283 PHE A O 1
ATOM 2236 N N . MET A 1 284 ? -13.050 15.831 -0.395 1.00 80.94 284 MET A N 1
ATOM 2237 C CA . MET A 1 284 ? -13.411 16.724 -1.496 1.00 80.94 284 MET A CA 1
ATOM 2238 C C . MET A 1 284 ? -14.097 18.011 -1.017 1.00 80.94 284 MET A C 1
ATOM 2240 O O . MET A 1 284 ? -13.947 19.058 -1.647 1.00 80.94 284 MET A O 1
ATOM 2244 N N . ALA A 1 285 ? -14.797 17.964 0.117 1.00 79.88 285 ALA A N 1
ATOM 2245 C CA . ALA A 1 285 ? -15.388 19.127 0.771 1.00 79.88 285 ALA A CA 1
ATOM 2246 C C . ALA A 1 285 ? -14.376 19.977 1.571 1.00 79.88 285 ALA A C 1
ATOM 2248 O O . ALA A 1 285 ? -14.765 20.989 2.153 1.00 79.88 285 ALA A O 1
ATOM 2249 N N . GLY A 1 286 ? -13.094 19.590 1.621 1.00 73.00 286 GLY A N 1
ATOM 2250 C CA . GLY A 1 286 ? -12.071 20.261 2.430 1.00 73.00 286 GLY A CA 1
ATOM 2251 C C . GLY A 1 286 ? -12.185 19.981 3.934 1.00 73.00 286 GLY A C 1
ATOM 2252 O O . GLY A 1 286 ? -11.629 20.727 4.733 1.00 73.00 286 GLY A O 1
ATOM 2253 N N . LYS A 1 287 ? -12.899 18.914 4.310 1.00 66.19 287 LYS A N 1
ATOM 2254 C CA . LYS A 1 287 ? -13.196 18.475 5.685 1.00 66.19 287 LYS A CA 1
ATOM 2255 C C . LYS A 1 287 ? -12.433 17.202 6.096 1.00 66.19 287 LYS A C 1
ATOM 2257 O O . LYS A 1 287 ? -12.806 16.540 7.053 1.00 66.19 287 LYS A O 1
ATOM 2262 N N . ALA A 1 288 ? -11.387 16.816 5.357 1.00 58.06 288 ALA A N 1
ATOM 2263 C CA . ALA A 1 288 ? -10.601 15.604 5.646 1.00 58.06 288 ALA A CA 1
ATOM 2264 C C . ALA A 1 288 ? -9.680 15.706 6.869 1.00 58.06 288 ALA A C 1
ATOM 2266 O O . ALA A 1 288 ? -9.202 14.683 7.363 1.00 58.06 288 ALA A O 1
ATOM 2267 N N . GLU A 1 289 ? -9.379 16.917 7.335 1.00 56.91 289 GLU A N 1
ATOM 2268 C CA . GLU A 1 289 ? -8.796 17.090 8.661 1.00 56.91 289 GLU A CA 1
ATOM 2269 C C . GLU A 1 289 ? -9.916 17.254 9.672 1.00 56.91 289 GLU A C 1
ATOM 2271 O O . GLU A 1 289 ? -10.863 17.988 9.408 1.00 56.91 289 GLU A O 1
ATOM 2276 N N . TRP A 1 290 ? -9.776 16.585 10.822 1.00 46.84 290 TRP A N 1
ATOM 2277 C CA . TRP A 1 290 ? -10.667 16.753 11.966 1.00 46.84 290 TRP A CA 1
ATOM 2278 C C . TRP A 1 290 ? -10.872 18.247 12.228 1.00 46.84 290 TRP A C 1
ATOM 2280 O O . TRP A 1 290 ? -9.972 18.946 12.700 1.00 46.84 290 TRP A O 1
ATOM 2290 N N . THR A 1 291 ? -12.048 18.736 11.861 1.00 44.47 291 THR A N 1
ATOM 2291 C CA . THR A 1 291 ? -12.562 20.042 12.240 1.00 44.47 291 THR A CA 1
ATOM 2292 C C . THR A 1 291 ? -13.633 19.797 13.282 1.00 44.47 291 THR A C 1
ATOM 2294 O O . THR A 1 291 ? -14.561 19.022 13.053 1.00 44.47 291 THR A O 1
ATOM 2297 N N . GLU A 1 292 ? -13.468 20.433 14.436 1.00 40.50 292 GLU A N 1
ATOM 2298 C CA . GLU A 1 292 ? -14.400 20.378 15.558 1.00 40.50 292 GLU A CA 1
ATOM 2299 C C . GLU A 1 292 ? -15.848 20.585 15.064 1.00 40.50 292 GLU A C 1
ATOM 2301 O O . GLU A 1 292 ? -16.155 21.604 14.444 1.00 40.50 292 GLU A O 1
ATOM 2306 N N . GLY A 1 293 ? -16.719 19.592 15.289 1.00 40.53 293 GLY A N 1
ATOM 2307 C CA . GLY A 1 293 ? -18.141 19.643 14.923 1.00 40.53 293 GLY A CA 1
ATOM 2308 C C . GLY A 1 293 ? -18.554 19.018 13.579 1.00 40.53 293 GLY A C 1
ATOM 2309 O O . GLY A 1 293 ? -19.739 19.066 13.260 1.00 40.53 293 GLY A O 1
ATOM 2310 N N . GLU A 1 294 ? -17.647 18.415 12.803 1.00 45.22 294 GLU A N 1
ATOM 2311 C CA . GLU A 1 294 ? -17.984 17.747 11.527 1.00 45.22 294 GLU A CA 1
ATOM 2312 C C . GLU A 1 294 ? -18.060 16.206 11.655 1.00 45.22 294 GLU A C 1
ATOM 2314 O O . GLU A 1 294 ? -17.428 15.645 12.553 1.00 45.22 294 GLU A O 1
ATOM 2319 N N . PRO A 1 295 ? -18.846 15.513 10.797 1.00 45.62 295 PRO A N 1
ATOM 2320 C CA . PRO A 1 295 ? -19.154 14.091 10.939 1.00 45.62 295 PRO A CA 1
ATOM 2321 C C . PRO A 1 295 ? -17.915 13.205 11.042 1.00 45.62 295 PRO A C 1
ATOM 2323 O O . PRO A 1 295 ? -17.017 13.262 10.203 1.00 45.62 295 PRO A O 1
ATOM 2326 N N . ASN A 1 296 ? -17.925 12.349 12.060 1.00 49.69 296 ASN A N 1
ATOM 2327 C CA . ASN A 1 296 ? -16.948 11.302 12.294 1.00 49.69 296 ASN A CA 1
ATOM 2328 C C . ASN A 1 296 ? -16.873 10.338 11.100 1.00 49.69 296 ASN A C 1
ATOM 2330 O O . ASN A 1 296 ? -17.832 9.630 10.795 1.00 49.69 296 ASN A O 1
ATOM 2334 N N . GLN A 1 297 ? -15.732 10.301 10.421 1.00 57.38 297 GLN A N 1
ATOM 2335 C CA . GLN A 1 297 ? -15.471 9.328 9.371 1.00 57.38 297 GLN A CA 1
ATOM 2336 C C . GLN A 1 297 ? -14.344 8.437 9.848 1.00 57.38 297 GLN A C 1
ATOM 2338 O O . GLN A 1 297 ? -13.225 8.902 9.997 1.00 57.38 297 GLN A O 1
ATOM 2343 N N . THR A 1 298 ? -14.626 7.163 10.105 1.00 57.47 298 THR A N 1
ATOM 2344 C CA . THR A 1 298 ? -13.649 6.159 10.547 1.00 57.47 298 THR A CA 1
ATOM 2345 C C . THR A 1 298 ? -12.338 6.291 9.757 1.00 57.47 298 THR A C 1
ATOM 2347 O O . THR A 1 298 ? -12.297 5.957 8.573 1.00 57.47 298 THR A O 1
ATOM 2350 N N . HIS A 1 299 ? -11.285 6.841 10.378 1.00 73.56 299 HIS A N 1
ATOM 2351 C CA . HIS A 1 299 ? -10.027 7.236 9.711 1.00 73.56 299 HIS A CA 1
ATOM 2352 C C . HIS A 1 299 ? -8.893 6.210 9.859 1.00 73.56 299 HIS A C 1
ATOM 2354 O O . HIS A 1 299 ? -7.816 6.371 9.273 1.00 73.56 299 HIS A O 1
ATOM 2360 N N . GLY A 1 300 ? -9.087 5.204 10.704 1.00 88.25 300 GLY A N 1
ATOM 2361 C CA . GLY A 1 300 ? -8.103 4.181 11.003 1.00 88.25 300 GLY A CA 1
ATOM 2362 C C . GLY A 1 300 ? -8.311 2.913 10.175 1.00 88.25 300 GLY A C 1
ATOM 2363 O O . GLY A 1 300 ? -9.391 2.683 9.638 1.00 88.25 300 GLY A O 1
ATOM 2364 N N . PRO A 1 301 ? -7.285 2.054 10.089 1.00 93.44 301 PRO A N 1
ATOM 2365 C CA . PRO A 1 301 ? -7.437 0.721 9.523 1.00 93.44 301 PRO A CA 1
ATOM 2366 C C . PRO A 1 301 ? -8.491 -0.083 10.281 1.00 93.44 301 PRO A C 1
ATOM 2368 O O . PRO A 1 301 ? -8.464 -0.103 11.511 1.00 93.44 301 PRO A O 1
ATOM 2371 N N . ASN A 1 302 ? -9.335 -0.819 9.561 1.00 92.44 302 ASN A N 1
ATOM 2372 C CA . ASN A 1 302 ? -10.173 -1.875 10.129 1.00 92.44 302 ASN A CA 1
ATOM 2373 C C . ASN A 1 302 ? -9.314 -2.806 11.016 1.00 92.44 302 ASN A C 1
ATOM 2375 O O . ASN A 1 302 ? -8.159 -3.071 10.675 1.00 92.44 302 ASN A O 1
ATOM 2379 N N . LEU A 1 303 ? -9.815 -3.264 12.162 1.00 93.75 303 LEU A N 1
ATOM 2380 C CA . LEU A 1 303 ? -9.107 -4.108 13.134 1.00 93.75 303 LEU A CA 1
ATOM 2381 C C . LEU A 1 303 ? -9.838 -5.429 13.441 1.00 93.75 303 LEU A C 1
ATOM 2383 O O . LEU A 1 303 ? -9.341 -6.185 14.274 1.00 93.75 303 LEU A O 1
ATOM 2387 N N . THR A 1 304 ? -10.940 -5.754 12.751 1.00 89.69 304 THR A N 1
ATOM 2388 C CA . THR A 1 304 ? -11.793 -6.936 13.007 1.00 89.69 304 THR A CA 1
ATOM 2389 C C . THR A 1 304 ? -10.991 -8.233 13.162 1.00 89.69 304 THR A C 1
ATOM 2391 O O . THR A 1 304 ? -11.173 -8.981 14.119 1.00 89.69 304 THR A O 1
ATOM 2394 N N . HIS A 1 305 ? -10.024 -8.469 12.271 1.00 90.75 305 HIS A N 1
ATOM 2395 C CA . HIS A 1 305 ? -9.135 -9.635 12.322 1.00 90.75 305 HIS A CA 1
ATOM 2396 C C . HIS A 1 305 ? -7.667 -9.242 12.519 1.00 90.75 305 HIS A C 1
ATOM 2398 O O . HIS A 1 305 ? -6.771 -9.848 11.924 1.00 90.75 305 HIS A O 1
ATOM 2404 N N . PHE A 1 306 ? -7.392 -8.225 13.344 1.00 93.56 306 PHE A N 1
ATOM 2405 C CA . PHE A 1 306 ? -6.038 -7.692 13.553 1.00 93.56 306 PHE A CA 1
ATOM 2406 C C . PHE A 1 306 ? -5.000 -8.773 13.894 1.00 93.56 306 PHE A C 1
ATOM 2408 O O . PHE A 1 306 ? -3.902 -8.759 13.340 1.00 93.56 306 PHE A O 1
ATOM 2415 N N . ALA A 1 307 ? -5.365 -9.750 14.729 1.00 90.81 307 ALA A N 1
ATOM 2416 C CA . ALA A 1 307 ? -4.474 -10.838 15.136 1.00 90.81 307 ALA A CA 1
ATOM 2417 C C . ALA A 1 307 ? -3.994 -11.735 13.983 1.00 90.81 307 ALA A C 1
ATOM 2419 O O . ALA A 1 307 ? -2.963 -12.387 14.101 1.00 90.81 307 ALA A O 1
ATOM 2420 N N . SER A 1 308 ? -4.719 -11.765 12.861 1.00 90.38 308 SER A N 1
ATOM 2421 C CA . SER A 1 308 ? -4.331 -12.553 11.683 1.00 90.38 308 SER A CA 1
ATOM 2422 C C . SER A 1 308 ? -3.232 -11.895 10.837 1.00 90.38 308 SER A C 1
ATOM 2424 O O . SER A 1 308 ? -2.697 -12.531 9.929 1.00 90.38 308 SER A O 1
ATOM 2426 N N . ARG A 1 309 ? -2.892 -10.628 11.116 1.00 92.12 309 ARG A N 1
ATOM 2427 C CA . ARG A 1 309 ? -1.892 -9.865 10.357 1.00 92.12 309 ARG A CA 1
ATOM 2428 C C . ARG A 1 309 ? -0.485 -10.290 10.721 1.00 92.12 309 ARG A C 1
ATOM 2430 O O . ARG A 1 309 ? -0.191 -10.544 11.886 1.00 92.12 309 ARG A O 1
ATOM 2437 N N . SER A 1 310 ? 0.410 -10.260 9.742 1.00 93.12 310 SER A N 1
ATOM 2438 C CA . SER A 1 310 ? 1.843 -10.470 9.982 1.00 93.12 310 SER A CA 1
ATOM 2439 C C . SER A 1 310 ? 2.561 -9.181 10.398 1.00 93.12 310 SER A C 1
ATOM 2441 O O . SER A 1 310 ? 3.625 -9.241 11.010 1.00 93.12 310 SER A O 1
ATOM 2443 N N . ASN A 1 311 ? 1.993 -8.012 10.083 1.00 94.81 311 ASN A N 1
ATOM 2444 C CA . ASN A 1 311 ? 2.605 -6.701 10.287 1.00 94.81 311 ASN A CA 1
ATOM 2445 C C . ASN A 1 311 ? 1.624 -5.657 10.845 1.00 94.81 311 ASN A C 1
ATOM 2447 O O . ASN A 1 311 ? 0.410 -5.737 10.654 1.00 94.81 311 ASN A O 1
ATOM 2451 N N . LEU A 1 312 ? 2.176 -4.610 11.463 1.00 95.38 312 LEU A N 1
ATOM 2452 C CA . LEU A 1 312 ? 1.442 -3.456 11.988 1.00 95.38 312 LEU A CA 1
ATOM 2453 C C . LEU A 1 312 ? 2.086 -2.112 11.583 1.00 95.38 312 LEU A C 1
ATOM 2455 O O . LEU A 1 312 ? 3.085 -2.060 10.861 1.00 95.38 312 LEU A O 1
ATOM 2459 N N . ALA A 1 313 ? 1.466 -1.002 12.007 1.00 95.00 313 ALA A N 1
ATOM 2460 C CA . ALA A 1 313 ? 1.921 0.384 11.793 1.00 95.00 313 ALA A CA 1
ATOM 2461 C C . ALA A 1 313 ? 2.114 0.818 10.320 1.00 95.00 313 ALA A C 1
ATOM 2463 O O . ALA A 1 313 ? 2.904 1.713 10.009 1.00 95.00 313 ALA A O 1
ATOM 2464 N N . GLY A 1 314 ? 1.359 0.240 9.383 1.00 92.44 314 GLY A N 1
ATOM 2465 C CA . GLY A 1 314 ? 1.551 0.494 7.950 1.00 92.44 314 GLY A CA 1
ATOM 2466 C C . GLY A 1 314 ? 2.712 -0.311 7.367 1.00 92.44 314 GLY A C 1
ATOM 2467 O O . GLY A 1 314 ? 3.536 0.243 6.643 1.00 92.44 314 GLY A O 1
ATOM 2468 N N . GLY A 1 315 ? 2.812 -1.586 7.758 1.00 93.75 315 GLY A N 1
ATOM 2469 C CA . GLY A 1 315 ? 3.740 -2.564 7.187 1.00 93.75 315 GLY A CA 1
ATOM 2470 C C . GLY A 1 315 ? 5.213 -2.376 7.565 1.00 93.75 315 GLY A C 1
ATOM 2471 O O . GLY A 1 315 ? 6.078 -2.895 6.864 1.00 93.75 315 GLY A O 1
ATOM 2472 N N . ILE A 1 316 ? 5.525 -1.608 8.614 1.00 94.88 316 ILE A N 1
ATOM 2473 C CA . ILE A 1 316 ? 6.917 -1.320 9.016 1.00 94.88 316 ILE A CA 1
ATOM 2474 C C . ILE A 1 316 ? 7.430 -2.199 10.159 1.00 94.88 316 ILE A C 1
ATOM 2476 O O . ILE A 1 316 ? 8.642 -2.265 10.352 1.00 94.88 316 ILE A O 1
ATOM 2480 N N . LEU A 1 317 ? 6.534 -2.848 10.904 1.00 95.19 317 LEU A N 1
ATOM 2481 C CA . LEU A 1 317 ? 6.860 -3.683 12.059 1.00 95.19 317 LEU A CA 1
ATOM 2482 C C . LEU A 1 317 ? 6.147 -5.025 11.947 1.00 95.19 317 LEU A C 1
ATOM 2484 O O . LEU A 1 317 ? 4.996 -5.065 11.513 1.00 95.19 317 LEU A O 1
ATOM 2488 N N . GLU A 1 318 ? 6.804 -6.087 12.403 1.00 95.69 318 GLU A N 1
ATOM 2489 C CA . GLU A 1 318 ? 6.166 -7.388 12.609 1.00 95.69 318 GLU A CA 1
ATOM 2490 C C . GLU A 1 318 ? 5.094 -7.283 13.703 1.00 95.69 318 GLU A C 1
ATOM 2492 O O . GLU A 1 318 ? 5.254 -6.542 14.678 1.00 95.69 318 GLU A O 1
ATOM 2497 N N . ASN A 1 319 ? 3.999 -8.023 13.545 1.00 95.06 319 ASN A N 1
ATOM 2498 C CA . ASN A 1 319 ? 2.858 -7.999 14.452 1.00 95.06 319 ASN A CA 1
ATOM 2499 C C . ASN A 1 319 ? 3.111 -8.873 15.689 1.00 95.06 319 ASN A C 1
ATOM 2501 O O . ASN A 1 319 ? 2.637 -10.001 15.785 1.00 95.06 319 ASN A O 1
ATOM 2505 N N . THR A 1 320 ? 3.910 -8.355 16.618 1.00 95.50 320 THR A N 1
ATOM 2506 C CA . THR A 1 320 ? 4.238 -9.003 17.894 1.00 95.50 320 THR A CA 1
ATOM 2507 C C . THR A 1 320 ? 3.684 -8.193 19.062 1.00 95.50 320 THR A C 1
ATOM 2509 O O . THR A 1 320 ? 3.486 -6.983 18.939 1.00 95.50 320 THR A O 1
ATOM 2512 N N . GLU A 1 321 ? 3.482 -8.828 20.219 1.00 94.62 321 GLU A N 1
ATOM 2513 C CA . GLU A 1 321 ? 3.050 -8.135 21.443 1.00 94.62 321 GLU A CA 1
ATOM 2514 C C . GLU A 1 321 ? 3.984 -6.970 21.809 1.00 94.62 321 GLU A C 1
ATOM 2516 O O . GLU A 1 321 ? 3.523 -5.883 22.154 1.00 94.62 321 GLU A O 1
ATOM 2521 N N . GLU A 1 322 ? 5.302 -7.162 21.679 1.00 95.62 322 GLU A N 1
ATOM 2522 C CA . GLU A 1 322 ? 6.314 -6.134 21.955 1.00 95.62 322 GLU A CA 1
ATOM 2523 C C . GLU A 1 322 ? 6.177 -4.924 21.017 1.00 95.62 322 GLU A C 1
ATOM 2525 O O . GLU A 1 322 ? 6.190 -3.770 21.465 1.00 95.62 322 GLU A O 1
ATOM 2530 N N . ASN A 1 323 ? 6.008 -5.173 19.716 1.00 97.25 323 ASN A N 1
ATOM 2531 C CA . ASN A 1 323 ? 5.861 -4.108 18.727 1.00 97.25 323 ASN A CA 1
ATOM 2532 C C . ASN A 1 323 ? 4.510 -3.401 18.857 1.00 97.25 323 ASN A C 1
ATOM 2534 O O . ASN A 1 323 ? 4.456 -2.176 18.732 1.00 97.25 323 ASN A O 1
ATOM 2538 N N . LEU A 1 324 ? 3.432 -4.137 19.147 1.00 97.31 324 LEU A N 1
ATOM 2539 C CA . LEU A 1 324 ? 2.110 -3.559 19.377 1.00 97.31 324 LEU A CA 1
ATOM 2540 C C . LEU A 1 324 ? 2.108 -2.686 20.632 1.00 97.31 324 LEU A C 1
ATOM 2542 O O . LEU A 1 324 ? 1.640 -1.551 20.584 1.00 97.31 324 LEU A O 1
ATOM 2546 N N . ARG A 1 325 ? 2.698 -3.163 21.730 1.00 97.25 325 ARG A N 1
ATOM 2547 C CA . ARG A 1 325 ? 2.876 -2.386 22.961 1.00 97.25 325 ARG A CA 1
ATOM 2548 C C . ARG A 1 325 ? 3.659 -1.107 22.709 1.00 97.25 325 ARG A C 1
ATOM 2550 O O . ARG A 1 325 ? 3.252 -0.031 23.144 1.00 97.25 325 ARG A O 1
ATOM 2557 N N . SER A 1 326 ? 4.765 -1.214 21.976 1.00 96.62 326 SER A N 1
ATOM 2558 C CA . SER A 1 326 ? 5.582 -0.058 21.600 1.00 96.62 326 SER A CA 1
ATOM 2559 C C . SER A 1 326 ? 4.782 0.933 20.752 1.00 96.62 326 SER A C 1
ATOM 2561 O O . SER A 1 326 ? 4.883 2.140 20.965 1.00 96.62 326 SER A O 1
ATOM 2563 N N . TRP A 1 327 ? 3.951 0.432 19.829 1.00 97.19 327 TRP A N 1
ATOM 2564 C CA . TRP A 1 327 ? 3.088 1.252 18.978 1.00 97.19 327 TRP A CA 1
ATOM 2565 C C . TRP A 1 327 ? 2.030 1.983 19.794 1.00 97.19 327 TRP A C 1
ATOM 2567 O O . TRP A 1 327 ? 1.887 3.186 19.639 1.00 97.19 327 TRP A O 1
ATOM 2577 N N . LEU A 1 328 ? 1.348 1.289 20.704 1.00 96.69 328 LEU A N 1
ATOM 2578 C CA . LEU A 1 328 ? 0.335 1.878 21.580 1.00 96.69 328 LEU A CA 1
ATOM 2579 C C . LEU A 1 328 ? 0.920 2.829 22.631 1.00 96.69 328 LEU A C 1
ATOM 2581 O O . LEU A 1 328 ? 0.196 3.672 23.143 1.00 96.69 328 LEU A O 1
ATOM 2585 N N . THR A 1 329 ? 2.212 2.720 22.947 1.00 96.00 329 THR A N 1
ATOM 2586 C CA . THR A 1 329 ? 2.883 3.625 23.893 1.00 96.00 329 THR A CA 1
ATOM 2587 C C . THR A 1 329 ? 3.208 4.973 23.251 1.00 96.00 329 THR A C 1
ATOM 2589 O O . THR A 1 329 ? 2.963 6.018 23.849 1.00 96.00 329 THR A O 1
ATOM 2592 N N . ASP A 1 330 ? 3.790 4.963 22.048 1.00 94.56 330 ASP A N 1
ATOM 2593 C CA . ASP A 1 330 ? 4.199 6.185 21.349 1.00 94.56 330 ASP A CA 1
ATOM 2594 C C . ASP A 1 330 ? 4.187 5.977 19.821 1.00 94.56 330 ASP A C 1
ATOM 2596 O O . ASP A 1 330 ? 5.235 5.720 19.207 1.00 94.56 330 ASP A O 1
ATOM 2600 N N . PRO A 1 331 ? 3.005 6.092 19.179 1.00 95.12 331 PRO A N 1
ATOM 2601 C CA . PRO A 1 331 ? 2.903 5.957 17.731 1.00 95.12 331 PRO A CA 1
ATOM 2602 C C . PRO A 1 331 ? 3.727 7.025 16.996 1.00 95.12 331 PRO A C 1
ATOM 2604 O O . PRO A 1 331 ? 4.287 6.757 15.932 1.00 95.12 331 PRO A O 1
ATOM 2607 N N . GLU A 1 332 ? 3.837 8.230 17.570 1.00 94.25 332 GLU A N 1
ATOM 2608 C CA . GLU A 1 332 ? 4.517 9.386 16.971 1.00 94.25 332 GLU A CA 1
ATOM 2609 C C . GLU A 1 332 ? 6.014 9.141 16.793 1.00 94.25 332 GLU A C 1
ATOM 2611 O O . GLU A 1 332 ? 6.573 9.418 15.730 1.00 94.25 332 GLU A O 1
ATOM 2616 N N . LYS A 1 333 ? 6.661 8.541 17.794 1.00 94.69 333 LYS A N 1
ATOM 2617 C CA . LYS A 1 333 ? 8.071 8.154 17.710 1.00 94.69 333 LYS A CA 1
ATOM 2618 C C . LYS A 1 333 ? 8.338 7.129 16.611 1.00 94.69 333 LYS A C 1
ATOM 2620 O O . LYS A 1 333 ? 9.404 7.159 15.997 1.00 94.69 333 LYS A O 1
ATOM 2625 N N . MET A 1 334 ? 7.400 6.214 16.380 1.00 93.62 334 MET A N 1
ATOM 2626 C CA . MET A 1 334 ? 7.554 5.160 15.375 1.00 93.62 334 MET A CA 1
ATOM 2627 C C . MET A 1 334 ? 7.204 5.648 13.975 1.00 93.62 334 MET A C 1
ATOM 2629 O O . MET A 1 334 ? 7.840 5.250 12.999 1.00 93.62 334 MET A O 1
ATOM 2633 N N . LYS A 1 335 ? 6.205 6.523 13.874 1.00 95.38 335 LYS A N 1
ATOM 2634 C CA . LYS A 1 335 ? 5.704 7.052 12.614 1.00 95.38 335 LYS A CA 1
ATOM 2635 C C . LYS A 1 335 ? 5.320 8.525 12.773 1.00 95.38 335 LYS A C 1
ATOM 2637 O O . LYS A 1 335 ? 4.161 8.822 13.067 1.00 95.38 335 LYS A O 1
ATOM 2642 N N . PRO A 1 336 ? 6.273 9.447 12.565 1.00 94.25 336 PRO A N 1
ATOM 2643 C CA . PRO A 1 336 ? 6.040 10.868 12.793 1.00 94.25 336 PRO A CA 1
ATOM 2644 C C . PRO A 1 336 ? 4.868 11.418 11.979 1.00 94.25 336 PRO A C 1
ATOM 2646 O O . PRO A 1 336 ? 4.749 11.148 10.784 1.00 94.25 336 PRO A O 1
ATOM 2649 N N . GLY A 1 337 ? 4.019 12.209 12.627 1.00 89.12 337 GLY A N 1
ATOM 2650 C CA . GLY A 1 337 ? 2.833 12.843 12.067 1.00 89.12 337 GLY A CA 1
ATOM 2651 C C . GLY A 1 337 ? 1.599 11.967 11.986 1.00 89.12 337 GLY A C 1
ATOM 2652 O O . GLY A 1 337 ? 0.596 12.421 11.425 1.00 89.12 337 GLY A O 1
ATOM 2653 N N . ASN A 1 338 ? 1.676 10.700 12.410 1.00 91.12 338 ASN A N 1
ATOM 2654 C CA . ASN A 1 338 ? 0.582 9.755 12.208 1.00 91.12 338 ASN A CA 1
ATOM 2655 C C . ASN A 1 338 ? -0.718 10.292 12.826 1.00 91.12 338 ASN A C 1
ATOM 2657 O O . ASN A 1 338 ? -0.738 10.956 13.861 1.00 91.12 338 ASN A O 1
ATOM 2661 N N . ARG A 1 339 ? -1.841 10.007 12.166 1.00 88.06 339 ARG A N 1
ATOM 2662 C CA . ARG A 1 339 ? -3.136 10.541 12.593 1.00 88.06 339 ARG A CA 1
ATOM 2663 C C . ARG A 1 339 ? -3.661 9.873 13.871 1.00 88.06 339 ARG A C 1
ATOM 2665 O O . ARG A 1 339 ? -4.476 10.480 14.551 1.00 88.06 339 ARG A O 1
ATOM 2672 N N . MET A 1 340 ? -3.165 8.690 14.245 1.00 90.50 340 MET A N 1
ATOM 2673 C CA . MET A 1 340 ? -3.580 7.992 15.469 1.00 90.50 340 MET A CA 1
ATOM 2674 C C . MET A 1 340 ? -3.107 8.730 16.729 1.00 90.50 340 MET A C 1
ATOM 2676 O O . MET A 1 340 ? -3.932 9.054 17.579 1.00 90.50 340 MET A O 1
ATOM 2680 N N . SER A 1 341 ? -1.815 9.067 16.824 1.00 88.50 341 SER A N 1
ATOM 2681 C CA . SER A 1 341 ? -1.258 9.842 17.944 1.00 88.50 341 SER A CA 1
ATOM 2682 C C . SER A 1 341 ? -1.767 11.273 17.979 1.00 88.50 341 SER A C 1
ATOM 2684 O O . SER A 1 341 ? -1.770 11.851 19.054 1.00 88.50 341 SER A O 1
ATOM 2686 N N . ARG A 1 342 ? -2.168 11.859 16.841 1.00 83.25 342 ARG A N 1
ATOM 2687 C CA . ARG A 1 342 ? -2.619 13.259 16.738 1.00 83.25 342 ARG A CA 1
ATOM 2688 C C . ARG A 1 342 ? -4.118 13.458 16.972 1.00 83.25 342 ARG A C 1
ATOM 2690 O O . ARG A 1 342 ? -4.503 14.496 17.498 1.00 83.25 342 ARG A O 1
ATOM 2697 N N . LEU A 1 343 ? -4.954 12.510 16.548 1.00 80.1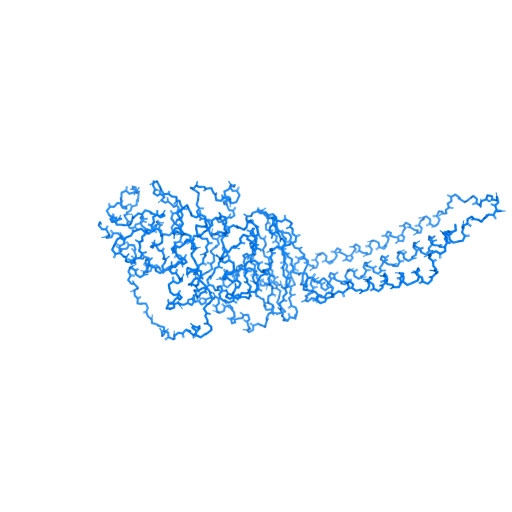9 343 LEU A N 1
ATOM 2698 C CA . LEU A 1 343 ? -6.418 12.624 16.609 1.00 80.19 343 LEU A CA 1
ATOM 2699 C C . LEU A 1 343 ? -7.042 11.719 17.679 1.00 80.19 343 LEU A C 1
ATOM 2701 O O . LEU A 1 343 ? -8.148 11.984 18.134 1.00 80.19 343 LEU A O 1
ATOM 2705 N N . GLY A 1 344 ? -6.349 10.658 18.103 1.00 82.38 344 GLY A N 1
ATOM 2706 C CA . GLY A 1 344 ? -6.881 9.713 19.079 1.00 82.38 344 GLY A CA 1
ATOM 2707 C C . GLY A 1 344 ? -7.032 10.332 20.469 1.00 82.38 344 GLY A C 1
ATOM 2708 O O . GLY A 1 344 ? -6.061 10.836 21.046 1.00 82.38 344 GLY A O 1
ATOM 2709 N N . MET A 1 345 ? -8.236 10.231 21.038 1.00 80.88 345 MET A N 1
ATOM 2710 C CA . MET A 1 345 ? -8.536 10.676 22.407 1.00 80.88 345 MET A CA 1
ATOM 2711 C C . MET A 1 345 ? -7.651 9.964 23.435 1.00 80.88 345 MET A C 1
ATOM 2713 O O . MET A 1 345 ? -7.098 10.613 24.319 1.00 80.88 345 MET A O 1
ATOM 2717 N N . ALA A 1 346 ? -7.382 8.677 23.213 1.00 85.88 346 ALA A N 1
ATOM 2718 C CA . ALA A 1 346 ? -6.413 7.860 23.942 1.00 85.88 346 ALA A CA 1
ATOM 2719 C C . ALA A 1 346 ? -5.029 8.517 24.175 1.00 85.88 346 ALA A C 1
ATOM 2721 O O . ALA A 1 346 ? -4.340 8.167 25.134 1.00 85.88 346 ALA A O 1
ATOM 2722 N N . PHE A 1 347 ? -4.620 9.476 23.333 1.00 86.25 347 PHE A N 1
ATOM 2723 C CA . PHE A 1 347 ? -3.322 10.159 23.411 1.00 86.25 347 PHE A CA 1
ATOM 2724 C C . PHE A 1 347 ? -3.442 11.648 23.776 1.00 86.25 347 PHE A C 1
ATOM 2726 O O . PHE A 1 347 ? -2.647 12.175 24.567 1.00 86.25 347 PHE A O 1
ATOM 2733 N N . ASN A 1 348 ? -4.453 12.335 23.234 1.00 81.75 348 ASN A N 1
ATOM 2734 C CA . ASN A 1 348 ? -4.551 13.799 23.291 1.00 81.75 348 ASN A CA 1
ATOM 2735 C C . ASN A 1 348 ? -5.620 14.339 24.236 1.00 81.75 348 ASN A C 1
ATOM 2737 O O . ASN A 1 348 ? -5.776 15.557 24.311 1.00 81.75 348 ASN A O 1
ATOM 2741 N N . HIS A 1 349 ? -6.336 13.482 24.969 1.00 79.88 349 HIS A N 1
ATOM 2742 C CA . HIS A 1 349 ? -7.400 13.951 25.852 1.00 79.88 349 HIS A CA 1
ATOM 2743 C C . HIS A 1 349 ? -6.885 14.989 26.882 1.00 79.88 349 HIS A C 1
ATOM 2745 O O . HIS A 1 349 ? -5.814 14.781 27.465 1.00 79.88 349 HIS A O 1
ATOM 2751 N N . PRO A 1 350 ? -7.605 16.105 27.130 1.00 74.75 350 PRO A N 1
ATOM 2752 C CA . PRO A 1 350 ? -7.196 17.110 28.118 1.00 74.75 350 PRO A CA 1
ATOM 2753 C C . PRO A 1 350 ? -7.104 16.556 29.545 1.00 74.75 350 PRO A C 1
ATOM 2755 O O . PRO A 1 350 ? -6.159 16.856 30.272 1.00 74.75 350 PRO A O 1
ATOM 2758 N N . ASP A 1 351 ? -8.073 15.724 29.931 1.00 77.25 351 ASP A N 1
ATOM 2759 C CA . ASP A 1 351 ? -8.010 14.920 31.154 1.00 77.25 351 ASP A CA 1
ATOM 2760 C C . ASP A 1 351 ? -7.081 13.712 30.958 1.00 77.25 351 ASP A C 1
ATOM 2762 O O . ASP A 1 351 ? -7.285 12.900 30.054 1.00 77.25 351 ASP A O 1
ATOM 2766 N N . ALA A 1 352 ? -6.074 13.596 31.824 1.00 81.38 352 ALA A N 1
ATOM 2767 C CA . ALA A 1 352 ? -5.104 12.510 31.817 1.00 81.38 352 ALA A CA 1
ATOM 2768 C C . ALA A 1 352 ? -5.722 11.141 32.149 1.00 81.38 352 ALA A C 1
ATOM 2770 O O . ALA A 1 352 ? -5.161 10.129 31.737 1.00 81.38 352 ALA A O 1
ATOM 2771 N N . SER A 1 353 ? -6.863 11.094 32.846 1.00 75.75 353 SER A N 1
ATOM 2772 C CA . SER A 1 353 ? -7.572 9.844 33.171 1.00 75.75 353 SER A CA 1
ATOM 2773 C C . SER A 1 353 ? -8.071 9.096 31.921 1.00 75.75 353 SER A C 1
ATOM 2775 O O . SER A 1 353 ? -8.115 7.864 31.888 1.00 75.75 353 SER A O 1
ATOM 2777 N N . ASN A 1 354 ? -8.355 9.839 30.849 1.00 78.44 354 ASN A N 1
ATOM 2778 C CA . ASN A 1 354 ? -8.835 9.309 29.573 1.00 78.44 354 ASN A CA 1
ATOM 2779 C C . ASN A 1 354 ? -7.701 8.936 28.606 1.00 78.44 354 ASN A C 1
ATOM 2781 O O . ASN A 1 354 ? -7.963 8.428 27.517 1.00 78.44 354 ASN A O 1
ATOM 2785 N N . LYS A 1 355 ? -6.437 9.146 28.997 1.00 87.19 355 LYS A N 1
ATOM 2786 C CA . LYS A 1 355 ? -5.279 8.662 28.236 1.00 87.19 355 LYS A CA 1
ATOM 2787 C C . LYS A 1 355 ? -4.985 7.201 28.558 1.00 87.19 355 LYS A C 1
ATOM 2789 O O . LYS A 1 355 ? -5.422 6.688 29.589 1.00 87.19 355 LYS A O 1
ATOM 2794 N N . LEU A 1 356 ? -4.241 6.535 27.681 1.00 92.25 356 LEU A N 1
ATOM 2795 C CA . LEU A 1 356 ? -3.774 5.172 27.930 1.00 92.25 356 LEU A CA 1
ATOM 2796 C C . LEU A 1 356 ? -2.736 5.138 29.054 1.00 92.25 356 LEU A C 1
ATOM 2798 O O . LEU A 1 356 ? -1.735 5.858 29.030 1.00 92.25 356 LEU A O 1
ATOM 2802 N N . THR A 1 357 ? -2.973 4.267 30.026 1.00 94.25 357 THR A N 1
ATOM 2803 C CA . THR A 1 357 ? -1.997 3.858 31.036 1.00 94.25 357 THR A CA 1
ATOM 2804 C C . THR A 1 357 ? -1.213 2.625 30.568 1.00 94.25 357 THR A C 1
ATOM 2806 O O . THR A 1 357 ? -1.545 2.005 29.560 1.00 94.25 357 THR A O 1
ATOM 2809 N N . ALA A 1 358 ? -0.159 2.241 31.295 1.00 94.56 358 ALA A N 1
ATOM 2810 C CA . ALA A 1 358 ? 0.576 1.011 30.987 1.00 94.56 358 ALA A CA 1
ATOM 2811 C C . ALA A 1 358 ? -0.316 -0.242 31.101 1.00 94.56 358 ALA A C 1
ATOM 2813 O O . ALA A 1 358 ? -0.233 -1.122 30.251 1.00 94.56 358 ALA A O 1
ATOM 2814 N N . GLU A 1 359 ? -1.204 -0.267 32.099 1.00 94.62 359 GLU A N 1
ATOM 2815 C CA . GLU A 1 359 ? -2.178 -1.343 32.309 1.00 94.62 359 GLU A CA 1
ATOM 2816 C C . GLU A 1 359 ? -3.222 -1.385 31.183 1.00 94.62 359 GLU A C 1
ATOM 2818 O O . GLU A 1 359 ? -3.490 -2.453 30.639 1.00 94.62 359 GLU A O 1
ATOM 2823 N N . ASP A 1 360 ? -3.726 -0.226 30.739 1.00 95.19 360 ASP A N 1
ATOM 2824 C CA . ASP A 1 360 ? -4.603 -0.150 29.561 1.00 95.19 360 ASP A CA 1
ATOM 2825 C C . ASP A 1 360 ? -3.921 -0.754 28.321 1.00 95.19 360 ASP A C 1
ATOM 2827 O O . ASP A 1 360 ? -4.542 -1.487 27.554 1.00 95.19 360 ASP A O 1
ATOM 2831 N N . ILE A 1 361 ? -2.627 -0.470 28.122 1.00 96.75 361 ILE A N 1
ATOM 2832 C CA . ILE A 1 361 ? -1.853 -1.002 26.993 1.00 96.75 361 ILE A CA 1
ATOM 2833 C C . ILE A 1 361 ? -1.664 -2.519 27.115 1.00 96.75 361 ILE A C 1
ATOM 2835 O O . ILE A 1 361 ? -1.760 -3.210 26.104 1.00 96.75 361 ILE A O 1
ATOM 2839 N N . ASP A 1 362 ? -1.390 -3.053 28.310 1.00 95.06 362 ASP A N 1
ATOM 2840 C CA . ASP A 1 362 ? -1.343 -4.504 28.553 1.00 95.06 362 ASP A CA 1
ATOM 2841 C C . ASP A 1 362 ? -2.649 -5.185 28.121 1.00 95.06 362 ASP A C 1
ATOM 2843 O O . ASP A 1 362 ? -2.622 -6.121 27.319 1.00 95.06 362 ASP A O 1
ATOM 2847 N N . LEU A 1 363 ? -3.785 -4.657 28.578 1.00 94.38 363 LEU A N 1
ATOM 2848 C CA . LEU A 1 363 ? -5.107 -5.195 28.264 1.00 94.38 363 LEU A CA 1
ATOM 2849 C C . LEU A 1 363 ? -5.437 -5.083 26.766 1.00 94.38 363 LEU A C 1
ATOM 2851 O O . LEU A 1 363 ? -5.946 -6.032 26.167 1.00 94.38 363 LEU A O 1
ATOM 2855 N N . LEU A 1 364 ? -5.111 -3.955 26.125 1.00 95.56 364 LEU A N 1
ATOM 2856 C CA . LEU A 1 364 ? -5.297 -3.771 24.680 1.00 95.56 364 LEU A CA 1
ATOM 2857 C C . LEU A 1 364 ? -4.450 -4.737 23.849 1.00 95.56 364 LEU A C 1
ATOM 2859 O O . LEU A 1 364 ? -4.908 -5.195 22.800 1.00 95.56 364 LEU A O 1
ATOM 2863 N N . VAL A 1 365 ? -3.229 -5.046 24.293 1.00 95.25 365 VAL A N 1
ATOM 2864 C CA . VAL A 1 365 ? -2.374 -6.033 23.624 1.00 95.25 365 VAL A CA 1
ATOM 2865 C C . VAL A 1 365 ? -3.018 -7.415 23.695 1.00 95.25 365 VAL A C 1
ATOM 2867 O O . VAL A 1 365 ? -3.147 -8.042 22.651 1.00 95.25 365 VAL A O 1
ATOM 2870 N N . GLU A 1 366 ? -3.510 -7.853 24.857 1.00 91.50 366 GLU A N 1
ATOM 2871 C CA . GLU A 1 366 ? -4.227 -9.137 24.982 1.00 91.50 366 GLU A CA 1
ATOM 2872 C C . GLU A 1 366 ? -5.529 -9.181 24.167 1.00 91.50 366 GLU A C 1
ATOM 2874 O O . GLU A 1 366 ? -5.892 -10.221 23.615 1.00 91.50 366 GLU A O 1
ATOM 2879 N N . TYR A 1 367 ? -6.233 -8.053 24.052 1.00 92.31 367 TYR A N 1
ATOM 2880 C CA . TYR A 1 367 ? -7.440 -7.945 23.234 1.00 92.31 367 TYR A CA 1
ATOM 2881 C C . TYR A 1 367 ? -7.143 -8.074 21.728 1.00 92.31 367 TYR A C 1
ATOM 2883 O O . TYR A 1 367 ? -7.794 -8.847 21.013 1.00 92.31 367 TYR A O 1
ATOM 2891 N N . LEU A 1 368 ? -6.157 -7.325 21.228 1.00 93.44 368 LEU A N 1
ATOM 2892 C CA . LEU A 1 368 ? -5.831 -7.257 19.801 1.00 93.44 368 LEU A CA 1
ATOM 2893 C C . LEU A 1 368 ? -4.966 -8.438 19.331 1.00 93.44 368 LEU A C 1
ATOM 2895 O O . LEU A 1 368 ? -5.125 -8.888 18.197 1.00 93.44 368 LEU A O 1
ATOM 2899 N N . LEU A 1 369 ? -4.083 -8.944 20.193 1.00 90.19 369 LEU A N 1
ATOM 2900 C CA . LEU A 1 369 ? -3.157 -10.058 19.968 1.00 90.19 369 LEU A CA 1
ATOM 2901 C C . LEU A 1 369 ? -3.228 -11.057 21.135 1.00 90.19 369 LEU A C 1
ATOM 2903 O O . LEU A 1 369 ? -2.331 -11.089 21.975 1.00 90.19 369 LEU A O 1
ATOM 2907 N N . PRO A 1 370 ? -4.280 -11.886 21.207 1.00 76.44 370 PRO A N 1
ATOM 2908 C CA . PRO A 1 370 ? -4.401 -12.880 22.264 1.00 76.44 370 PRO A CA 1
ATOM 2909 C C . PRO A 1 370 ? -3.283 -13.934 22.160 1.00 76.44 370 PRO A C 1
ATOM 2911 O O . PRO A 1 370 ? -2.900 -14.323 21.048 1.00 76.44 370 PRO A O 1
ATOM 2914 N N . PRO A 1 371 ? -2.814 -14.479 23.294 1.00 66.88 371 PRO A N 1
ATOM 2915 C CA . PRO A 1 371 ? -1.892 -15.604 23.298 1.00 66.88 371 PRO A CA 1
ATOM 2916 C C . PRO A 1 371 ? -2.478 -16.814 22.547 1.00 66.88 371 PRO A C 1
ATOM 2918 O O . PRO A 1 371 ? -3.681 -17.075 22.658 1.00 66.88 371 PRO A O 1
ATOM 2921 N N . PRO A 1 372 ? -1.653 -17.624 21.855 1.00 58.19 372 PRO A N 1
ATOM 2922 C CA . PRO A 1 372 ? -2.114 -18.812 21.127 1.00 58.19 372 PRO A CA 1
ATOM 2923 C C . PRO A 1 372 ? -2.913 -19.806 21.987 1.00 58.19 372 PRO A C 1
ATOM 2925 O O . PRO A 1 372 ? -3.780 -20.510 21.477 1.00 58.19 372 PRO A O 1
ATOM 2928 N N . GLU A 1 373 ? -2.639 -19.852 23.294 1.00 50.09 373 GLU A N 1
ATOM 2929 C CA . GLU A 1 373 ? -3.289 -20.743 24.266 1.00 50.09 373 GLU A CA 1
ATOM 2930 C C . GLU A 1 373 ? -4.723 -20.312 24.632 1.00 50.09 373 GLU A C 1
ATOM 2932 O O . GLU A 1 373 ? -5.507 -21.135 25.093 1.00 50.09 373 GLU A O 1
ATOM 2937 N N . LEU A 1 374 ? -5.087 -19.051 24.371 1.00 47.62 374 LEU A N 1
ATOM 2938 C CA . LEU A 1 374 ? -6.434 -18.488 24.549 1.00 47.62 374 LEU A CA 1
ATOM 2939 C C . LEU A 1 374 ? -7.198 -18.374 23.213 1.00 47.62 374 LEU A C 1
ATOM 2941 O O . LEU A 1 374 ? -8.295 -17.824 23.169 1.00 47.62 374 LEU A O 1
ATOM 2945 N N . GLY A 1 375 ? -6.604 -18.862 22.116 1.00 41.62 375 GLY A N 1
ATOM 2946 C CA . GLY A 1 375 ? -7.104 -18.725 20.744 1.00 41.62 375 GLY A CA 1
ATOM 2947 C C . GLY A 1 375 ? -7.883 -19.925 20.200 1.00 41.62 375 GLY A C 1
ATOM 2948 O O . GLY A 1 375 ? -8.241 -19.918 19.023 1.00 41.62 375 GLY A O 1
ATOM 2949 N N . ALA A 1 376 ? -8.151 -20.951 21.010 1.00 33.41 376 ALA A N 1
ATOM 2950 C CA . ALA A 1 376 ? -9.183 -21.917 20.653 1.00 33.41 376 ALA A CA 1
ATOM 2951 C C . ALA A 1 376 ? -10.545 -21.235 20.859 1.00 33.41 376 ALA A C 1
ATOM 2953 O O . ALA A 1 376 ? -10.797 -20.751 21.965 1.00 33.41 376 ALA A O 1
ATOM 2954 N N . PRO A 1 377 ? -11.430 -21.198 19.846 1.00 38.09 377 PRO A N 1
ATOM 2955 C CA . PRO A 1 377 ? -12.836 -20.991 20.134 1.00 38.09 377 PRO A CA 1
ATOM 2956 C C . PRO A 1 377 ? -13.210 -22.092 21.128 1.00 38.09 377 PRO A C 1
ATOM 2958 O O . PRO A 1 377 ? -13.015 -23.273 20.832 1.00 38.09 377 PRO A O 1
ATOM 2961 N N . GLU A 1 378 ? -13.708 -21.745 22.314 1.00 32.16 378 GLU A N 1
ATOM 2962 C CA . GLU A 1 378 ? -14.630 -22.688 22.933 1.00 32.16 378 GLU A CA 1
ATOM 2963 C C . GLU A 1 378 ? -15.726 -22.905 21.894 1.00 32.16 378 GLU A C 1
ATOM 2965 O O . GLU A 1 378 ? -16.291 -21.930 21.391 1.00 32.16 378 GLU A O 1
ATOM 2970 N N . ASP A 1 379 ? -15.946 -24.169 21.522 1.00 29.88 379 ASP A N 1
ATOM 2971 C CA . ASP A 1 379 ? -17.105 -24.605 20.756 1.00 29.88 379 ASP A CA 1
ATOM 2972 C C . ASP A 1 379 ? -18.353 -24.142 21.514 1.00 29.88 379 ASP A C 1
ATOM 2974 O O . ASP A 1 379 ? -18.937 -24.867 22.322 1.00 29.88 379 ASP A O 1
ATOM 2978 N N . GLN A 1 380 ? -18.767 -22.904 21.271 1.00 33.66 380 GLN A N 1
ATOM 2979 C CA . GLN A 1 380 ? -20.140 -22.523 21.466 1.00 33.66 380 GLN A CA 1
ATOM 2980 C C . GLN A 1 380 ? -20.853 -23.094 20.258 1.00 33.66 380 GLN A C 1
ATOM 2982 O O . GLN A 1 380 ? -20.823 -22.553 19.152 1.00 33.66 380 GLN A O 1
ATOM 2987 N N . ASP A 1 381 ? -21.399 -24.282 20.511 1.00 27.27 381 ASP A N 1
ATOM 2988 C CA . ASP A 1 381 ? -22.521 -24.874 19.805 1.00 27.27 381 ASP A CA 1
ATOM 2989 C C . ASP A 1 381 ? -23.350 -23.765 19.155 1.00 27.27 381 ASP A C 1
ATOM 2991 O O . ASP A 1 381 ? -23.624 -22.755 19.807 1.00 27.27 381 ASP A O 1
ATOM 2995 N N . GLY A 1 382 ? -23.694 -23.943 17.876 1.00 30.05 382 GLY A N 1
ATOM 2996 C CA . GLY A 1 382 ? -24.486 -23.022 17.061 1.00 30.05 382 GLY A CA 1
ATOM 2997 C C . GLY A 1 382 ? -25.880 -22.806 17.650 1.00 30.05 382 GLY A C 1
ATOM 2998 O O . GLY A 1 382 ? -26.894 -23.244 17.105 1.00 30.05 382 GLY A O 1
ATOM 2999 N N . GLY A 1 383 ? -25.916 -22.137 18.794 1.00 25.11 383 GLY A N 1
ATOM 3000 C CA . GLY A 1 383 ? -27.066 -21.874 19.613 1.00 25.11 383 GLY A CA 1
ATOM 3001 C C . GLY A 1 383 ? -27.839 -20.753 18.968 1.00 25.11 383 GLY A C 1
ATOM 3002 O O . GLY A 1 383 ? -27.499 -19.586 19.117 1.00 25.11 383 GLY A O 1
ATOM 3003 N N . SER A 1 384 ? -28.872 -21.141 18.223 1.00 31.81 384 SER A N 1
ATOM 3004 C CA . SER A 1 384 ? -30.195 -20.516 18.267 1.00 31.81 384 SER A CA 1
ATOM 3005 C C . SER A 1 384 ? -30.214 -19.154 18.966 1.00 31.81 384 SER A C 1
ATOM 3007 O O . SER A 1 384 ? -30.176 -19.134 20.193 1.00 31.81 384 SER A O 1
ATOM 3009 N N . ILE A 1 385 ? -30.371 -18.081 18.179 1.00 36.62 385 ILE A N 1
ATOM 3010 C CA . ILE A 1 385 ? -30.957 -16.764 18.507 1.00 36.62 385 ILE A CA 1
ATOM 3011 C C . ILE A 1 385 ? -31.418 -16.668 19.976 1.00 36.62 385 ILE A C 1
ATOM 3013 O O . ILE A 1 385 ? -32.606 -16.774 20.290 1.00 36.62 385 ILE A O 1
ATOM 3017 N N . ALA A 1 386 ? -30.475 -16.516 20.901 1.00 41.44 386 ALA A N 1
ATOM 3018 C CA . ALA A 1 386 ? -30.782 -16.165 22.273 1.00 41.44 386 ALA A CA 1
ATOM 3019 C C . ALA A 1 386 ? -30.729 -14.643 22.300 1.00 41.44 386 ALA A C 1
ATOM 3021 O O . ALA A 1 386 ? -29.659 -14.064 22.142 1.00 41.44 386 ALA A O 1
ATOM 3022 N N . LYS A 1 387 ? -31.896 -13.998 22.416 1.00 54.03 387 LYS A N 1
ATOM 3023 C CA . LYS A 1 387 ? -31.998 -12.539 22.537 1.00 54.03 387 LYS A CA 1
ATOM 3024 C C . LYS A 1 387 ? -31.050 -12.069 23.648 1.00 54.03 387 LYS A C 1
ATOM 3026 O O . LYS A 1 387 ? -31.302 -12.364 24.817 1.00 54.03 387 LYS A O 1
ATOM 3031 N N . ARG A 1 388 ? -29.962 -11.384 23.278 1.00 69.31 388 ARG A N 1
ATOM 3032 C CA . ARG A 1 388 ? -29.068 -10.705 24.226 1.00 69.31 388 ARG A CA 1
ATOM 3033 C C . ARG A 1 388 ? -29.891 -9.669 24.998 1.00 69.31 388 ARG A C 1
ATOM 3035 O O . ARG A 1 388 ? -30.820 -9.085 24.438 1.00 69.31 388 ARG A O 1
ATOM 3042 N N . SER A 1 389 ? -29.607 -9.480 26.288 1.00 83.00 389 SER A N 1
ATOM 3043 C CA . SER A 1 389 ? -30.291 -8.426 27.045 1.00 83.00 389 SER A CA 1
ATOM 3044 C C . SER A 1 389 ? -29.841 -7.046 26.536 1.00 83.00 389 SER A C 1
ATOM 3046 O O . SER A 1 389 ? -28.719 -6.929 26.032 1.00 83.00 389 SER A O 1
ATOM 3048 N N . PRO A 1 390 ? -30.676 -6.000 26.652 1.00 84.12 390 PRO A N 1
ATOM 3049 C CA . PRO A 1 390 ? -30.315 -4.655 26.204 1.00 84.12 390 PRO A CA 1
ATOM 3050 C C . PRO A 1 390 ? -29.006 -4.136 26.814 1.00 84.12 390 PRO A C 1
ATOM 3052 O O . PRO A 1 390 ? -28.210 -3.507 26.124 1.00 84.12 390 PRO A O 1
ATOM 3055 N N . GLU A 1 391 ? -28.742 -4.449 28.082 1.00 83.06 391 GLU A N 1
ATOM 3056 C CA . GLU A 1 391 ? -27.539 -4.031 28.810 1.00 83.06 391 GLU A CA 1
ATOM 3057 C C . GLU A 1 391 ? -26.274 -4.709 28.265 1.00 83.06 391 GLU A C 1
ATOM 3059 O O . GLU A 1 391 ? -25.212 -4.092 28.188 1.00 83.06 391 GLU A O 1
ATOM 3064 N N . VAL A 1 392 ? -26.384 -5.975 27.843 1.00 77.69 392 VAL A N 1
ATOM 3065 C CA . VAL A 1 392 ? -25.287 -6.691 27.175 1.00 77.69 392 VAL A CA 1
ATOM 3066 C C . VAL A 1 392 ? -25.007 -6.062 25.814 1.00 77.69 392 VAL A C 1
ATOM 3068 O O . VAL A 1 392 ? -23.849 -5.800 25.500 1.00 77.69 392 VAL A O 1
ATOM 3071 N N . ILE A 1 393 ? -26.052 -5.745 25.042 1.00 81.00 393 ILE A N 1
ATOM 3072 C CA . ILE A 1 393 ? -25.909 -5.083 23.738 1.00 81.00 393 ILE A CA 1
ATOM 3073 C C . ILE A 1 393 ? -25.229 -3.715 23.909 1.00 81.00 393 ILE A C 1
ATOM 3075 O O . ILE A 1 393 ? -24.258 -3.429 23.213 1.00 81.00 393 ILE A O 1
ATOM 3079 N N . LEU A 1 394 ? -25.671 -2.897 24.873 1.00 82.69 394 LEU A N 1
ATOM 3080 C CA . LEU A 1 394 ? -25.083 -1.582 25.168 1.00 82.69 394 LEU A CA 1
ATOM 3081 C C . LEU A 1 394 ? -23.581 -1.657 25.471 1.00 82.69 394 LEU A C 1
ATOM 3083 O O . LEU A 1 394 ? -22.815 -0.805 25.016 1.00 82.69 394 LEU A O 1
ATOM 3087 N N . ASN A 1 395 ? -23.156 -2.673 26.219 1.00 73.88 395 ASN A N 1
ATOM 3088 C CA . ASN A 1 395 ? -21.758 -2.850 26.597 1.00 73.88 395 ASN A CA 1
ATOM 3089 C C . ASN A 1 395 ? -20.903 -3.447 25.472 1.00 73.88 395 ASN A C 1
ATOM 3091 O O . ASN A 1 395 ? -19.798 -2.965 25.233 1.00 73.88 395 ASN A O 1
ATOM 3095 N N . GLU A 1 396 ? -21.399 -4.453 24.751 1.00 71.25 396 GLU A N 1
ATOM 3096 C CA . GLU A 1 396 ? -20.648 -5.116 23.675 1.00 71.25 396 GLU A CA 1
ATOM 3097 C C . GLU A 1 396 ? -20.486 -4.232 22.437 1.00 71.25 396 GLU A C 1
ATOM 3099 O O . GLU A 1 396 ? -19.441 -4.257 21.786 1.00 71.25 396 GLU A O 1
ATOM 3104 N N . VAL A 1 397 ? -21.499 -3.418 22.140 1.00 76.19 397 VAL A N 1
ATOM 3105 C CA . VAL A 1 397 ? -21.461 -2.430 21.055 1.00 76.19 397 VAL A CA 1
ATOM 3106 C C . VAL A 1 397 ? -20.689 -1.172 21.482 1.00 76.19 397 VAL A C 1
ATOM 3108 O O . VAL A 1 397 ? -20.220 -0.399 20.647 1.00 76.19 397 VAL A O 1
ATOM 3111 N N . GLY A 1 398 ? -20.490 -0.985 22.791 1.00 74.31 398 GLY A N 1
ATOM 3112 C CA . GLY A 1 398 ? -19.675 0.087 23.348 1.00 74.31 398 GLY A CA 1
ATOM 3113 C C . GLY A 1 398 ? -20.391 1.419 23.501 1.00 74.31 398 GLY A C 1
ATOM 3114 O O . GLY A 1 398 ? -19.728 2.447 23.558 1.00 74.31 398 GLY A O 1
ATOM 3115 N N . CYS A 1 399 ? -21.719 1.437 23.619 1.00 83.25 399 CYS A N 1
ATOM 3116 C CA . CYS A 1 399 ? -22.474 2.663 23.885 1.00 83.25 399 CYS A CA 1
ATOM 3117 C C . CYS A 1 399 ? -22.019 3.345 25.190 1.00 83.25 399 CYS A C 1
ATOM 3119 O O . CYS A 1 399 ? -21.984 4.574 25.264 1.00 83.25 399 CYS A O 1
ATOM 3121 N N . GLY A 1 400 ? -21.616 2.557 26.193 1.00 78.56 400 GLY A N 1
ATOM 3122 C CA . GLY A 1 400 ? -21.174 3.037 27.507 1.00 78.56 400 GLY A CA 1
ATOM 3123 C C . GLY A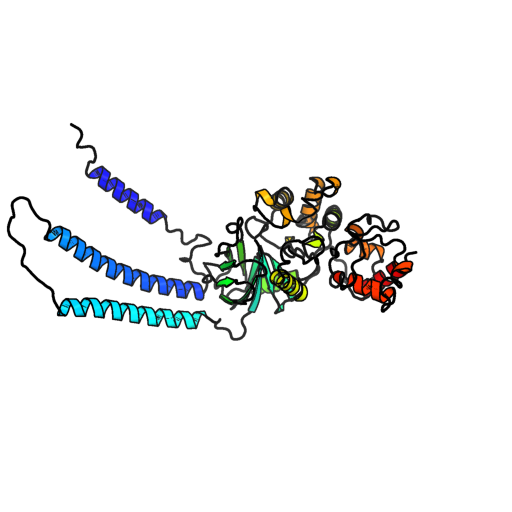 1 400 ? -19.918 3.903 27.519 1.00 78.56 400 GLY A C 1
ATOM 3124 O O . GLY A 1 400 ? -19.721 4.677 28.454 1.00 78.56 400 GLY A O 1
ATOM 3125 N N . SER A 1 401 ? -19.083 3.823 26.478 1.00 71.56 401 SER A N 1
ATOM 3126 C CA . SER A 1 401 ? -17.889 4.667 26.363 1.00 71.56 401 SER A CA 1
ATOM 3127 C C . SER A 1 401 ? -18.216 6.125 26.076 1.00 71.56 401 SER A C 1
ATOM 3129 O O . SER A 1 401 ? -17.465 7.026 26.454 1.00 71.56 401 SER A O 1
ATOM 3131 N N . CYS A 1 402 ? -19.336 6.361 25.394 1.00 78.94 402 CYS A N 1
ATOM 3132 C CA . CYS A 1 402 ? -19.761 7.689 24.994 1.00 78.94 402 CYS A CA 1
ATOM 3133 C C . CYS A 1 402 ? -20.928 8.193 25.825 1.00 78.94 402 CYS A C 1
ATOM 3135 O O . CYS A 1 402 ? -21.000 9.395 26.049 1.00 78.94 402 CYS A O 1
ATOM 3137 N N . HIS A 1 403 ? -21.800 7.305 26.288 1.00 88.50 403 HIS A N 1
ATOM 3138 C CA . HIS A 1 403 ? -23.033 7.666 26.961 1.00 88.50 403 HIS A CA 1
ATOM 3139 C C . HIS A 1 403 ? -23.046 7.221 28.422 1.00 88.50 403 HIS A C 1
ATOM 3141 O O . HIS A 1 403 ? -22.677 6.089 28.740 1.00 88.50 403 HIS A O 1
ATOM 3147 N N . THR A 1 404 ? -23.561 8.090 29.288 1.00 88.81 404 THR A N 1
ATOM 3148 C CA . THR A 1 404 ? -23.875 7.747 30.674 1.00 88.81 404 THR A CA 1
ATOM 3149 C C . THR A 1 404 ? -25.266 7.132 30.762 1.00 88.81 404 THR A C 1
ATOM 3151 O O . THR A 1 404 ? -26.226 7.668 30.194 1.00 88.81 404 THR A O 1
ATOM 3154 N N . LEU A 1 405 ? -25.369 6.031 31.504 1.00 89.69 405 LEU A N 1
ATOM 3155 C CA . LEU A 1 405 ? -26.631 5.441 31.932 1.00 89.69 405 LEU A CA 1
ATOM 3156 C C . LEU A 1 405 ? -26.430 4.816 33.315 1.00 89.69 405 LEU A C 1
ATOM 3158 O O . LEU A 1 405 ? -25.827 3.753 33.430 1.00 89.69 405 LEU A O 1
ATOM 3162 N N . ASP A 1 406 ? -26.935 5.479 34.356 1.00 82.00 406 ASP A N 1
ATOM 3163 C CA . ASP A 1 406 ? -26.671 5.116 35.760 1.00 82.00 406 ASP A CA 1
ATOM 3164 C C . ASP A 1 406 ? -27.133 3.693 36.129 1.00 82.00 406 ASP A C 1
ATOM 3166 O O . ASP A 1 406 ? -26.638 3.093 37.081 1.00 82.00 406 ASP A O 1
ATOM 3170 N N . GLU A 1 407 ? -28.089 3.153 35.376 1.00 80.31 407 GLU A N 1
ATOM 3171 C CA . GLU A 1 407 ? -28.694 1.835 35.584 1.00 80.31 407 GLU A CA 1
ATOM 3172 C C . GLU A 1 407 ? -27.858 0.688 34.992 1.00 80.31 407 GLU A C 1
ATOM 3174 O O . GLU A 1 407 ? -28.127 -0.477 35.289 1.00 80.31 407 GLU A O 1
ATOM 3179 N N . VAL A 1 408 ? -26.843 1.000 34.173 1.00 79.50 408 VAL A N 1
ATOM 3180 C CA . VAL A 1 408 ? -25.991 0.016 33.496 1.00 79.50 408 VAL A CA 1
ATOM 3181 C C . VAL A 1 408 ? -24.534 0.203 33.912 1.00 79.50 408 VAL A C 1
ATOM 3183 O O . VAL A 1 408 ? -23.879 1.194 33.585 1.00 79.50 408 VAL A O 1
ATOM 3186 N N . ASP A 1 409 ? -24.002 -0.801 34.611 1.00 72.88 409 ASP A N 1
ATOM 3187 C CA . ASP A 1 409 ? -22.611 -0.817 35.059 1.00 72.88 409 ASP A CA 1
ATOM 3188 C C . ASP A 1 409 ? -21.642 -0.621 33.880 1.00 72.88 409 ASP A C 1
ATOM 3190 O O . ASP A 1 409 ? -21.693 -1.339 32.880 1.00 72.88 409 ASP A O 1
ATOM 3194 N N . GLY A 1 410 ? -20.729 0.343 34.024 1.00 68.69 410 GLY A N 1
ATOM 3195 C CA . GLY A 1 410 ? -19.713 0.664 33.015 1.00 68.69 410 GLY A CA 1
ATOM 3196 C C . GLY A 1 410 ? -20.109 1.755 32.015 1.00 68.69 410 GLY A C 1
ATOM 3197 O O . GLY A 1 410 ? -19.255 2.181 31.239 1.00 68.69 410 GLY A O 1
ATOM 3198 N N . MET A 1 411 ? -21.345 2.264 32.059 1.00 81.25 411 MET A N 1
ATOM 3199 C CA . MET A 1 411 ? -21.797 3.371 31.208 1.00 81.25 411 MET A CA 1
ATOM 3200 C C . MET A 1 411 ? -21.616 4.729 31.893 1.00 81.25 411 MET A C 1
ATOM 3202 O O . MET A 1 411 ? -22.537 5.266 32.504 1.00 81.25 411 MET A O 1
ATOM 3206 N N . ASN A 1 412 ? -20.418 5.303 31.789 1.00 80.06 412 ASN A N 1
ATOM 3207 C CA . ASN A 1 412 ? -20.066 6.603 32.380 1.00 80.06 412 ASN A CA 1
ATOM 3208 C C . ASN A 1 412 ? -19.502 7.607 31.357 1.00 80.06 412 ASN A C 1
ATOM 3210 O O . ASN A 1 412 ? -18.865 8.598 31.733 1.00 80.06 412 ASN A O 1
ATOM 3214 N N . GLY A 1 413 ? -19.706 7.340 30.066 1.00 74.88 413 GLY A N 1
ATOM 3215 C CA . GLY A 1 413 ? -19.221 8.177 28.981 1.00 74.88 413 GLY A CA 1
ATOM 3216 C C . GLY A 1 413 ? -19.907 9.542 28.928 1.00 74.88 413 GLY A C 1
ATOM 3217 O O . GLY A 1 413 ? -21.125 9.649 28.989 1.00 74.88 413 GLY A O 1
ATOM 3218 N N . THR A 1 414 ? -19.121 10.603 28.748 1.00 80.75 414 THR A N 1
ATOM 3219 C CA . THR A 1 414 ? -19.625 11.989 28.638 1.00 80.75 414 THR A CA 1
ATOM 3220 C C . THR A 1 414 ? -19.438 12.594 27.244 1.00 80.75 414 THR A C 1
ATOM 3222 O O . THR A 1 414 ? -19.651 13.789 27.044 1.00 80.75 414 THR A O 1
ATOM 3225 N N . ILE A 1 415 ? -19.022 11.775 26.272 1.00 75.56 415 ILE A N 1
ATOM 3226 C CA . ILE A 1 415 ? -18.775 12.194 24.883 1.00 75.56 415 ILE A CA 1
ATOM 3227 C C . ILE A 1 415 ? -20.100 12.441 24.148 1.00 75.56 415 ILE A C 1
ATOM 3229 O O . ILE A 1 415 ? -20.193 13.359 23.336 1.00 75.56 415 ILE A O 1
ATOM 3233 N N . GLY A 1 416 ? -21.107 11.617 24.426 1.00 80.12 416 GLY A N 1
ATOM 3234 C CA . GLY A 1 416 ? -22.475 11.720 23.937 1.00 80.12 416 GLY A CA 1
ATOM 3235 C C . GLY A 1 416 ? -23.449 12.126 25.051 1.00 80.12 416 GLY A C 1
ATOM 3236 O O . GLY A 1 416 ? -23.082 12.153 26.228 1.00 80.12 416 GLY A O 1
ATOM 3237 N N . PRO A 1 417 ? -24.700 12.466 24.697 1.00 87.75 417 PRO A N 1
ATOM 3238 C CA . PRO A 1 417 ? -25.718 12.845 25.669 1.00 87.75 417 PRO A CA 1
ATOM 3239 C C . PRO A 1 417 ? -26.040 11.698 26.628 1.00 87.75 417 PRO A C 1
ATOM 3241 O O . PRO A 1 417 ? -26.095 10.539 26.226 1.00 87.75 417 PRO A O 1
ATOM 3244 N N . GLU A 1 418 ? -26.322 12.027 27.885 1.00 90.06 418 GLU A N 1
ATOM 3245 C CA . GLU A 1 418 ? -26.826 11.063 28.867 1.00 90.06 418 GLU A CA 1
ATOM 3246 C C . GLU A 1 418 ? -28.093 10.363 28.343 1.00 90.06 418 GLU A C 1
ATOM 3248 O O . GLU A 1 418 ? -28.914 10.992 27.663 1.00 90.06 418 GLU A O 1
ATOM 3253 N N . LEU A 1 419 ? -28.251 9.067 28.634 1.00 91.38 419 LEU A N 1
ATOM 3254 C CA . LEU A 1 419 ? -29.371 8.242 28.158 1.00 91.38 419 LEU A CA 1
ATOM 3255 C C . LEU A 1 419 ? -30.493 8.081 29.189 1.00 91.38 419 LEU A C 1
ATOM 3257 O O . LEU A 1 419 ? -31.616 7.776 28.796 1.00 91.38 419 LEU A O 1
ATOM 3261 N N . THR A 1 420 ? -30.250 8.368 30.468 1.00 87.56 420 THR A N 1
ATOM 3262 C CA . THR A 1 420 ? -31.277 8.367 31.528 1.00 87.56 420 THR A CA 1
ATOM 3263 C C . THR A 1 420 ? -32.465 9.238 31.115 1.00 87.56 420 THR A C 1
ATOM 3265 O O . THR A 1 420 ? -32.261 10.400 30.758 1.00 87.56 420 THR A O 1
ATOM 3268 N N . GLY A 1 421 ? -33.688 8.705 31.073 1.00 85.88 421 GLY A N 1
ATOM 3269 C CA . GLY A 1 421 ? -34.892 9.408 30.604 1.00 85.88 421 GLY A CA 1
ATOM 3270 C C . GLY A 1 421 ? -35.003 9.682 29.105 1.00 85.88 421 GLY A C 1
ATOM 3271 O O . GLY A 1 421 ? -35.720 10.607 28.694 1.00 85.88 421 GLY A O 1
ATOM 3272 N N . LEU A 1 422 ? -34.242 8.972 28.260 1.00 89.75 422 LEU A N 1
ATOM 3273 C CA . LEU A 1 422 ? -34.253 9.174 26.805 1.00 89.75 422 LEU A CA 1
ATOM 3274 C C . LEU A 1 422 ? -35.654 9.003 26.217 1.00 89.75 422 LEU A C 1
ATOM 3276 O O . LEU A 1 422 ? -36.058 9.820 25.385 1.00 89.75 422 LEU A O 1
ATOM 3280 N N . GLY A 1 423 ? -36.415 8.024 26.705 1.00 85.12 423 GLY A N 1
ATOM 3281 C CA . GLY A 1 423 ? -37.784 7.758 26.278 1.00 85.12 423 GLY A CA 1
ATOM 3282 C C . GLY A 1 423 ? -38.695 8.981 26.357 1.00 85.12 423 GLY A C 1
ATOM 3283 O O . GLY A 1 423 ? -39.398 9.305 25.397 1.00 85.12 423 GLY A O 1
ATOM 3284 N N . ALA A 1 424 ? -38.616 9.726 27.464 1.00 84.94 424 ALA A N 1
ATOM 3285 C CA . ALA A 1 424 ? -39.443 10.908 27.701 1.00 84.94 424 ALA A CA 1
ATOM 3286 C C . ALA A 1 424 ? -39.117 12.086 26.763 1.00 84.94 424 ALA A C 1
ATOM 3288 O O . ALA A 1 424 ? -39.998 12.885 26.442 1.00 84.94 424 ALA A O 1
ATOM 3289 N N . ARG A 1 425 ? -37.858 12.210 26.316 1.00 87.31 425 ARG A N 1
ATOM 3290 C CA . ARG A 1 425 ? -37.404 13.337 25.477 1.00 87.31 425 ARG A CA 1
ATOM 3291 C C . ARG A 1 425 ? -37.368 13.028 23.984 1.00 87.31 425 ARG A C 1
ATOM 3293 O O . ARG A 1 425 ? -37.607 13.944 23.198 1.00 87.31 425 ARG A O 1
ATOM 3300 N N . ALA A 1 426 ? -37.097 11.786 23.581 1.00 84.44 426 ALA A N 1
ATOM 3301 C CA . ALA A 1 426 ? -36.874 11.396 22.185 1.00 84.44 426 ALA A CA 1
ATOM 3302 C C . ALA A 1 426 ? -38.028 11.811 21.257 1.00 84.44 426 ALA A C 1
ATOM 3304 O O . ALA A 1 426 ? -37.797 12.463 20.243 1.00 84.44 426 ALA A O 1
ATOM 3305 N N . GLY A 1 427 ? -39.280 11.564 21.658 1.00 76.88 427 GLY A N 1
ATOM 3306 C CA . GLY A 1 427 ? -40.468 11.901 20.857 1.00 76.88 427 GLY A CA 1
ATOM 3307 C C . GLY A 1 427 ? -40.769 13.400 20.719 1.00 76.88 427 GLY A C 1
ATOM 3308 O O . GLY A 1 427 ? -41.744 13.771 20.075 1.00 76.88 427 GLY A O 1
ATOM 3309 N N . THR A 1 428 ? -39.968 14.268 21.343 1.00 80.56 428 THR A N 1
ATOM 3310 C CA . THR A 1 428 ? -40.089 15.734 21.233 1.00 80.56 428 THR A CA 1
ATOM 3311 C C . THR A 1 428 ? -38.909 16.387 20.524 1.00 80.56 428 THR A C 1
ATOM 3313 O O . THR A 1 428 ? -38.937 17.595 20.298 1.00 80.56 428 THR A O 1
ATOM 3316 N N . ARG A 1 429 ? -37.871 15.608 20.187 1.00 81.31 429 ARG A N 1
ATOM 3317 C CA . ARG A 1 429 ? -36.651 16.120 19.554 1.00 81.31 429 ARG A CA 1
ATOM 3318 C C . ARG A 1 429 ? -36.873 16.467 18.093 1.00 81.31 429 ARG A C 1
ATOM 3320 O O . ARG A 1 429 ? -36.398 17.507 17.659 1.00 81.31 429 ARG A O 1
ATOM 3327 N N . GLU A 1 430 ? -37.646 15.649 17.387 1.00 83.69 430 GLU A N 1
ATOM 3328 C CA . GLU A 1 430 ? -37.990 15.884 15.991 1.00 83.69 430 GLU A CA 1
ATOM 3329 C C . GLU A 1 430 ? -39.487 15.744 15.758 1.00 83.69 430 GLU A C 1
ATOM 3331 O O . GLU A 1 430 ? -40.078 14.691 15.969 1.00 83.69 430 GLU A O 1
ATOM 3336 N N . SER A 1 431 ? -40.113 16.827 15.296 1.00 78.62 431 SER A N 1
ATOM 3337 C CA . SER A 1 431 ? -41.577 16.916 15.172 1.00 78.62 431 SER A CA 1
ATOM 3338 C C . SER A 1 431 ? -42.198 15.930 14.172 1.00 78.62 431 SER A C 1
ATOM 3340 O O . SER A 1 431 ? -43.411 15.722 14.199 1.00 78.62 431 SER A O 1
ATOM 3342 N N . ALA A 1 432 ? -41.381 15.353 13.288 1.00 82.06 432 ALA A N 1
ATOM 3343 C CA . ALA A 1 432 ? -41.798 14.411 12.257 1.00 82.06 432 ALA A CA 1
ATOM 3344 C C . ALA A 1 432 ? -41.600 12.934 12.645 1.00 82.06 432 ALA A C 1
ATOM 3346 O O . ALA A 1 432 ? -42.072 12.078 11.903 1.00 82.06 432 ALA A O 1
ATOM 3347 N N . LEU A 1 433 ? -40.935 12.640 13.771 1.00 85.38 433 LEU A N 1
ATOM 3348 C CA . LEU A 1 433 ? -40.585 11.280 14.183 1.00 85.38 433 LEU A CA 1
ATOM 3349 C C . LEU A 1 433 ? -41.212 10.916 15.529 1.00 85.38 433 LEU A C 1
ATOM 3351 O O . LEU A 1 433 ? -41.324 11.734 16.443 1.00 85.38 433 LEU A O 1
ATOM 3355 N N . THR A 1 434 ? -41.589 9.651 15.676 1.00 89.88 434 THR A N 1
ATOM 3356 C CA . THR A 1 434 ? -41.870 9.067 16.990 1.00 89.88 434 THR A CA 1
ATOM 3357 C C . THR A 1 434 ? -40.576 8.886 17.793 1.00 89.88 434 THR A C 1
ATOM 3359 O O . THR A 1 434 ? -39.475 8.898 17.246 1.00 89.88 434 THR A O 1
ATOM 3362 N N . ALA A 1 435 ? -40.690 8.678 19.111 1.00 86.69 435 ALA A N 1
ATOM 3363 C CA . ALA A 1 435 ? -39.531 8.375 19.959 1.00 86.69 435 ALA A CA 1
ATOM 3364 C C . ALA A 1 435 ? -38.760 7.133 19.472 1.00 86.69 435 ALA A C 1
ATOM 3366 O O . ALA A 1 435 ? -37.539 7.102 19.542 1.00 86.69 435 ALA A O 1
ATOM 3367 N N . GLU A 1 436 ? -39.475 6.129 18.965 1.00 90.12 436 GLU A N 1
ATOM 3368 C CA . GLU A 1 436 ? -38.887 4.897 18.438 1.00 90.12 436 GLU A CA 1
ATOM 3369 C C . GLU A 1 436 ? -38.104 5.138 17.144 1.00 90.12 436 GLU A C 1
ATOM 3371 O O . GLU A 1 436 ? -36.946 4.738 17.051 1.00 90.12 436 GLU A O 1
ATOM 3376 N N . GLU A 1 437 ? -38.713 5.833 16.178 1.00 88.81 437 GLU A N 1
ATOM 3377 C CA . GLU A 1 437 ? -38.064 6.186 14.909 1.00 88.81 437 GLU A CA 1
ATOM 3378 C C . GLU A 1 437 ? -36.843 7.077 15.156 1.00 88.81 437 GLU A C 1
ATOM 3380 O O . GLU A 1 437 ? -35.772 6.803 14.628 1.00 88.81 437 GLU A O 1
ATOM 3385 N N . TYR A 1 438 ? -36.961 8.072 16.042 1.00 90.44 438 TYR A N 1
ATOM 3386 C CA . TYR A 1 438 ? -35.845 8.942 16.410 1.00 90.44 438 TYR A CA 1
ATOM 3387 C C . TYR A 1 438 ? -34.667 8.165 17.010 1.00 90.44 438 TYR A C 1
ATOM 3389 O O . TYR A 1 438 ? -33.524 8.382 16.611 1.00 90.44 438 TYR A O 1
ATOM 3397 N N . ILE A 1 439 ? -34.921 7.260 17.965 1.00 91.19 439 ILE A N 1
ATOM 3398 C CA . ILE A 1 439 ? -33.857 6.470 18.604 1.00 91.19 439 ILE A CA 1
ATOM 3399 C C . ILE A 1 439 ? -33.204 5.539 17.579 1.00 91.19 439 ILE A C 1
ATOM 3401 O O . ILE A 1 439 ? -31.978 5.486 17.513 1.00 91.19 439 ILE A O 1
ATOM 3405 N N . ARG A 1 440 ? -33.998 4.849 16.751 1.00 91.25 440 ARG A N 1
ATOM 3406 C CA . ARG A 1 440 ? -33.472 3.958 15.710 1.00 91.25 440 ARG A CA 1
ATOM 3407 C C . ARG A 1 440 ? -32.610 4.713 14.706 1.00 91.25 440 ARG A C 1
ATOM 3409 O O . ARG A 1 440 ? -31.462 4.334 14.490 1.00 91.25 440 ARG A O 1
ATOM 3416 N N . GLU A 1 441 ? -33.131 5.797 14.140 1.00 87.12 441 GLU A N 1
ATOM 3417 C CA . GLU A 1 441 ? -32.397 6.591 13.156 1.00 87.12 441 GLU A CA 1
ATOM 3418 C C . GLU A 1 441 ? -31.152 7.242 13.770 1.00 87.12 441 GLU A C 1
ATOM 3420 O O . GLU A 1 441 ? -30.133 7.342 13.099 1.00 87.12 441 GLU A O 1
ATOM 3425 N N . SER A 1 442 ? -31.170 7.601 15.059 1.00 87.88 442 SER A N 1
ATOM 3426 C CA . SER A 1 442 ? -29.978 8.111 15.755 1.00 87.88 442 SER A CA 1
ATOM 3427 C C . SER A 1 442 ? -28.893 7.044 15.960 1.00 87.88 442 SER A C 1
ATOM 3429 O O . SER A 1 442 ? -27.724 7.390 16.086 1.00 87.88 442 SER A O 1
ATOM 3431 N N . ILE A 1 443 ? -29.241 5.753 15.989 1.00 87.69 443 ILE A N 1
ATOM 3432 C CA . ILE A 1 443 ? -28.271 4.646 16.094 1.00 87.69 443 ILE A CA 1
ATOM 3433 C C . ILE A 1 443 ? -27.749 4.238 14.708 1.00 87.69 443 ILE A C 1
ATOM 3435 O O . ILE A 1 443 ? -26.549 4.015 14.524 1.00 87.69 443 ILE A O 1
ATOM 3439 N N . GLU A 1 444 ? -28.642 4.147 13.721 1.00 81.88 444 GLU A N 1
ATOM 3440 C CA . GLU A 1 444 ? -28.307 3.744 12.351 1.00 81.88 444 GLU A CA 1
ATOM 3441 C C . GLU A 1 444 ? -27.603 4.870 11.575 1.00 81.88 444 GLU A C 1
ATOM 3443 O O . GLU A 1 444 ? -26.663 4.617 10.815 1.00 81.88 444 GLU A O 1
ATOM 3448 N N . MET A 1 445 ? -28.023 6.118 11.800 1.00 78.81 445 MET A N 1
ATOM 3449 C CA . MET A 1 445 ? -27.564 7.336 11.127 1.00 78.81 445 MET A CA 1
ATOM 3450 C C . MET A 1 445 ? -27.305 8.470 12.143 1.00 78.81 445 MET A C 1
ATOM 3452 O O . MET A 1 445 ? -27.977 9.501 12.110 1.00 78.81 445 MET A O 1
ATOM 3456 N N . PRO A 1 446 ? -26.297 8.354 13.026 1.00 77.00 446 PRO A N 1
ATOM 3457 C CA . PRO A 1 446 ? -26.112 9.290 14.144 1.00 77.00 446 PRO A CA 1
ATOM 3458 C C . PRO A 1 446 ? -25.907 10.757 13.752 1.00 77.00 446 PRO A C 1
ATOM 3460 O O . PRO A 1 446 ? -26.229 11.667 14.514 1.00 77.00 446 PRO A O 1
ATOM 3463 N N . GLY A 1 447 ? -25.417 11.007 12.534 1.00 72.31 447 GLY A N 1
ATOM 3464 C CA . GLY A 1 447 ? -25.274 12.355 11.989 1.00 72.31 447 GLY A CA 1
ATOM 3465 C C . GLY A 1 447 ? -26.578 13.024 11.551 1.00 72.31 447 GLY A C 1
ATOM 3466 O O . GLY A 1 447 ? -26.548 14.210 11.230 1.00 72.31 447 GLY A O 1
ATOM 3467 N N . ALA A 1 448 ? -27.702 12.302 11.525 1.00 78.19 448 ALA A N 1
ATOM 3468 C CA . ALA A 1 448 ? -29.001 12.857 11.157 1.00 78.19 448 ALA A CA 1
ATOM 3469 C C . ALA A 1 448 ? -29.540 13.820 12.230 1.00 78.19 448 ALA A C 1
ATOM 3471 O O . ALA A 1 448 ? -30.133 14.841 11.883 1.00 78.19 448 ALA A O 1
ATOM 3472 N N . TYR A 1 449 ? -29.285 13.532 13.515 1.00 83.69 449 TYR A N 1
ATOM 3473 C CA . TYR A 1 449 ? -29.905 14.228 14.650 1.00 83.69 449 TYR A CA 1
ATOM 3474 C C . TYR A 1 449 ? -28.916 14.533 15.784 1.00 83.69 449 TYR A C 1
ATOM 3476 O O . TYR A 1 449 ? -28.964 13.945 16.866 1.00 83.69 449 TYR A O 1
ATOM 3484 N N . VAL A 1 450 ? -28.020 15.494 15.558 1.00 81.38 450 VAL A N 1
ATOM 3485 C CA . VAL A 1 450 ? -27.022 15.896 16.561 1.00 81.38 450 VAL A CA 1
ATOM 3486 C C . VAL A 1 450 ? -27.670 16.750 17.653 1.00 81.38 450 VAL A C 1
ATOM 3488 O O . VAL A 1 450 ? -28.277 17.783 17.379 1.00 81.38 450 VAL A O 1
ATOM 3491 N N . VAL A 1 451 ? -27.526 16.327 18.910 1.00 82.94 451 VAL A N 1
ATOM 3492 C CA . VAL A 1 451 ? -28.059 17.054 20.069 1.00 82.94 451 VAL A CA 1
ATOM 3493 C C . VAL A 1 451 ? -27.248 18.326 20.334 1.00 82.94 451 VAL A C 1
ATOM 3495 O O . VAL A 1 451 ? -26.021 18.278 20.404 1.00 82.94 451 VAL A O 1
ATOM 3498 N N . ASP A 1 452 ? -27.941 19.447 20.561 1.00 79.19 452 ASP A N 1
ATOM 3499 C CA . ASP A 1 452 ? -27.327 20.722 20.951 1.00 79.19 452 ASP A CA 1
ATOM 3500 C C . ASP A 1 452 ? -26.307 20.552 22.090 1.00 79.19 452 ASP A C 1
ATOM 3502 O O . ASP A 1 452 ? -26.615 20.004 23.151 1.00 79.19 452 ASP A O 1
ATOM 3506 N N . GLY A 1 453 ? -25.093 21.061 21.872 1.00 76.69 453 GLY A N 1
ATOM 3507 C CA . GLY A 1 453 ? -23.984 20.973 22.827 1.00 76.69 453 GLY A CA 1
ATOM 3508 C C . GLY A 1 453 ? -23.091 19.739 22.669 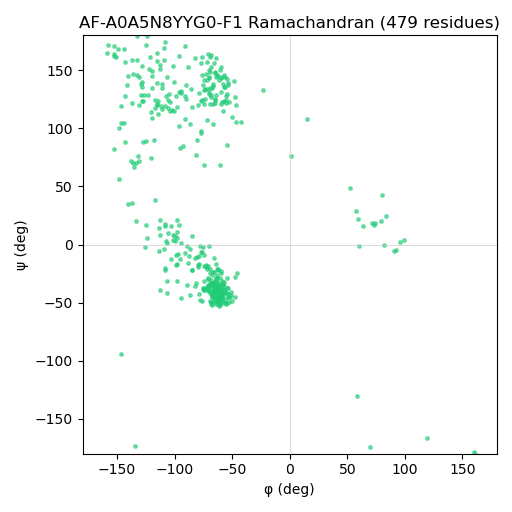1.00 76.69 453 GLY A C 1
ATOM 3509 O O . GLY A 1 453 ? -22.054 19.680 23.326 1.00 76.69 453 GLY A O 1
ATOM 3510 N N . PHE A 1 454 ? -23.433 18.803 21.781 1.00 76.00 454 PHE A N 1
ATOM 3511 C CA . PHE A 1 454 ? -22.619 17.628 21.469 1.00 76.00 454 PHE A CA 1
ATOM 3512 C C . PHE A 1 454 ? -22.064 17.687 20.044 1.00 76.00 454 PHE A C 1
ATOM 3514 O O . PHE A 1 454 ? -22.647 18.290 19.145 1.00 76.00 454 PHE A O 1
ATOM 3521 N N . SER A 1 455 ? -20.905 17.059 19.845 1.00 70.56 455 SER A N 1
ATOM 3522 C CA . SER A 1 455 ? -20.308 16.881 18.518 1.00 70.56 455 SER A CA 1
ATOM 3523 C C . SER A 1 455 ? -20.815 15.592 17.873 1.00 70.56 455 SER A C 1
ATOM 3525 O O . SER A 1 455 ? -21.127 14.627 18.570 1.00 70.56 455 SER A O 1
ATOM 3527 N N . ASN A 1 456 ? -20.843 15.546 16.540 1.00 70.06 456 ASN A N 1
ATOM 3528 C CA . ASN A 1 456 ? -21.216 14.353 15.778 1.00 70.06 456 ASN A CA 1
ATOM 3529 C C . ASN A 1 456 ? -20.100 13.285 15.791 1.00 70.06 456 ASN A C 1
ATOM 3531 O O . ASN A 1 456 ? -19.427 13.053 14.787 1.00 70.06 456 ASN A O 1
ATOM 3535 N N . LEU A 1 457 ? -19.865 12.688 16.962 1.00 65.88 457 LEU A N 1
ATOM 3536 C CA . LEU A 1 457 ? -18.817 11.689 17.203 1.00 65.88 457 LEU A CA 1
ATOM 3537 C C . LEU A 1 457 ? -19.349 10.254 17.270 1.00 65.88 457 LEU A C 1
ATOM 3539 O O . LEU A 1 457 ? -18.557 9.314 17.234 1.00 65.88 457 LEU A O 1
ATOM 3543 N N . MET A 1 458 ? -20.669 10.080 17.366 1.00 77.38 458 MET A N 1
ATOM 3544 C CA . MET A 1 458 ? -21.290 8.764 17.473 1.00 77.38 458 MET A CA 1
ATOM 3545 C C . MET A 1 458 ? -21.089 7.982 16.159 1.00 77.38 458 MET A C 1
ATOM 3547 O O . MET A 1 458 ? -21.485 8.472 15.099 1.00 77.38 458 MET A O 1
ATOM 3551 N N . PRO A 1 459 ? -20.442 6.800 16.190 1.00 69.31 459 PRO A N 1
ATOM 3552 C CA . PRO A 1 459 ? -20.281 5.966 15.002 1.00 69.31 459 PRO A CA 1
ATOM 3553 C C . PRO A 1 459 ? -21.629 5.359 14.596 1.00 69.31 459 PRO A C 1
ATOM 3555 O O . PRO A 1 459 ? -22.473 5.109 15.455 1.00 69.31 459 PRO A O 1
ATOM 3558 N N . SER A 1 460 ? -21.839 5.094 13.301 1.00 69.56 460 SER A N 1
ATOM 3559 C CA . SER A 1 460 ? -22.985 4.272 12.885 1.00 69.56 460 SER A CA 1
ATOM 3560 C C . SER A 1 460 ? -22.800 2.863 13.441 1.00 69.56 460 SER A C 1
ATOM 3562 O O . SER A 1 460 ? -21.775 2.225 13.202 1.00 69.56 460 SER A O 1
ATOM 3564 N N . LEU A 1 461 ? -23.789 2.389 14.197 1.00 71.75 461 LEU A N 1
ATOM 3565 C CA . LEU A 1 461 ? -23.771 1.062 14.821 1.00 71.75 461 LEU A CA 1
ATOM 3566 C C . LEU A 1 461 ? -24.632 0.055 14.051 1.00 71.75 461 LEU A C 1
ATOM 3568 O O . LEU A 1 461 ? -24.826 -1.064 14.522 1.00 71.75 461 LEU A O 1
ATOM 3572 N N . ARG A 1 462 ? -25.122 0.438 12.862 1.00 67.69 462 ARG A N 1
ATOM 3573 C CA . ARG A 1 462 ? -26.016 -0.369 12.021 1.00 67.69 462 ARG A CA 1
ATOM 3574 C C . ARG A 1 462 ? -25.484 -1.782 11.786 1.00 67.69 462 ARG A C 1
ATOM 3576 O O . ARG A 1 462 ? -26.235 -2.738 11.908 1.00 67.69 462 ARG A O 1
ATOM 3583 N N . ASP A 1 463 ? -24.192 -1.903 11.499 1.00 62.22 463 ASP A N 1
ATOM 3584 C CA . ASP A 1 463 ? -23.559 -3.190 11.189 1.00 62.22 463 ASP A CA 1
ATOM 3585 C C . ASP A 1 463 ? -22.909 -3.846 12.422 1.00 62.22 463 ASP A C 1
ATOM 3587 O O . ASP A 1 463 ? -22.307 -4.916 12.335 1.00 62.22 463 ASP A O 1
ATOM 3591 N N . SER A 1 464 ? -23.021 -3.209 13.593 1.00 64.44 464 SER A N 1
ATOM 3592 C CA . SER A 1 464 ? -22.472 -3.718 14.859 1.00 64.44 464 SER A CA 1
ATOM 3593 C C . SER A 1 464 ? -23.441 -4.644 15.603 1.00 64.44 464 SER A C 1
ATOM 3595 O O . SER A 1 464 ? -23.046 -5.281 16.579 1.00 64.44 464 SER A O 1
ATOM 3597 N N . MET A 1 465 ? -24.699 -4.734 15.160 1.00 75.62 465 MET A N 1
ATOM 3598 C CA . MET A 1 465 ? -25.731 -5.596 15.740 1.00 75.62 465 MET A CA 1
ATOM 3599 C C . MET A 1 465 ? -26.759 -6.019 14.685 1.00 75.62 465 MET A C 1
ATOM 3601 O O . MET A 1 465 ? -26.870 -5.411 13.626 1.00 75.62 465 MET A O 1
ATOM 3605 N N . THR A 1 466 ? -27.517 -7.077 14.959 1.00 79.75 466 THR A N 1
ATOM 3606 C CA . THR A 1 466 ? -28.616 -7.512 14.081 1.00 79.75 466 THR A CA 1
ATOM 3607 C C . THR A 1 466 ? -29.846 -6.608 14.225 1.00 79.75 466 THR A C 1
ATOM 3609 O O . THR A 1 466 ? -30.012 -5.937 15.242 1.00 79.75 466 THR A O 1
ATOM 3612 N N . ASN A 1 467 ? -30.763 -6.634 13.248 1.00 81.19 467 ASN A N 1
ATOM 3613 C CA . ASN A 1 467 ? -32.026 -5.883 13.341 1.00 81.19 467 ASN A CA 1
ATOM 3614 C C . ASN A 1 467 ? -32.843 -6.267 14.586 1.00 81.19 467 ASN A C 1
ATOM 3616 O O . ASN A 1 467 ? -33.390 -5.391 15.243 1.00 81.19 467 ASN A O 1
ATOM 3620 N N . ASP A 1 468 ? -32.875 -7.552 14.954 1.00 82.69 468 ASP A N 1
ATOM 3621 C CA . ASP A 1 468 ? -33.595 -8.020 16.147 1.00 82.69 468 ASP A CA 1
ATOM 3622 C C . ASP A 1 468 ? -32.986 -7.458 17.445 1.00 82.69 468 ASP A C 1
ATOM 3624 O O . ASP A 1 468 ? -33.696 -7.181 18.410 1.00 82.69 468 ASP A O 1
ATOM 3628 N N . GLU A 1 469 ? -31.665 -7.289 17.485 1.00 82.81 469 GLU A N 1
ATOM 3629 C CA . GLU A 1 469 ? -30.954 -6.705 18.627 1.00 82.81 469 GLU A CA 1
ATOM 3630 C C . GLU A 1 469 ? -31.132 -5.197 18.691 1.00 82.81 469 GLU A C 1
ATOM 3632 O O . GLU A 1 469 ? -31.329 -4.651 19.776 1.00 82.81 469 GLU A O 1
ATOM 3637 N N . LEU A 1 470 ? -31.136 -4.540 17.532 1.00 87.94 470 LEU A N 1
ATOM 3638 C CA . LEU A 1 470 ? -31.480 -3.134 17.433 1.00 87.94 470 LEU A CA 1
ATOM 3639 C C . LEU A 1 470 ? -32.916 -2.889 17.908 1.00 87.94 470 LEU A C 1
ATOM 3641 O O . LEU A 1 470 ? -33.145 -1.951 18.661 1.00 87.94 470 LEU A O 1
ATOM 3645 N N . ASP A 1 471 ? -33.870 -3.747 17.543 1.00 88.75 471 ASP A N 1
ATOM 3646 C CA . ASP A 1 471 ? -35.260 -3.652 18.001 1.00 88.75 471 ASP A CA 1
ATOM 3647 C C . ASP A 1 471 ? -35.357 -3.757 19.531 1.00 88.75 471 ASP A C 1
ATOM 3649 O O . ASP A 1 471 ? -36.009 -2.930 20.170 1.00 88.75 471 ASP A O 1
ATOM 3653 N N . VAL A 1 472 ? -34.660 -4.734 20.126 1.00 89.06 472 VAL A N 1
ATOM 3654 C CA . VAL A 1 472 ? -34.578 -4.911 21.587 1.00 89.06 472 VAL A CA 1
ATOM 3655 C C . VAL A 1 472 ? -33.957 -3.685 22.262 1.00 89.06 472 VAL A C 1
ATOM 3657 O O . VAL A 1 472 ? -34.458 -3.219 23.287 1.00 89.06 472 VAL A O 1
ATOM 3660 N N . LEU A 1 473 ? -32.881 -3.145 21.687 1.00 89.94 473 LEU A N 1
ATOM 3661 C CA . LEU A 1 473 ? -32.185 -1.980 22.217 1.00 89.94 473 LEU A CA 1
ATOM 3662 C C . LEU A 1 473 ? -33.046 -0.712 22.131 1.00 89.94 473 LEU A C 1
ATOM 3664 O O . LEU A 1 473 ? -33.149 0.031 23.105 1.00 89.94 473 LEU A O 1
ATOM 3668 N N . VAL A 1 474 ? -33.693 -0.476 20.989 1.00 91.94 474 VAL A N 1
ATOM 3669 C CA . VAL A 1 474 ? -34.593 0.665 20.778 1.00 91.94 474 VAL A CA 1
ATOM 3670 C C . VAL A 1 474 ? -35.772 0.594 21.747 1.00 91.94 474 VAL A C 1
ATOM 3672 O O . VAL A 1 474 ? -36.121 1.606 22.355 1.00 91.94 474 VAL A O 1
ATOM 3675 N N . GLU A 1 475 ? -36.363 -0.588 21.938 1.00 91.50 475 GLU A N 1
ATOM 3676 C CA . GLU A 1 475 ? -37.457 -0.778 22.893 1.00 91.50 475 GLU A CA 1
ATOM 3677 C C . GLU A 1 475 ? -37.019 -0.457 24.328 1.00 91.50 475 GLU A C 1
ATOM 3679 O O . GLU A 1 475 ? -37.736 0.247 25.042 1.00 91.50 475 GLU A O 1
ATOM 3684 N N . TYR A 1 476 ? -35.835 -0.914 24.738 1.00 91.69 476 TYR A N 1
ATOM 3685 C CA . TYR A 1 476 ? -35.267 -0.607 26.049 1.00 91.69 476 TYR A CA 1
ATOM 3686 C C . TYR A 1 476 ? -35.035 0.897 26.238 1.00 91.69 476 TYR A C 1
ATOM 3688 O O . TYR A 1 476 ? -35.569 1.490 27.174 1.00 91.69 476 TYR A O 1
ATOM 3696 N N . LEU A 1 477 ? -34.326 1.538 25.304 1.00 92.06 477 LEU A N 1
ATOM 3697 C CA . LEU A 1 477 ? -33.999 2.966 25.359 1.00 92.06 477 LEU A CA 1
ATOM 3698 C C . LEU A 1 477 ? -35.246 3.865 25.348 1.00 92.06 477 LEU A C 1
ATOM 3700 O O . LEU A 1 477 ? -35.275 4.900 26.017 1.00 92.06 477 LEU A O 1
ATOM 3704 N N . ARG A 1 478 ? -36.297 3.467 24.619 1.00 90.75 478 ARG A N 1
ATOM 3705 C CA . ARG A 1 478 ? -37.583 4.181 24.579 1.00 90.75 478 ARG A CA 1
ATOM 3706 C C . ARG A 1 478 ? -38.320 4.143 25.920 1.00 90.75 478 ARG A C 1
ATOM 3708 O O . ARG A 1 478 ? -39.151 5.011 26.166 1.00 90.75 478 ARG A O 1
ATOM 3715 N N . ASN A 1 479 ? -38.044 3.154 26.764 1.00 89.62 479 ASN A N 1
ATOM 3716 C CA . ASN A 1 479 ? -38.707 2.978 28.055 1.00 89.62 479 ASN A CA 1
ATOM 3717 C C . ASN A 1 479 ? -37.881 3.511 29.242 1.00 89.62 479 ASN A C 1
ATOM 3719 O O . ASN A 1 479 ? -38.332 3.376 30.376 1.00 89.62 479 ASN A O 1
ATOM 3723 N N . LEU A 1 480 ? -36.710 4.116 29.002 1.00 87.50 480 LEU A N 1
ATOM 3724 C CA . LEU A 1 480 ? -35.934 4.798 30.044 1.00 87.50 480 LEU A CA 1
ATOM 3725 C C . LEU A 1 480 ? -36.665 6.075 30.494 1.00 87.50 480 LEU A C 1
ATOM 3727 O O . LEU A 1 480 ? -36.922 6.957 29.662 1.00 87.50 480 LEU A O 1
ATOM 3731 N N . GLU A 1 481 ? -36.989 6.157 31.791 1.00 75.31 481 GLU A N 1
ATOM 3732 C CA . GLU A 1 481 ? -37.700 7.276 32.446 1.00 75.31 481 GLU A CA 1
ATOM 3733 C C . GLU A 1 481 ? -36.781 8.390 32.955 1.00 75.31 481 GLU A C 1
ATOM 3735 O O . GLU A 1 481 ? -35.648 8.095 33.400 1.00 75.31 481 GLU A O 1
#

Sequence (481 aa):
MASRLFSRHWVVLLALLSIALFFTGCYPSHPQSVFDPKGPVSDNQLTLFYVIFWAAVAVFIVVIGVFGLTLFKFRARSGHSDRPVQVHGNRTLEIAWTVAPALLLAAIAVMTIRSIFELNEPPSDHPMQIDVMAHQWWWEIGYPEFNITTANEIVVPVNTDVSFKLDSNDVIHSFWVPKLAGKQDIIPNKTNNTWFRADEAGVYQGQCAEFCGIAHALMRFHVKAVSQEEFDRWVTSQQGPPATRTGNGALGQQVFLTKGCIVCHSISGPDTDDLRQGRTEAFMAGKAEWTEGEPNQTHGPNLTHFASRSNLAGGILENTEENLRSWLTDPEKMKPGNRMSRLGMAFNHPDASNKLTAEDIDLLVEYLLPPPELGAPEDQDGGSIAKRSPEVILNEVGCGSCHTLDEVDGMNGTIGPELTGLGARAGTRESALTAEEYIRESIEMPGAYVVDGFSNLMPSLRDSMTNDELDVLVEYLRNLE

pLDDT: mean 85.66, std 14.27, range [25.11, 98.5]

Nearest PDB structures (foldseek):
  2yev-assembly2_B  TM=9.358E-01  e=2.325E-28  Thermus thermophilus HB8
  1fft-assembly2_G  TM=8.451E-01  e=4.616E-14  Escherichia coli
  1cyx-assembly1_A  TM=9.076E-01  e=2.013E-12  Escherichia coli
  1cyw-assembly1_A  TM=9.016E-01  e=4.766E-11  Escherichia coli
  6koe-assembly2_F  TM=6.610E-01  e=1.062E-13  Bacillus subtilis